Protein AF-0000000066066354 (afdb_homodimer)

Foldseek 3Di:
DPPDPVPDDDFFAADDDDPVPDDFDVLVVVVVVLVVLVVFPPDQSQKKKKWFAALVRDIDIDIFGFDDQDPQFTKTKDFCQAPVNRRCVNPQKIKMWGDRVRNQKIKIFIFGKDFDDPVQFQVVLQVDPPLVLLVQVLDPHPDDDDDVVSSVVSSVVSCVVQVPHDRGHDPRIGMMGGGTQKMKMWGRHGPRQIWIKMWGADPVVRGIDIDTDGD/DPPDPVPDDDFFAADDDDPVPDDFDVLVVVVVVLVVLVVFPPDQSQKKKKWFAALVGDIDIDIFGFDDQDPQFTKTKDFCQAPVNRRCVNPQKIKMWGDRVRNQKIKIFIFGKDFDDPVQFQVVLQVDPPLVLLVQVLDPHPDDDDDVVSSVVSSVVSCVVQVPHDRGHDPRIGMMGGGTQKMKMWGRHGPRQIWIKMWGADPVVRGIDIDTDGD

Organism: Chromohalobacter israelensis (strain ATCC BAA-138 / DSM 3043 / CIP 106854 / NCIMB 13768 / 1H11) (NCBI:txid290398)

pLDDT: mean 92.48, std 9.36, range [28.92, 98.94]

InterPro domains:
  IPR000659 Pyridoxamine 5'-phosphate oxidase [MF_01629] (2-215)
  IPR000659 Pyridoxamine 5'-phosphate oxidase [PIRSF000190] (8-215)
  IPR000659 Pyridoxamine 5'-phosphate oxidase [PTHR10851] (3-215)
  IPR000659 Pyridoxamine 5'-phosphate oxidase [TIGR00558] (26-215)
  IPR011576 Pyridoxamine 5'-phosphate oxidase, N-terminal [PF01243] (42-160)
  IPR012349 FMN-binding split barrel [G3DSA:2.30.110.10] (2-215)
  IPR019576 Pyridoxine 5'-phosphate oxidase, dimerisation, C-terminal [PF10590] (173-215)
  IPR019740 Pyridoxamine 5'-phosphate oxidase, conserved site [PS01064] (183-196)

Structure (mmCIF, N/CA/C/O backbone):
data_AF-0000000066066354-model_v1
#
loop_
_entity.id
_entity.type
_entity.pdbx_description
1 polymer "Pyridoxine/pyridoxamine 5'-phosphate oxidase"
#
loop_
_atom_site.group_PDB
_atom_site.id
_atom_site.type_symbol
_atom_site.label_atom_id
_atom_site.label_alt_id
_atom_site.label_comp_id
_atom_site.label_asym_id
_atom_site.label_entity_id
_atom_site.label_seq_id
_atom_site.pdbx_PDB_ins_code
_atom_site.Cartn_x
_atom_site.Cartn_y
_atom_site.Cartn_z
_atom_site.occupancy
_atom_site.B_iso_or_equiv
_atom_site.auth_seq_id
_atom_site.auth_comp_id
_atom_site.auth_asym_id
_atom_site.auth_atom_id
_atom_site.pdbx_PDB_model_num
ATOM 1 N N . MET A 1 1 ? 22.484 17.594 -10.234 1 29.48 1 MET A N 1
ATOM 2 C CA . MET A 1 1 ? 21.766 18.359 -9.227 1 29.48 1 MET A CA 1
ATOM 3 C C . MET A 1 1 ? 21.109 17.438 -8.203 1 29.48 1 MET A C 1
ATOM 5 O O . MET A 1 1 ? 20.344 16.547 -8.562 1 29.48 1 MET A O 1
ATOM 9 N N . ASN A 1 2 ? 21.719 17.156 -7.156 1 36.91 2 ASN A N 1
ATOM 10 C CA . ASN A 1 2 ? 21.328 16.281 -6.055 1 36.91 2 ASN A CA 1
ATOM 11 C C . ASN A 1 2 ? 19.906 16.609 -5.574 1 36.91 2 ASN A C 1
ATOM 13 O O . ASN A 1 2 ? 19.688 17.609 -4.895 1 36.91 2 ASN A O 1
ATOM 17 N N . TYR A 1 3 ? 18.969 16.391 -6.449 1 50.03 3 TYR A N 1
ATOM 18 C CA . TYR A 1 3 ? 17.594 16.75 -6.098 1 50.03 3 TYR A CA 1
ATOM 19 C C . TYR A 1 3 ? 17.203 16.125 -4.762 1 50.03 3 TYR A C 1
ATOM 21 O O . TYR A 1 3 ? 17.391 14.93 -4.543 1 50.03 3 TYR A O 1
ATOM 29 N N . ASP A 1 4 ? 17.156 17.062 -3.721 1 72.56 4 ASP A N 1
ATOM 30 C CA . ASP A 1 4 ? 16.766 16.703 -2.361 1 72.56 4 ASP A CA 1
ATOM 31 C C . ASP A 1 4 ? 15.336 16.156 -2.332 1 72.56 4 ASP A C 1
ATOM 33 O O . ASP A 1 4 ? 14.406 16.797 -2.828 1 72.56 4 ASP A O 1
ATOM 37 N N . ILE A 1 5 ? 15.195 14.938 -2.178 1 76.19 5 ILE A N 1
ATOM 38 C CA . ILE A 1 5 ? 13.906 14.266 -2.057 1 76.19 5 ILE A CA 1
ATOM 39 C C . ILE A 1 5 ? 12.922 15.172 -1.317 1 76.19 5 ILE A C 1
ATOM 41 O O . ILE A 1 5 ? 11.727 15.172 -1.616 1 76.19 5 ILE A O 1
ATOM 45 N N . ALA A 1 6 ? 13.43 16.016 -0.391 1 71.88 6 ALA A N 1
ATOM 46 C CA . ALA A 1 6 ? 12.617 16.875 0.467 1 71.88 6 ALA A CA 1
ATOM 47 C C . ALA A 1 6 ? 11.891 17.953 -0.352 1 71.88 6 ALA A C 1
ATOM 49 O O . ALA A 1 6 ? 10.875 18.484 0.084 1 71.88 6 ALA A O 1
ATOM 50 N N . ASP A 1 7 ? 12.375 18.172 -1.519 1 77.56 7 ASP A N 1
ATOM 51 C CA . ASP A 1 7 ? 11.828 19.25 -2.332 1 77.56 7 ASP A CA 1
ATOM 52 C C . ASP A 1 7 ? 10.68 18.75 -3.205 1 77.56 7 ASP A C 1
ATOM 54 O O . ASP A 1 7 ? 9.984 19.562 -3.838 1 77.56 7 ASP A O 1
ATOM 58 N N . LEU A 1 8 ? 10.586 17.516 -3.287 1 69.25 8 LEU A N 1
ATOM 59 C CA . LEU A 1 8 ? 9.477 16.969 -4.07 1 69.25 8 LEU A CA 1
ATOM 60 C C . LEU A 1 8 ? 8.141 17.266 -3.398 1 69.25 8 LEU A C 1
ATOM 62 O O . LEU A 1 8 ? 7.855 16.75 -2.314 1 69.25 8 LEU A O 1
ATOM 66 N N . ARG A 1 9 ? 7.434 18.359 -4.008 1 65.06 9 ARG A N 1
ATOM 67 C CA . ARG A 1 9 ? 6.141 18.781 -3.477 1 65.06 9 ARG A CA 1
ATOM 68 C C . ARG A 1 9 ? 5.137 19.016 -4.602 1 65.06 9 ARG A C 1
ATOM 70 O O . ARG A 1 9 ? 5.484 19.578 -5.641 1 65.06 9 ARG A O 1
ATOM 77 N N . ARG A 1 10 ? 3.912 18.5 -4.426 1 67.94 10 ARG A N 1
ATOM 78 C CA . ARG A 1 10 ? 2.834 18.734 -5.379 1 67.94 10 ARG A CA 1
ATOM 79 C C . ARG A 1 10 ? 1.731 19.578 -4.762 1 67.94 10 ARG A C 1
ATOM 81 O O . ARG A 1 10 ? 1.366 19.391 -3.6 1 67.94 10 ARG A O 1
ATOM 88 N N . ASP A 1 11 ? 1.32 20.656 -5.375 1 63.62 11 ASP A N 1
ATOM 89 C CA . ASP A 1 11 ? 0.119 21.391 -4.996 1 63.62 11 ASP A CA 1
ATOM 90 C C . ASP A 1 11 ? -1.142 20.656 -5.457 1 63.62 11 ASP A C 1
ATOM 92 O O . ASP A 1 11 ? -1.364 20.5 -6.66 1 63.62 11 ASP A O 1
ATOM 96 N N . TYR A 1 12 ? -1.989 20.172 -4.578 1 76.12 12 TYR A N 1
ATOM 97 C CA . TYR A 1 12 ? -3.203 19.438 -4.902 1 76.12 12 TYR A CA 1
ATOM 98 C C . TYR A 1 12 ? -4.352 20.391 -5.219 1 76.12 12 TYR A C 1
ATOM 100 O O . TYR A 1 12 ? -4.449 21.469 -4.637 1 76.12 12 TYR A O 1
ATOM 108 N N . ALA A 1 13 ? -5.207 20.094 -6.219 1 70.44 13 ALA A N 1
ATOM 109 C CA . ALA A 1 13 ? -6.355 20.891 -6.637 1 70.44 13 ALA A CA 1
ATOM 110 C C . ALA A 1 13 ? -7.52 20 -7.059 1 70.44 13 ALA A C 1
ATOM 112 O O . ALA A 1 13 ? -8.094 20.172 -8.133 1 70.44 13 ALA A O 1
ATOM 113 N N . GLY A 1 14 ? -7.895 19.062 -6.133 1 74.31 14 GLY A N 1
ATOM 114 C CA . GLY A 1 14 ? -8.93 18.109 -6.5 1 74.31 14 GLY A CA 1
ATOM 115 C C . GLY A 1 14 ? -10.336 18.625 -6.258 1 74.31 14 GLY A C 1
ATOM 116 O O . GLY A 1 14 ? -10.508 19.719 -5.691 1 74.31 14 GLY A O 1
ATOM 117 N N . GLU A 1 15 ? -11.32 17.891 -6.727 1 79.06 15 GLU A N 1
ATOM 118 C CA . GLU A 1 15 ? -12.727 18.203 -6.457 1 79.06 15 GLU A CA 1
ATOM 119 C C . GLU A 1 15 ? -13.031 18.109 -4.969 1 79.06 15 GLU A C 1
ATOM 121 O O . GLU A 1 15 ? -12.383 17.359 -4.238 1 79.06 15 GLU A O 1
ATOM 126 N N . THR A 1 16 ? -13.922 18.891 -4.531 1 82.25 16 THR A N 1
ATOM 127 C CA . THR A 1 16 ? -14.266 18.891 -3.113 1 82.25 16 THR A CA 1
ATOM 128 C C . THR A 1 16 ? -15.039 17.625 -2.756 1 82.25 16 THR A C 1
ATOM 130 O O . THR A 1 16 ? -15.867 17.141 -3.541 1 82.25 16 THR A O 1
ATOM 133 N N . LEU A 1 17 ? -14.75 17.031 -1.699 1 87.25 17 LEU A N 1
ATOM 134 C CA . LEU A 1 17 ? -15.445 15.906 -1.099 1 87.25 17 LEU A CA 1
ATOM 135 C C . LEU A 1 17 ? -16.156 16.328 0.186 1 87.25 17 LEU A C 1
ATOM 137 O O . LEU A 1 17 ? -15.531 16.891 1.089 1 87.25 17 LEU A O 1
ATOM 141 N N . SER A 1 18 ? -17.484 16.156 0.238 1 88.62 18 SER A N 1
ATOM 142 C CA . SER A 1 18 ? -18.25 16.516 1.425 1 88.62 18 SER A CA 1
ATOM 143 C C . SER A 1 18 ? -19.109 15.352 1.9 1 88.62 18 SER A C 1
ATOM 145 O O . SER A 1 18 ? -19.484 14.484 1.108 1 88.62 18 SER A O 1
ATOM 147 N N . VAL A 1 19 ? -19.406 15.367 3.156 1 90.12 19 VAL A N 1
ATOM 148 C CA . VAL A 1 19 ? -20.25 14.336 3.773 1 90.12 19 VAL A CA 1
ATOM 149 C C . VAL A 1 19 ? -21.641 14.375 3.164 1 90.12 19 VAL A C 1
ATOM 151 O O . VAL A 1 19 ? -22.25 13.32 2.918 1 90.12 19 VAL A O 1
ATOM 154 N N . GLU A 1 20 ? -22.062 15.539 2.861 1 88.31 20 GLU A N 1
ATOM 155 C CA . GLU A 1 20 ? -23.422 15.734 2.352 1 88.31 20 GLU A CA 1
ATOM 156 C C . GLU A 1 20 ? -23.578 15.133 0.958 1 88.31 20 GLU A C 1
ATOM 158 O O . GLU A 1 20 ? -24.609 14.547 0.644 1 88.31 20 GLU A O 1
ATOM 163 N N . SER A 1 21 ? -22.594 15.242 0.197 1 89.38 21 SER A N 1
ATOM 164 C CA . SER A 1 21 ? -22.688 14.797 -1.191 1 89.38 21 SER A CA 1
ATOM 165 C C . SER A 1 21 ? -22.266 13.344 -1.338 1 89.38 21 SER A C 1
ATOM 167 O O . SER A 1 21 ? -22.531 12.711 -2.365 1 89.38 21 SER A O 1
ATOM 169 N N . ALA A 1 22 ? -21.594 12.82 -0.343 1 93.94 22 ALA A N 1
ATOM 170 C CA . ALA A 1 22 ? -21.141 11.43 -0.408 1 93.94 22 ALA A CA 1
ATOM 171 C C . ALA A 1 22 ? -22.328 10.469 -0.268 1 93.94 22 ALA A C 1
ATOM 173 O O . ALA A 1 22 ? -23.172 10.641 0.601 1 93.94 22 ALA A O 1
ATOM 174 N N . PRO A 1 23 ? -22.406 9.477 -1.104 1 95.69 23 PRO A N 1
ATOM 175 C CA . PRO A 1 23 ? -23.516 8.523 -1.032 1 95.69 23 PRO A CA 1
ATOM 176 C C . PRO A 1 23 ? -23.562 7.77 0.292 1 95.69 23 PRO A C 1
ATOM 178 O O . PRO A 1 23 ? -22.578 7.785 1.049 1 95.69 23 PRO A O 1
ATOM 181 N N . ALA A 1 24 ? -24.703 7.078 0.579 1 94.06 24 ALA A N 1
ATOM 182 C CA . ALA A 1 24 ? -24.891 6.32 1.813 1 94.06 24 ALA A CA 1
ATOM 183 C C . ALA A 1 24 ? -23.953 5.117 1.872 1 94.06 24 ALA A C 1
ATOM 185 O O . ALA A 1 24 ? -23.391 4.812 2.926 1 94.06 24 ALA A O 1
ATOM 186 N N . SER A 1 25 ? -23.797 4.504 0.724 1 94.25 25 SER A N 1
ATOM 187 C CA . SER A 1 25 ? -22.922 3.34 0.667 1 94.25 25 SER A CA 1
ATOM 188 C C . SER A 1 25 ? -21.516 3.727 0.206 1 94.25 25 SER A C 1
ATOM 190 O O . SER A 1 25 ? -21.344 4.312 -0.865 1 94.25 25 SER A O 1
ATOM 192 N N . PRO A 1 26 ? -20.516 3.357 1.013 1 97.06 26 PRO A N 1
ATOM 193 C CA . PRO A 1 26 ? -19.156 3.656 0.568 1 97.06 26 PRO A CA 1
ATOM 194 C C . PRO A 1 26 ? -18.766 2.908 -0.705 1 97.06 26 PRO A C 1
ATOM 196 O O . PRO A 1 26 ? -17.906 3.359 -1.452 1 97.06 26 PRO A O 1
ATOM 199 N N . LEU A 1 27 ? -19.375 1.797 -0.951 1 95.5 27 LEU A N 1
ATOM 200 C CA . LEU A 1 27 ? -19.047 1.031 -2.148 1 95.5 27 LEU A CA 1
ATOM 201 C C . LEU A 1 27 ? -19.531 1.749 -3.402 1 95.5 27 LEU A C 1
ATOM 203 O O . LEU A 1 27 ? -18.922 1.645 -4.465 1 95.5 27 LEU A O 1
ATOM 207 N N . ASP A 1 28 ? -20.609 2.5 -3.268 1 94.81 28 ASP A N 1
ATOM 208 C CA . ASP A 1 28 ? -21.062 3.34 -4.375 1 94.81 28 ASP A CA 1
ATOM 209 C C . ASP A 1 28 ? -20.031 4.418 -4.695 1 94.81 28 ASP A C 1
ATOM 211 O O . ASP A 1 28 ? -19.734 4.676 -5.863 1 94.81 28 ASP A O 1
ATOM 215 N N . LEU A 1 29 ? -19.562 5.043 -3.67 1 96.69 29 LEU A N 1
ATOM 216 C CA . LEU A 1 29 ? -18.547 6.062 -3.875 1 96.69 29 LEU A CA 1
ATOM 217 C C . LEU A 1 29 ? -17.281 5.449 -4.457 1 96.69 29 LEU A C 1
ATOM 219 O O . LEU A 1 29 ? -16.656 6.027 -5.344 1 96.69 29 LEU A O 1
ATOM 223 N N . PHE A 1 30 ? -16.938 4.254 -3.982 1 97.56 30 PHE A N 1
ATOM 224 C CA . PHE A 1 30 ? -15.789 3.543 -4.523 1 97.56 30 PHE A CA 1
ATOM 225 C C . PHE A 1 30 ? -15.938 3.344 -6.027 1 97.56 30 PHE A C 1
ATOM 227 O O . PHE A 1 30 ? -15.016 3.643 -6.793 1 97.56 30 PHE A O 1
ATOM 234 N N . GLN A 1 31 ? -17.016 2.871 -6.383 1 94.81 31 GLN A N 1
ATOM 235 C CA . GLN A 1 31 ? -17.25 2.574 -7.793 1 94.81 31 GLN A CA 1
ATOM 236 C C . GLN A 1 31 ? -17.141 3.834 -8.648 1 94.81 31 GLN A C 1
ATOM 238 O O . GLN A 1 31 ? -16.578 3.797 -9.742 1 94.81 31 GLN A O 1
ATOM 243 N N . THR A 1 32 ? -17.656 4.891 -8.156 1 94.81 32 THR A N 1
ATOM 244 C CA . THR A 1 32 ? -17.562 6.164 -8.859 1 94.81 32 THR A CA 1
ATOM 245 C C . THR A 1 32 ? -16.109 6.605 -9.008 1 94.81 32 THR A C 1
ATOM 247 O O . THR A 1 32 ? -15.68 6.98 -10.102 1 94.81 32 THR A O 1
ATOM 250 N N . TRP A 1 33 ? -15.375 6.555 -7.922 1 96.56 33 TRP A N 1
ATOM 251 C CA . TRP A 1 33 ? -13.969 6.949 -7.957 1 96.56 33 TRP A CA 1
ATOM 252 C C . TRP A 1 33 ? -13.164 6.008 -8.844 1 96.56 33 TRP A C 1
ATOM 254 O O . TRP A 1 33 ? -12.258 6.445 -9.562 1 96.56 33 TRP A O 1
ATOM 264 N N . PHE A 1 34 ? -13.484 4.762 -8.781 1 95.12 34 PHE A N 1
ATOM 265 C CA . PHE A 1 34 ? -12.773 3.766 -9.57 1 95.12 34 PHE A CA 1
ATOM 266 C C . PHE A 1 34 ? -13.016 3.973 -11.062 1 95.12 34 PHE A C 1
ATOM 268 O O . PHE A 1 34 ? -12.094 3.836 -11.867 1 95.12 34 PHE A O 1
ATOM 275 N N . ALA A 1 35 ? -14.227 4.262 -11.398 1 93.06 35 ALA A N 1
ATOM 276 C CA . ALA A 1 35 ? -14.539 4.566 -12.789 1 93.06 35 ALA A CA 1
ATOM 277 C C . ALA A 1 35 ? -13.711 5.742 -13.297 1 93.06 35 ALA A C 1
ATOM 279 O O . ALA A 1 35 ? -13.172 5.703 -14.406 1 93.06 35 ALA A O 1
ATOM 280 N N . ALA A 1 36 ? -13.602 6.754 -12.469 1 94.44 36 ALA A N 1
ATOM 281 C CA . ALA A 1 36 ? -12.781 7.902 -12.828 1 94.44 36 ALA A CA 1
ATOM 282 C C . ALA A 1 36 ? -11.312 7.504 -12.969 1 94.44 36 ALA A C 1
ATOM 284 O O . ALA A 1 36 ? -10.625 7.961 -13.891 1 94.44 36 ALA A O 1
ATOM 285 N N . ALA A 1 37 ? -10.852 6.617 -12.031 1 94.56 37 ALA A N 1
ATOM 286 C CA . ALA A 1 37 ? -9.469 6.16 -12.07 1 94.56 37 ALA A CA 1
ATOM 287 C C . ALA A 1 37 ? -9.18 5.383 -13.352 1 94.56 37 ALA A C 1
ATOM 289 O O . ALA A 1 37 ? -8.125 5.543 -13.961 1 94.56 37 ALA A O 1
ATOM 290 N N . ARG A 1 38 ? -10.047 4.547 -13.766 1 91.56 38 ARG A N 1
ATOM 291 C CA . ARG A 1 38 ? -9.883 3.76 -14.984 1 91.56 38 ARG A CA 1
ATOM 292 C C . ARG A 1 38 ? -9.727 4.66 -16.203 1 91.56 38 ARG A C 1
ATOM 294 O O . ARG A 1 38 ? -9.016 4.316 -17.156 1 91.56 38 ARG A O 1
ATOM 301 N N . GLU A 1 39 ? -10.352 5.785 -16.125 1 90.81 39 GLU A N 1
ATOM 302 C CA . GLU A 1 39 ? -10.336 6.727 -17.234 1 90.81 39 GLU A CA 1
ATOM 303 C C . GLU A 1 39 ? -9.062 7.57 -17.234 1 90.81 39 GLU A C 1
ATOM 305 O O . GLU A 1 39 ? -8.531 7.902 -18.297 1 90.81 39 GLU A O 1
ATOM 310 N N . HIS A 1 40 ? -8.516 7.855 -16.078 1 89.19 40 HIS A N 1
ATOM 311 C CA . HIS A 1 40 ? -7.516 8.914 -16 1 89.19 40 HIS A CA 1
ATOM 312 C C . HI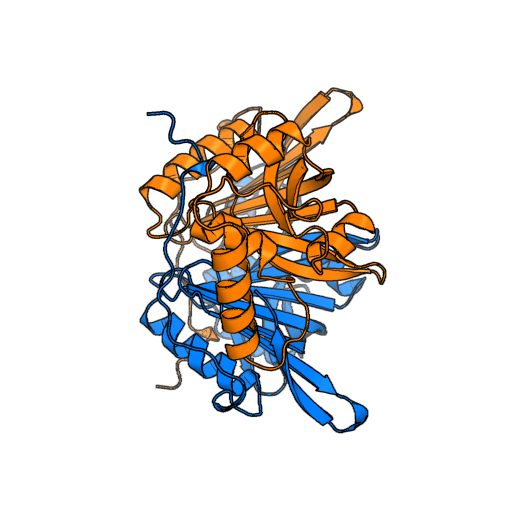S A 1 40 ? -6.141 8.359 -15.656 1 89.19 40 HIS A C 1
ATOM 314 O O . HIS A 1 40 ? -5.121 8.977 -15.961 1 89.19 40 HIS A O 1
ATOM 320 N N . GLU A 1 41 ? -6.145 7.266 -14.984 1 86.81 41 GLU A N 1
ATOM 321 C CA . GLU A 1 41 ? -4.859 6.668 -14.633 1 86.81 41 GLU A CA 1
ATOM 322 C C . GLU A 1 41 ? -4.262 5.902 -15.805 1 86.81 41 GLU A C 1
ATOM 324 O O . GLU A 1 41 ? -4.969 5.164 -16.5 1 86.81 41 GLU A O 1
ATOM 329 N N . THR A 1 42 ? -3.062 6.102 -16.062 1 77.31 42 THR A N 1
ATOM 330 C CA . THR A 1 42 ? -2.404 5.539 -17.234 1 77.31 42 THR A CA 1
ATOM 331 C C . THR A 1 42 ? -2.279 4.023 -17.109 1 77.31 42 THR A C 1
ATOM 333 O O . THR A 1 42 ? -2.369 3.305 -18.109 1 77.31 42 THR A O 1
ATOM 336 N N . GLN A 1 43 ? -1.92 3.674 -15.906 1 80.56 43 GLN A N 1
ATOM 337 C CA . GLN A 1 43 ? -1.689 2.242 -15.75 1 80.56 43 GLN A CA 1
ATOM 338 C C . GLN A 1 43 ? -2.238 1.737 -14.414 1 80.56 43 GLN A C 1
ATOM 340 O O . GLN A 1 43 ? -2.178 2.443 -13.406 1 80.56 43 GLN A O 1
ATOM 345 N N . ASP A 1 44 ? -2.922 0.551 -14.406 1 82.56 44 ASP A N 1
ATOM 346 C CA . ASP A 1 44 ? -3.203 -0.317 -13.266 1 82.56 44 ASP A CA 1
ATOM 347 C C . ASP A 1 44 ? -4.113 0.379 -12.258 1 82.56 44 ASP A C 1
ATOM 349 O O . ASP A 1 44 ? -3.803 0.43 -11.062 1 82.56 44 ASP A O 1
ATOM 353 N N . ALA A 1 45 ? -5.238 0.968 -12.672 1 92.44 45 ALA A N 1
ATOM 354 C CA . ALA A 1 45 ? -6.195 1.597 -11.766 1 92.44 45 ALA A CA 1
ATOM 355 C C . ALA A 1 45 ? -6.66 0.616 -10.695 1 92.44 45 ALA A C 1
ATOM 357 O O . ALA A 1 45 ? -7.109 1.026 -9.617 1 92.44 45 ALA A O 1
ATOM 358 N N . ASN A 1 46 ? -6.508 -0.714 -10.961 1 96.19 46 ASN A N 1
ATOM 359 C CA . ASN A 1 46 ? -7 -1.731 -10.031 1 96.19 46 ASN A CA 1
ATOM 360 C C . ASN A 1 46 ? -5.891 -2.236 -9.117 1 96.19 46 ASN A C 1
ATOM 362 O O . ASN A 1 46 ? -6.094 -3.188 -8.359 1 96.19 46 ASN A O 1
ATOM 366 N N . ALA A 1 47 ? -4.688 -1.634 -9.219 1 97.12 47 ALA A N 1
ATOM 367 C CA . ALA A 1 47 ? -3.621 -1.975 -8.281 1 97.12 47 ALA A CA 1
ATOM 368 C C . ALA A 1 47 ? -3.893 -1.381 -6.898 1 97.12 47 ALA A C 1
ATOM 370 O O . ALA A 1 47 ? -4.332 -0.234 -6.785 1 97.12 47 ALA A O 1
ATOM 371 N N . MET A 1 48 ? -3.689 -2.211 -5.938 1 98.44 48 MET A N 1
ATOM 372 C CA . MET A 1 48 ? -3.832 -1.758 -4.555 1 98.44 48 MET A CA 1
ATOM 373 C C . MET A 1 48 ? -2.746 -2.359 -3.67 1 98.44 48 MET A C 1
ATOM 375 O O . MET A 1 48 ? -2.234 -3.443 -3.957 1 98.44 48 MET A O 1
ATOM 379 N N . THR A 1 49 ? -2.402 -1.59 -2.66 1 98.88 49 THR A N 1
ATOM 380 C CA . THR A 1 49 ? -1.53 -2.158 -1.636 1 98.88 49 THR A CA 1
ATOM 381 C C . THR A 1 49 ? -2.338 -2.971 -0.628 1 98.88 49 THR A C 1
ATOM 383 O O . THR A 1 49 ? -3.375 -2.512 -0.142 1 98.88 49 THR A O 1
ATOM 386 N N . LEU A 1 50 ? -1.887 -4.168 -0.387 1 98.94 50 LEU A N 1
ATOM 387 C CA . LEU A 1 50 ? -2.418 -5.047 0.65 1 98.94 50 LEU A CA 1
ATOM 388 C C . LEU A 1 50 ? -1.504 -5.062 1.87 1 98.94 50 LEU A C 1
ATOM 390 O O . LEU A 1 50 ? -0.348 -5.48 1.78 1 98.94 50 LEU A O 1
ATOM 394 N N . ALA A 1 51 ? -2.01 -4.598 2.975 1 98.94 51 ALA A N 1
ATOM 395 C CA . ALA A 1 51 ? -1.285 -4.668 4.242 1 98.94 51 ALA A CA 1
ATOM 396 C C . ALA A 1 51 ? -1.83 -5.789 5.121 1 98.94 51 ALA A C 1
ATOM 398 O O . ALA A 1 51 ? -3.045 -5.926 5.285 1 98.94 51 ALA A O 1
ATOM 399 N N . THR A 1 52 ? -0.982 -6.637 5.641 1 98.94 52 THR A N 1
ATOM 400 C CA . THR A 1 52 ? -1.306 -7.766 6.508 1 98.94 52 THR A CA 1
ATOM 401 C C . THR A 1 52 ? -0.421 -7.762 7.754 1 98.94 52 THR A C 1
ATOM 403 O O . THR A 1 52 ? 0.49 -6.941 7.871 1 98.94 52 THR A O 1
ATOM 406 N N . VAL A 1 53 ? -0.756 -8.57 8.734 1 98.81 53 VAL A N 1
ATOM 407 C CA . VAL A 1 53 ? 0.007 -8.742 9.969 1 98.81 53 VAL A CA 1
ATOM 408 C C . VAL A 1 53 ? 0.392 -10.211 10.141 1 98.81 53 VAL A C 1
ATOM 410 O O . VAL A 1 53 ? -0.416 -11.102 9.875 1 98.81 53 VAL A O 1
ATOM 413 N N . ASP A 1 54 ? 1.611 -10.43 10.492 1 98.06 54 ASP A N 1
ATOM 414 C CA . ASP A 1 54 ? 2.006 -11.82 10.695 1 98.06 54 ASP A CA 1
ATOM 415 C C . ASP A 1 54 ? 1.712 -12.266 12.125 1 98.06 54 ASP A C 1
ATOM 417 O O . ASP A 1 54 ? 1.144 -11.508 12.914 1 98.06 54 ASP A O 1
ATOM 421 N N . SER A 1 55 ? 2.068 -13.523 12.414 1 96.69 55 SER A N 1
ATOM 422 C CA . SER A 1 55 ? 1.735 -14.125 13.695 1 96.69 55 SER A CA 1
ATOM 423 C C . SER A 1 55 ? 2.506 -13.469 14.836 1 96.69 55 SER A C 1
ATOM 425 O O . SER A 1 55 ? 2.172 -13.648 16.016 1 96.69 55 SER A O 1
ATOM 427 N N . GLN A 1 56 ? 3.506 -12.711 14.547 1 96.81 56 GLN A N 1
ATOM 428 C CA . GLN A 1 56 ? 4.305 -12.016 15.547 1 96.81 56 GLN A CA 1
ATOM 429 C C . GLN A 1 56 ? 3.805 -10.594 15.766 1 96.81 56 GLN A C 1
ATOM 431 O O . GLN A 1 56 ? 4.371 -9.844 16.562 1 96.81 56 GLN A O 1
ATOM 436 N N . GLY A 1 57 ? 2.785 -10.188 15 1 97.69 57 GLY A N 1
ATOM 437 C CA . GLY A 1 57 ? 2.207 -8.859 15.156 1 97.69 57 GLY A CA 1
ATOM 438 C C . GLY A 1 57 ? 2.926 -7.801 14.344 1 97.69 57 GLY A C 1
ATOM 439 O O . GLY A 1 57 ? 2.801 -6.605 14.625 1 97.69 57 GLY A O 1
ATOM 440 N N . LEU A 1 58 ? 3.719 -8.227 13.312 1 98.31 58 LEU A N 1
ATOM 441 C CA . LEU A 1 58 ? 4.473 -7.281 12.5 1 98.31 58 LEU A CA 1
ATOM 442 C C . LEU A 1 58 ? 3.752 -6.992 11.188 1 98.31 58 LEU A C 1
ATOM 444 O O . LEU A 1 58 ? 3.139 -7.887 10.609 1 98.31 58 LEU A O 1
ATOM 448 N N . PRO A 1 59 ? 3.867 -5.781 10.711 1 98.81 59 PRO A N 1
ATOM 449 C CA . PRO A 1 59 ? 3.18 -5.395 9.477 1 98.81 59 PRO A CA 1
ATOM 450 C C . PRO A 1 59 ? 3.92 -5.848 8.219 1 98.81 59 PRO A C 1
ATOM 452 O O . PRO A 1 59 ? 5.152 -5.848 8.188 1 98.81 59 PRO A O 1
ATOM 455 N N . HIS A 1 60 ? 3.227 -6.215 7.211 1 98.88 60 HIS A N 1
ATOM 456 C CA . HIS A 1 60 ? 3.686 -6.504 5.855 1 98.88 60 HIS A CA 1
ATOM 457 C C . HIS A 1 60 ? 2.803 -5.824 4.816 1 98.88 60 HIS A C 1
ATOM 459 O O . HIS A 1 60 ? 1.653 -5.48 5.102 1 98.88 60 HIS A O 1
ATOM 465 N N . ALA A 1 61 ? 3.326 -5.613 3.639 1 98.88 61 ALA A N 1
ATOM 466 C CA . ALA A 1 61 ? 2.514 -4.977 2.605 1 98.88 61 ALA A CA 1
ATOM 467 C C . ALA A 1 61 ? 3.082 -5.246 1.216 1 98.88 61 ALA A C 1
ATOM 469 O O . ALA A 1 61 ? 4.297 -5.391 1.053 1 98.88 61 ALA A O 1
ATOM 470 N N . ARG A 1 62 ? 2.242 -5.332 0.241 1 98.81 62 ARG A N 1
ATOM 471 C CA . ARG A 1 62 ? 2.605 -5.496 -1.162 1 98.81 62 ARG A CA 1
ATOM 472 C C . ARG A 1 62 ? 1.447 -5.117 -2.078 1 98.81 62 ARG A C 1
ATOM 474 O O . ARG A 1 62 ? 0.296 -5.059 -1.639 1 98.81 62 ARG A O 1
ATOM 481 N N . VAL A 1 63 ? 1.78 -4.922 -3.309 1 98.38 63 VAL A N 1
ATOM 482 C CA . VAL A 1 63 ? 0.76 -4.617 -4.305 1 98.38 63 VAL A CA 1
ATOM 483 C C . VAL A 1 63 ? 0.086 -5.91 -4.766 1 98.38 63 VAL A C 1
ATOM 485 O O . VAL A 1 63 ? 0.754 -6.922 -4.98 1 98.38 63 VAL A O 1
ATOM 488 N N . VAL A 1 64 ? -1.193 -5.879 -4.816 1 97.94 64 VAL A N 1
ATOM 489 C CA . VAL A 1 64 ? -2.02 -6.887 -5.473 1 97.94 64 VAL A CA 1
ATOM 490 C C . VAL A 1 64 ? -3.035 -6.211 -6.387 1 97.94 64 VAL A C 1
ATOM 492 O O . VAL A 1 64 ? -3.158 -4.984 -6.387 1 97.94 64 VAL A O 1
ATOM 495 N N . LEU A 1 65 ? -3.707 -7.004 -7.211 1 96.12 65 LEU A N 1
ATOM 496 C CA . LEU A 1 65 ? -4.672 -6.449 -8.156 1 96.12 65 LEU A CA 1
ATOM 497 C C . LEU A 1 65 ? -6.098 -6.793 -7.738 1 96.12 65 LEU A C 1
ATOM 499 O O . LEU A 1 65 ? -6.414 -7.961 -7.496 1 96.12 65 LEU A O 1
ATOM 503 N N . LEU A 1 66 ? -6.895 -5.75 -7.633 1 97.69 66 LEU A N 1
ATOM 504 C CA . LEU A 1 66 ? -8.328 -5.984 -7.457 1 97.69 66 LEU A CA 1
ATOM 505 C C . LEU A 1 66 ? -8.922 -6.641 -8.695 1 97.69 66 LEU A C 1
ATOM 507 O O . LEU A 1 66 ? -8.727 -6.16 -9.812 1 97.69 66 LEU A O 1
ATOM 511 N N . LYS A 1 67 ? -9.688 -7.723 -8.469 1 96.69 67 LYS A N 1
ATOM 512 C CA . LYS A 1 67 ? -10.227 -8.43 -9.625 1 96.69 67 LYS A CA 1
ATOM 513 C C . LYS A 1 67 ? -11.75 -8.453 -9.602 1 96.69 67 LYS A C 1
ATOM 515 O O . LYS A 1 67 ? -12.391 -8.555 -10.648 1 96.69 67 LYS A O 1
ATOM 520 N N . GLN A 1 68 ? -12.297 -8.367 -8.422 1 94.56 68 GLN A N 1
ATOM 521 C CA . GLN A 1 68 ? -13.75 -8.32 -8.297 1 94.56 68 GLN A CA 1
ATOM 522 C C . GLN A 1 68 ? -14.172 -7.375 -7.184 1 94.56 68 GLN A C 1
ATOM 524 O O . GLN A 1 68 ? -13.484 -7.246 -6.172 1 94.56 68 GLN A O 1
ATOM 529 N N . LEU A 1 69 ? -15.258 -6.742 -7.441 1 94.56 69 LEU A N 1
ATOM 530 C CA . LEU A 1 69 ? -15.93 -5.883 -6.473 1 94.56 69 LEU A CA 1
ATOM 531 C C . LEU A 1 69 ? -17.438 -6.07 -6.531 1 94.56 69 LEU A C 1
ATOM 533 O O . LEU A 1 69 ? -18.031 -6.008 -7.609 1 94.56 69 LEU A O 1
ATOM 537 N N . ASP A 1 70 ? -18.016 -6.375 -5.445 1 89.94 70 ASP A N 1
ATOM 538 C CA . ASP A 1 70 ? -19.469 -6.434 -5.355 1 89.94 70 ASP A CA 1
ATOM 539 C C . ASP A 1 70 ? -19.953 -5.984 -3.977 1 89.94 70 ASP A C 1
ATOM 541 O O . ASP A 1 70 ? -19.203 -5.359 -3.223 1 89.94 70 ASP A O 1
ATOM 545 N N . ASP A 1 71 ? -21.172 -6.211 -3.645 1 88.31 71 ASP A N 1
ATOM 546 C CA . ASP A 1 71 ? -21.781 -5.699 -2.416 1 88.31 71 ASP A CA 1
ATOM 547 C C . ASP A 1 71 ? -21.156 -6.367 -1.187 1 88.31 71 ASP A C 1
ATOM 549 O O . ASP A 1 71 ? -21.312 -5.867 -0.067 1 88.31 71 ASP A O 1
ATOM 553 N N . LYS A 1 72 ? -20.531 -7.488 -1.439 1 89.69 72 LYS A N 1
ATOM 554 C CA . LYS A 1 72 ? -19.953 -8.227 -0.312 1 89.69 72 LYS A CA 1
ATOM 555 C C . LYS A 1 72 ? -18.531 -7.762 -0.015 1 89.69 72 LYS A C 1
ATOM 557 O O . LYS A 1 72 ? -18.016 -8 1.077 1 89.69 72 LYS A O 1
ATOM 562 N N . GLY A 1 73 ? -17.906 -7.203 -1.052 1 95.5 73 GLY A N 1
ATOM 563 C CA . GLY A 1 73 ? -16.562 -6.703 -0.801 1 95.5 73 GLY A CA 1
ATOM 564 C C . GLY A 1 73 ? -15.641 -6.832 -2.002 1 95.5 73 GLY A C 1
ATOM 565 O O . GLY A 1 73 ? -16.078 -6.691 -3.145 1 95.5 73 GLY A O 1
ATOM 566 N N . LEU A 1 74 ? -14.367 -6.867 -1.731 1 97.81 74 LEU A N 1
ATOM 567 C CA . LEU A 1 74 ? -13.32 -6.84 -2.75 1 97.81 74 LEU A CA 1
ATOM 568 C C . LEU A 1 74 ? -12.609 -8.188 -2.836 1 97.81 74 LEU A C 1
ATOM 570 O O . LEU A 1 74 ? -12.32 -8.805 -1.811 1 97.81 74 LEU A O 1
ATOM 574 N N . VAL A 1 75 ? -12.273 -8.672 -4.082 1 98.12 75 VAL A N 1
ATOM 575 C CA . VAL A 1 75 ? -11.625 -9.969 -4.238 1 98.12 75 VAL A CA 1
ATOM 576 C C . VAL A 1 75 ? -10.328 -9.812 -5.023 1 98.12 75 VAL A C 1
ATOM 578 O O . VAL A 1 75 ? -10.281 -9.094 -6.027 1 98.12 75 VAL A O 1
ATOM 581 N N . PHE A 1 76 ? -9.328 -10.391 -4.535 1 98.31 76 PHE A N 1
ATOM 582 C CA . PHE A 1 76 ? -8.078 -10.586 -5.258 1 98.31 76 PHE A CA 1
ATOM 583 C C . PHE A 1 76 ? -7.656 -12.055 -5.234 1 98.31 76 PHE A C 1
ATOM 585 O O . PHE A 1 76 ? -8.102 -12.82 -4.379 1 98.31 76 PHE A O 1
ATOM 592 N N . PHE A 1 77 ? -6.848 -12.453 -6.156 1 97.44 77 PHE A N 1
ATOM 593 C CA . PHE A 1 77 ? -6.422 -13.844 -6.273 1 97.44 77 PHE A CA 1
ATOM 594 C C . PHE A 1 77 ? -4.918 -13.969 -6.059 1 97.44 77 PHE A C 1
ATOM 596 O O . PHE A 1 77 ? -4.156 -13.078 -6.441 1 97.44 77 PHE A O 1
ATOM 603 N N . THR A 1 78 ? -4.543 -15.039 -5.426 1 97.19 78 THR A N 1
ATOM 604 C CA . THR A 1 78 ? -3.139 -15.227 -5.078 1 97.19 78 THR A CA 1
ATOM 605 C C . THR A 1 78 ? -2.859 -16.672 -4.707 1 97.19 78 THR A C 1
ATOM 607 O O . THR A 1 78 ? -3.738 -17.531 -4.824 1 97.19 78 THR A O 1
ATOM 610 N N . ASN A 1 79 ? -1.602 -16.922 -4.426 1 96.88 79 ASN A N 1
ATOM 611 C CA . ASN A 1 79 ? -1.166 -18.219 -3.898 1 96.88 79 ASN A CA 1
ATOM 612 C C . ASN A 1 79 ? -1.396 -18.312 -2.393 1 96.88 79 ASN A C 1
ATOM 614 O O . ASN A 1 79 ? -0.846 -17.516 -1.624 1 96.88 79 ASN A O 1
ATOM 618 N N . TYR A 1 80 ? -2.111 -19.328 -1.935 1 97.69 80 TYR A N 1
ATOM 619 C CA . TYR A 1 80 ? -2.471 -19.484 -0.529 1 97.69 80 TYR A CA 1
ATOM 620 C C . TYR A 1 80 ? -1.247 -19.828 0.313 1 97.69 80 TYR A C 1
ATOM 622 O O . TYR A 1 80 ? -1.266 -19.672 1.537 1 97.69 80 TYR A O 1
ATOM 630 N N . GLN A 1 81 ? -0.216 -20.281 -0.317 1 95.94 81 GLN A N 1
ATOM 631 C CA . GLN A 1 81 ? 0.98 -20.719 0.393 1 95.94 81 GLN A CA 1
ATOM 632 C C . GLN A 1 81 ? 2.039 -19.625 0.422 1 95.94 81 GLN A C 1
ATOM 634 O O . GLN A 1 81 ? 3.133 -19.812 0.952 1 95.94 81 GLN A O 1
ATOM 639 N N . SER A 1 82 ? 1.716 -18.5 -0.176 1 96.56 82 SER A N 1
ATOM 640 C CA . SER A 1 82 ? 2.617 -17.344 -0.141 1 96.56 82 SER A CA 1
ATOM 641 C C . SER A 1 82 ? 2.725 -16.766 1.268 1 96.56 82 SER A C 1
ATOM 643 O O . SER A 1 82 ? 1.999 -17.188 2.172 1 96.56 82 SER A O 1
ATOM 645 N N . HIS A 1 83 ? 3.604 -15.836 1.485 1 96.44 83 HIS A N 1
ATOM 646 C CA . HIS A 1 83 ? 3.711 -15.133 2.76 1 96.44 83 HIS A CA 1
ATOM 647 C C . HIS A 1 83 ? 2.395 -14.453 3.127 1 96.44 83 HIS A C 1
ATOM 649 O O . HIS A 1 83 ? 1.944 -14.547 4.273 1 96.44 83 HIS A O 1
ATOM 655 N N . LYS A 1 84 ? 1.798 -13.781 2.09 1 98 84 LYS A N 1
ATOM 656 C CA . LYS A 1 84 ? 0.54 -13.109 2.406 1 98 84 LYS A CA 1
ATOM 657 C C . LYS A 1 84 ? -0.546 -14.117 2.768 1 98 84 LYS A C 1
ATOM 659 O O . LYS A 1 84 ? -1.378 -13.859 3.639 1 98 84 LYS A O 1
ATOM 664 N N . GLY A 1 85 ? -0.562 -15.258 2.104 1 97.88 85 GLY A N 1
ATOM 665 C CA . GLY A 1 85 ? -1.512 -16.297 2.475 1 97.88 85 GLY A CA 1
ATOM 666 C C . GLY A 1 85 ? -1.361 -16.75 3.91 1 97.88 85 GLY A C 1
ATOM 667 O O . GLY A 1 85 ? -2.352 -16.891 4.633 1 97.88 85 GLY A O 1
ATOM 668 N N . SER A 1 86 ? -0.169 -17.047 4.289 1 97.25 86 SER A N 1
ATOM 669 C CA . SER A 1 86 ? 0.116 -17.453 5.66 1 97.25 86 SER A CA 1
ATOM 670 C C . SER A 1 86 ? -0.311 -16.391 6.66 1 97.25 86 SER A C 1
ATOM 672 O O . SER A 1 86 ? -0.918 -16.688 7.688 1 97.25 86 SER A O 1
ATOM 674 N N . GLU A 1 87 ? 0.018 -15.18 6.367 1 98.5 87 GLU A N 1
ATOM 675 C CA . GLU A 1 87 ? -0.338 -14.062 7.234 1 98.5 87 GLU A CA 1
ATOM 676 C C . GLU A 1 87 ? -1.852 -13.953 7.402 1 98.5 87 GLU A C 1
ATOM 678 O O . GLU A 1 87 ? -2.35 -13.812 8.523 1 98.5 87 GLU A O 1
ATOM 683 N N . LEU A 1 88 ? -2.584 -14.07 6.301 1 98.56 88 LEU A N 1
ATOM 684 C CA . LEU A 1 88 ? -4.035 -13.922 6.312 1 98.56 88 LEU A CA 1
ATOM 685 C C . LEU A 1 88 ? -4.699 -15.102 7.023 1 98.56 88 LEU A C 1
ATOM 687 O O . LEU A 1 88 ? -5.797 -14.969 7.562 1 98.56 88 LEU A O 1
ATOM 691 N N . THR A 1 89 ? -4.02 -16.234 7.012 1 97.25 89 THR A N 1
ATOM 692 C CA . THR A 1 89 ? -4.508 -17.391 7.75 1 97.25 89 THR A CA 1
ATOM 693 C C . THR A 1 89 ? -4.43 -17.156 9.25 1 97.25 89 THR A C 1
ATOM 695 O O . THR A 1 89 ? -5.336 -17.531 10 1 97.25 89 THR A O 1
ATOM 698 N N . ASN A 1 90 ? -3.422 -16.516 9.672 1 97.06 90 ASN A N 1
ATOM 699 C CA . ASN A 1 90 ? -3.18 -16.297 11.094 1 97.06 90 ASN A CA 1
ATOM 700 C C . ASN A 1 90 ? -3.949 -15.086 11.617 1 97.06 90 ASN A C 1
ATOM 702 O O . ASN A 1 90 ? -4.484 -15.117 12.727 1 97.06 90 ASN A O 1
ATOM 706 N N . VAL A 1 91 ? -3.918 -14 10.883 1 98 91 VAL A N 1
ATOM 707 C CA . VAL A 1 91 ? -4.652 -12.773 11.172 1 98 91 VAL A CA 1
ATOM 708 C C . VAL A 1 91 ? -5.543 -12.414 9.984 1 98 91 VAL A C 1
ATOM 710 O O . VAL A 1 91 ? -5.117 -11.711 9.062 1 98 91 VAL A O 1
ATOM 713 N N . PRO A 1 92 ? -6.801 -12.789 10.078 1 98.62 92 PRO A N 1
ATOM 714 C CA . PRO A 1 92 ? -7.664 -12.672 8.898 1 98.62 92 PRO A CA 1
ATOM 715 C C . PRO A 1 92 ? -8.273 -11.273 8.742 1 98.62 92 PRO A C 1
ATOM 717 O O . PRO A 1 92 ? -9.484 -11.141 8.555 1 98.62 92 PRO A O 1
ATOM 720 N N . TYR A 1 93 ? -7.465 -10.242 8.836 1 98.81 93 TYR A N 1
ATOM 721 C CA . TYR A 1 93 ? -7.777 -8.836 8.602 1 98.81 93 TYR A CA 1
ATOM 722 C C . TYR A 1 93 ? -6.766 -8.203 7.648 1 98.81 93 TYR A C 1
ATOM 724 O O . TYR A 1 93 ? -5.598 -8.594 7.625 1 98.81 93 TYR A O 1
ATOM 732 N N . ALA A 1 94 ? -7.211 -7.277 6.875 1 98.88 94 ALA A N 1
ATOM 733 C CA . ALA A 1 94 ? -6.324 -6.59 5.941 1 98.88 94 ALA A CA 1
ATOM 734 C C . ALA A 1 94 ? -6.68 -5.109 5.836 1 98.88 94 ALA A C 1
ATOM 736 O O . ALA A 1 94 ? -7.797 -4.707 6.168 1 98.88 94 ALA A O 1
ATOM 737 N N . ALA A 1 95 ? -5.766 -4.352 5.508 1 98.94 95 ALA A N 1
ATOM 738 C CA . ALA A 1 95 ? -5.957 -2.979 5.039 1 98.94 95 ALA A CA 1
ATOM 739 C C . ALA A 1 95 ? -5.559 -2.838 3.572 1 98.94 95 ALA A C 1
ATOM 741 O O . ALA A 1 95 ? -4.543 -3.391 3.145 1 98.94 95 ALA A O 1
ATOM 742 N N . LEU A 1 96 ? -6.336 -2.172 2.811 1 98.94 96 LEU A N 1
ATOM 743 C CA . LEU A 1 96 ? -6.078 -1.913 1.399 1 98.94 96 LEU A CA 1
ATOM 744 C C . LEU A 1 96 ? -5.91 -0.419 1.143 1 98.94 96 LEU A C 1
ATOM 746 O O . LEU A 1 96 ? -6.578 0.403 1.774 1 98.94 96 LEU A O 1
ATOM 750 N N . VAL A 1 97 ? -5.047 -0.121 0.221 1 98.94 97 VAL A N 1
ATOM 751 C CA . VAL A 1 97 ? -4.879 1.274 -0.172 1 98.94 97 VAL A CA 1
ATOM 752 C C . VAL A 1 97 ? -4.863 1.384 -1.694 1 98.94 97 VAL A C 1
ATOM 754 O O . VAL A 1 97 ? -4.039 0.753 -2.359 1 98.94 97 VAL A O 1
ATOM 757 N N . PHE A 1 98 ? -5.797 2.146 -2.225 1 98.5 98 PHE A N 1
ATOM 758 C CA . PHE A 1 98 ? -5.715 2.631 -3.598 1 98.5 98 PHE A CA 1
ATOM 759 C C . PHE A 1 98 ? -5.125 4.035 -3.643 1 98.5 98 PHE A C 1
ATOM 761 O O . PHE A 1 98 ? -5.535 4.91 -2.879 1 98.5 98 PHE A O 1
ATOM 768 N N . TRP A 1 99 ? -4.176 4.207 -4.477 1 97.12 99 TRP A N 1
ATOM 769 C CA . TRP A 1 99 ? -3.574 5.523 -4.68 1 97.12 99 TRP A CA 1
ATOM 770 C C . TRP A 1 99 ? -3.574 5.898 -6.156 1 97.12 99 TRP A C 1
ATOM 772 O O . TRP A 1 99 ? -2.947 5.223 -6.977 1 97.12 99 TRP A O 1
ATOM 782 N N . TRP A 1 100 ? -4.312 6.957 -6.453 1 95.38 100 TRP A N 1
ATOM 783 C CA . TRP A 1 100 ? -4.426 7.469 -7.816 1 95.38 100 TRP A CA 1
ATOM 784 C C . TRP A 1 100 ? -3.883 8.891 -7.91 1 95.38 100 TRP A C 1
ATOM 786 O O . TRP A 1 100 ? -4.637 9.859 -7.793 1 95.38 100 TRP A O 1
ATOM 796 N N . PRO A 1 101 ? -2.6 9 -8.242 1 92.38 101 PRO A N 1
ATOM 797 C CA . PRO A 1 101 ? -1.925 10.297 -8.156 1 92.38 1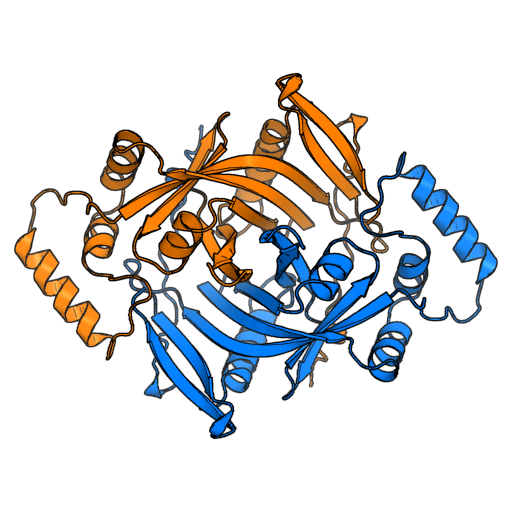01 PRO A CA 1
ATOM 798 C C . PRO A 1 101 ? -2.484 11.312 -9.148 1 92.38 101 PRO A C 1
ATOM 800 O O . PRO A 1 101 ? -2.543 12.508 -8.836 1 92.38 101 PRO A O 1
ATOM 803 N N . THR A 1 102 ? -2.893 10.953 -10.336 1 90.5 102 THR A N 1
ATOM 804 C CA . THR A 1 102 ? -3.414 11.891 -11.32 1 90.5 102 THR A CA 1
ATOM 805 C C . THR A 1 102 ? -4.691 12.555 -10.812 1 90.5 102 THR A C 1
ATOM 807 O O . THR A 1 102 ? -4.957 13.719 -11.117 1 90.5 102 THR A O 1
ATOM 810 N N . LEU A 1 103 ? -5.41 11.828 -10.047 1 93 103 LEU A N 1
ATOM 811 C CA . LEU A 1 103 ? -6.672 12.32 -9.516 1 93 103 LEU A CA 1
ATOM 812 C C . LEU A 1 103 ? -6.484 12.891 -8.109 1 93 103 LEU A C 1
ATOM 814 O O . LEU A 1 103 ? -7.41 13.477 -7.547 1 93 103 LEU A O 1
ATOM 818 N N . GLN A 1 104 ? -5.289 12.641 -7.539 1 93.88 104 GLN A N 1
ATOM 819 C CA . GLN A 1 104 ? -5.012 13.016 -6.156 1 93.88 104 GLN A CA 1
ATOM 820 C C . GLN A 1 104 ? -6.035 12.406 -5.203 1 93.88 104 GLN A C 1
ATOM 822 O O . GLN A 1 104 ? -6.625 13.109 -4.383 1 93.88 104 GLN A O 1
ATOM 827 N N . ARG A 1 105 ? -6.223 11.094 -5.395 1 96.69 105 ARG A N 1
ATOM 828 C CA . ARG A 1 105 ? -7.207 10.383 -4.59 1 96.69 105 ARG A CA 1
ATOM 829 C C . ARG A 1 105 ? -6.59 9.148 -3.938 1 96.69 105 ARG A C 1
ATOM 831 O O . ARG A 1 105 ? -5.809 8.43 -4.566 1 96.69 105 ARG A O 1
ATOM 838 N N . GLN A 1 106 ? -6.969 8.992 -2.73 1 98.12 106 GLN A N 1
ATOM 839 C CA . GLN A 1 106 ? -6.66 7.773 -1.993 1 98.12 106 GLN A CA 1
ATOM 840 C C . GLN A 1 106 ? -7.926 7.145 -1.418 1 98.12 106 GLN A C 1
ATOM 842 O O . GLN A 1 106 ? -8.805 7.848 -0.917 1 98.12 106 GLN A O 1
ATOM 847 N N . ILE A 1 107 ? -8.016 5.828 -1.468 1 98.75 107 ILE A N 1
ATOM 848 C CA . ILE A 1 107 ? -9.016 5.078 -0.719 1 98.75 107 ILE A CA 1
ATOM 849 C C . ILE A 1 107 ? -8.328 4.086 0.214 1 98.75 107 ILE A C 1
ATOM 851 O O . ILE A 1 107 ? -7.465 3.32 -0.214 1 98.75 107 ILE A O 1
ATOM 855 N N . ARG A 1 108 ? -8.695 4.141 1.446 1 98.88 108 ARG A N 1
ATOM 856 C CA . ARG A 1 108 ? -8.281 3.141 2.426 1 98.88 108 ARG A CA 1
ATOM 857 C C . ARG A 1 108 ? -9.453 2.234 2.805 1 98.88 108 ARG A C 1
ATOM 859 O O . ARG A 1 108 ? -10.57 2.707 2.998 1 98.88 108 ARG A O 1
ATOM 866 N N . ILE A 1 109 ? -9.172 0.99 2.877 1 98.88 109 ILE A N 1
ATOM 867 C CA . ILE A 1 109 ? -10.188 0.005 3.236 1 98.88 109 ILE A CA 1
ATOM 868 C C . ILE A 1 109 ? -9.641 -0.924 4.32 1 98.88 109 ILE A C 1
ATOM 870 O O . ILE A 1 109 ? -8.5 -1.375 4.242 1 98.88 109 ILE A O 1
ATOM 874 N N . GLU A 1 110 ? -10.367 -1.123 5.309 1 98.81 110 GLU A N 1
ATOM 875 C CA . GLU A 1 110 ? -10.07 -2.127 6.324 1 98.81 110 GLU A CA 1
ATOM 876 C C . GLU A 1 110 ? -11.211 -3.129 6.461 1 98.81 110 GLU A C 1
ATOM 878 O O . GLU A 1 110 ? -12.383 -2.754 6.395 1 98.81 110 GLU A O 1
ATOM 883 N N . GLY A 1 111 ? -10.82 -4.391 6.582 1 98.69 111 GLY A N 1
ATOM 884 C CA . GLY A 1 111 ? -11.875 -5.391 6.637 1 98.69 111 GLY A CA 1
ATOM 885 C C . GLY A 1 111 ? -11.375 -6.766 7.035 1 98.69 111 GLY A C 1
ATOM 886 O O . GLY A 1 111 ? -10.172 -6.988 7.133 1 98.69 111 GLY A O 1
ATOM 887 N N . ARG A 1 112 ? -12.328 -7.641 7.305 1 98.5 112 ARG A N 1
ATOM 888 C CA . ARG A 1 112 ? -12.047 -9.055 7.523 1 98.5 112 ARG A CA 1
ATOM 889 C C . ARG A 1 112 ? -11.781 -9.773 6.203 1 98.5 112 ARG A C 1
ATOM 891 O O . ARG A 1 112 ? -12.352 -9.406 5.172 1 98.5 112 ARG A O 1
ATOM 898 N N . VAL A 1 113 ? -10.984 -10.812 6.27 1 98.81 113 VAL A N 1
ATOM 899 C CA . VAL A 1 113 ? -10.617 -11.531 5.055 1 98.81 113 VAL A CA 1
ATOM 900 C C . VAL A 1 113 ? -11.078 -12.984 5.156 1 98.81 113 VAL A C 1
ATOM 902 O O . VAL A 1 113 ? -10.93 -13.617 6.199 1 98.81 113 VAL A O 1
ATOM 905 N N . GLU A 1 114 ? -11.625 -13.5 4.125 1 98.44 114 GLU A N 1
ATOM 906 C CA . GLU A 1 114 ? -11.961 -14.914 3.99 1 98.44 114 GLU A CA 1
ATOM 907 C C . GLU A 1 114 ? -11.609 -15.43 2.6 1 98.44 114 GLU A C 1
ATOM 909 O O . GLU A 1 114 ? -11.5 -14.656 1.649 1 98.44 114 GLU A O 1
ATOM 914 N N . LYS A 1 115 ? -11.406 -16.688 2.482 1 98.19 115 LYS A N 1
ATOM 915 C CA . LYS A 1 115 ? -11.227 -17.266 1.154 1 98.19 115 LYS A CA 1
ATOM 916 C C . LYS A 1 115 ? -12.516 -17.172 0.338 1 98.19 115 LYS A C 1
ATOM 918 O O . LYS A 1 115 ? -13.609 -17.406 0.863 1 98.19 115 LYS A O 1
ATOM 923 N N . ALA A 1 116 ? -12.375 -16.781 -0.882 1 97.44 116 ALA A N 1
ATOM 924 C CA . ALA A 1 116 ? -13.516 -16.875 -1.794 1 97.44 116 ALA A CA 1
ATOM 925 C C . ALA A 1 116 ? -13.922 -18.328 -2.014 1 97.44 116 ALA A C 1
ATOM 927 O O . ALA A 1 116 ? -13.141 -19.25 -1.742 1 97.44 116 ALA A O 1
ATOM 928 N N . SER A 1 117 ? -15.109 -18.547 -2.482 1 96.56 117 SER A N 1
ATOM 929 C CA . SER A 1 117 ? -15.562 -19.906 -2.74 1 96.56 117 SER A CA 1
ATOM 930 C C . SER A 1 117 ? -14.75 -20.562 -3.855 1 96.56 117 SER A C 1
ATOM 932 O O . SER A 1 117 ? -14.164 -19.859 -4.688 1 96.56 117 SER A O 1
ATOM 934 N N . ALA A 1 118 ? -14.734 -21.844 -3.834 1 96.94 118 ALA A N 1
ATOM 935 C CA . ALA A 1 118 ? -14.039 -22.594 -4.887 1 96.94 118 ALA A CA 1
ATOM 936 C C . ALA A 1 118 ? -14.594 -22.234 -6.262 1 96.94 118 ALA A C 1
ATOM 938 O O . ALA A 1 118 ? -13.852 -22.141 -7.238 1 96.94 118 ALA A O 1
ATOM 939 N N . GLU A 1 119 ? -15.828 -22.047 -6.316 1 96.94 119 GLU A N 1
ATOM 940 C CA . GLU A 1 119 ? -16.484 -21.719 -7.578 1 96.94 119 GLU A CA 1
ATOM 941 C C . GLU A 1 119 ? -16 -20.375 -8.133 1 96.94 119 GLU A C 1
ATOM 943 O O . GLU A 1 119 ? -15.742 -20.25 -9.328 1 96.94 119 GLU A O 1
ATOM 948 N N . VAL A 1 120 ? -15.906 -19.453 -7.25 1 96.06 120 VAL A N 1
ATOM 949 C CA . VAL A 1 120 ? -15.422 -18.141 -7.641 1 96.06 120 VAL A CA 1
ATOM 950 C C . VAL A 1 120 ? -13.984 -18.234 -8.148 1 96.06 120 VAL A C 1
ATOM 952 O O . VAL A 1 120 ? -13.648 -17.688 -9.188 1 96.06 120 VAL A O 1
ATOM 955 N N . SER A 1 121 ? -13.172 -18.953 -7.461 1 97.75 121 SER A N 1
ATOM 956 C CA . SER A 1 121 ? -11.766 -19.125 -7.828 1 97.75 121 SER A CA 1
ATOM 957 C C . SER A 1 121 ? -11.633 -19.891 -9.141 1 97.75 121 SER A C 1
ATOM 959 O O . SER A 1 121 ? -10.812 -19.531 -9.984 1 97.75 121 SER A O 1
ATOM 961 N N . ASP A 1 122 ? -12.43 -20.922 -9.328 1 97.75 122 ASP A N 1
ATOM 962 C CA . ASP A 1 122 ? -12.398 -21.703 -10.555 1 97.75 122 ASP A CA 1
ATOM 963 C C . ASP A 1 122 ? -12.789 -20.859 -11.766 1 97.75 122 ASP A C 1
ATOM 965 O O . ASP A 1 122 ? -12.148 -20.922 -12.812 1 97.75 122 ASP A O 1
ATOM 969 N N . ALA A 1 123 ? -13.812 -20.094 -11.594 1 96.19 123 ALA A N 1
ATOM 970 C CA . ALA A 1 123 ? -14.312 -19.266 -12.688 1 96.19 123 ALA A CA 1
ATOM 971 C C . ALA A 1 123 ? -13.266 -18.25 -13.125 1 96.19 123 ALA A C 1
ATOM 973 O O . ALA A 1 123 ? -13.047 -18.047 -14.32 1 96.19 123 ALA A O 1
ATOM 974 N N . TYR A 1 124 ? -12.688 -17.625 -12.203 1 95.56 124 TYR A N 1
ATOM 975 C CA . TYR A 1 124 ? -11.664 -16.641 -12.547 1 95.56 124 TYR A CA 1
ATOM 976 C C . TYR A 1 124 ? -10.453 -17.312 -13.172 1 95.56 124 TYR A C 1
ATOM 978 O O . TYR A 1 124 ? -9.906 -16.812 -14.164 1 95.56 124 TYR A O 1
ATOM 986 N N . PHE A 1 125 ? -10.016 -18.453 -12.57 1 97 125 PHE A N 1
ATOM 987 C CA . PHE A 1 125 ? -8.852 -19.172 -13.062 1 97 125 PHE A CA 1
ATOM 988 C C . PHE A 1 125 ? -9.039 -19.562 -14.523 1 97 125 PHE A C 1
ATOM 990 O O . PHE A 1 125 ? -8.109 -19.438 -15.336 1 97 125 PHE A O 1
ATOM 997 N N . ALA A 1 126 ? -10.156 -20.016 -14.852 1 94.62 126 ALA A N 1
ATOM 998 C CA . ALA A 1 126 ? -10.469 -20.5 -16.203 1 94.62 126 ALA A CA 1
ATOM 999 C C . ALA A 1 126 ? -10.375 -19.359 -17.219 1 94.62 126 ALA A C 1
ATOM 1001 O O . ALA A 1 126 ? -10.07 -19.594 -18.391 1 94.62 126 ALA A O 1
ATOM 1002 N N . ASN A 1 127 ? -10.578 -18.156 -16.781 1 92.06 127 ASN A N 1
ATOM 1003 C CA . ASN A 1 127 ? -10.594 -17 -17.672 1 92.06 127 ASN A CA 1
ATOM 1004 C C . ASN A 1 127 ? -9.195 -16.406 -17.828 1 92.06 127 ASN A C 1
ATOM 1006 O O . ASN A 1 127 ? -8.992 -15.508 -18.641 1 92.06 127 ASN A O 1
ATOM 1010 N N . ARG A 1 128 ? -8.242 -16.922 -17.094 1 92 128 ARG A N 1
ATOM 1011 C CA . ARG A 1 128 ? -6.879 -16.422 -17.188 1 92 128 ARG A CA 1
ATOM 1012 C C . ARG A 1 128 ? -6.188 -16.922 -18.453 1 92 128 ARG A C 1
ATOM 1014 O O . ARG A 1 128 ? -6.48 -18.016 -18.938 1 92 128 ARG A O 1
ATOM 1021 N N . PRO A 1 129 ? -5.316 -16.062 -19.016 1 90.25 129 PRO A N 1
ATOM 1022 C CA . PRO A 1 129 ? -4.496 -16.594 -20.109 1 90.25 129 PRO A CA 1
ATOM 1023 C C . PRO A 1 129 ? -3.748 -17.859 -19.734 1 90.25 129 PRO A C 1
ATOM 1025 O O . PRO A 1 129 ? -3.338 -18.031 -18.594 1 90.25 129 PRO A O 1
ATOM 1028 N N . ARG A 1 130 ? -3.572 -18.672 -20.703 1 91.06 130 ARG A N 1
ATOM 1029 C CA . ARG A 1 130 ? -2.969 -19.984 -20.469 1 91.06 130 ARG A CA 1
ATOM 1030 C C . ARG A 1 130 ? -1.63 -19.859 -19.75 1 91.06 130 ARG A C 1
ATOM 1032 O O . ARG A 1 130 ? -1.338 -20.609 -18.828 1 91.06 130 ARG A O 1
ATOM 1039 N N . ASP A 1 131 ? -0.805 -18.922 -20.156 1 88.44 131 ASP A N 1
ATOM 1040 C CA . ASP A 1 131 ? 0.5 -18.719 -19.531 1 88.44 131 ASP A CA 1
ATOM 1041 C C . ASP A 1 131 ? 0.356 -18.391 -18.047 1 88.44 131 ASP A C 1
ATOM 1043 O O . ASP A 1 131 ? 1.18 -18.797 -17.234 1 88.44 131 ASP A O 1
ATOM 1047 N N . SER A 1 132 ? -0.63 -17.656 -17.734 1 89.31 132 SER A N 1
ATOM 1048 C CA . SER A 1 132 ? -0.891 -17.297 -16.344 1 89.31 132 SER A CA 1
ATOM 1049 C C . SER A 1 132 ? -1.388 -18.516 -15.555 1 89.31 132 SER A C 1
ATOM 1051 O O . SER A 1 132 ? -1.056 -18.672 -14.383 1 89.31 132 SER A O 1
ATOM 1053 N N . GLN A 1 133 ? -2.238 -19.312 -16.203 1 93.56 133 GLN A N 1
ATOM 1054 C CA . GLN A 1 133 ? -2.668 -20.547 -15.57 1 93.56 133 GLN A CA 1
ATOM 1055 C C . GLN A 1 133 ? -1.472 -21.422 -15.211 1 93.56 133 GLN A C 1
ATOM 1057 O O . GLN A 1 133 ? -1.347 -21.875 -14.07 1 93.56 133 GLN A O 1
ATOM 1062 N N . LEU A 1 134 ? -0.642 -21.609 -16.141 1 92.81 134 LEU A N 1
ATOM 1063 C CA . LEU A 1 134 ? 0.552 -22.422 -15.93 1 92.81 134 LEU A CA 1
ATOM 1064 C C . LEU A 1 134 ? 1.45 -21.797 -14.867 1 92.81 134 LEU A C 1
ATOM 1066 O O . LEU A 1 134 ? 2.064 -22.5 -14.07 1 92.81 134 LEU A O 1
ATOM 1070 N N . GLY A 1 135 ? 1.512 -20.453 -14.891 1 91.56 135 GLY A N 1
ATOM 1071 C CA . GLY A 1 135 ? 2.311 -19.75 -13.906 1 91.56 135 GLY A CA 1
ATOM 1072 C C . GLY A 1 135 ? 1.931 -20.094 -12.477 1 91.56 135 GLY A C 1
ATOM 1073 O O . GLY A 1 135 ? 2.791 -20.125 -11.594 1 91.56 135 GLY A O 1
ATOM 1074 N N . ALA A 1 136 ? 0.662 -20.312 -12.227 1 92.5 136 ALA A N 1
ATOM 1075 C CA . ALA A 1 136 ? 0.171 -20.656 -10.898 1 92.5 136 ALA A CA 1
ATOM 1076 C C . ALA A 1 136 ? 0.732 -21.984 -10.422 1 92.5 136 ALA A C 1
ATOM 1078 O O . ALA A 1 136 ? 0.858 -22.234 -9.219 1 92.5 136 ALA A O 1
ATOM 1079 N N . TRP A 1 137 ? 1.033 -22.844 -11.32 1 92.5 137 TRP A N 1
ATOM 1080 C CA . TRP A 1 137 ? 1.641 -24.141 -11.008 1 92.5 137 TRP A CA 1
ATOM 1081 C C . TRP A 1 137 ? 3.156 -24.016 -10.898 1 92.5 137 TRP A C 1
ATOM 1083 O O . TRP A 1 137 ? 3.781 -24.672 -10.07 1 92.5 137 TRP A O 1
ATOM 1093 N N . ILE A 1 138 ? 3.74 -23.203 -11.711 1 90.88 138 ILE A N 1
ATOM 1094 C CA . ILE A 1 138 ? 5.188 -23.094 -11.867 1 90.88 138 ILE A CA 1
ATOM 1095 C C . ILE A 1 138 ? 5.781 -22.391 -10.641 1 90.88 138 ILE A C 1
ATOM 1097 O O . ILE A 1 138 ? 6.828 -22.812 -10.133 1 90.88 138 ILE A O 1
ATOM 1101 N N . SER A 1 139 ? 5.09 -21.375 -10.227 1 88.38 139 SER A N 1
ATOM 1102 C CA . SER A 1 139 ? 5.668 -20.5 -9.211 1 88.38 139 SER A CA 1
ATOM 1103 C C . SER A 1 139 ? 5.262 -20.922 -7.805 1 88.38 139 SER A C 1
ATOM 1105 O O . SER A 1 139 ? 4.074 -21.016 -7.496 1 88.38 139 SER A O 1
ATOM 1107 N N . GLN A 1 140 ? 6.215 -21.266 -6.984 1 89.06 140 GLN A N 1
ATOM 1108 C CA . GLN A 1 140 ? 6.016 -21.375 -5.543 1 89.06 140 GLN A CA 1
ATOM 1109 C C . GLN A 1 140 ? 6.258 -20.031 -4.852 1 89.06 140 GLN A C 1
ATOM 1111 O O . GLN A 1 140 ? 7.324 -19.812 -4.27 1 89.06 140 GLN A O 1
ATOM 1116 N N . GLN A 1 141 ? 5.25 -19.266 -4.871 1 89.38 141 GLN A N 1
ATOM 1117 C CA . GLN A 1 141 ? 5.367 -17.844 -4.555 1 89.38 141 GLN A CA 1
ATOM 1118 C C . GLN A 1 141 ? 6.023 -17.641 -3.191 1 89.38 141 GLN A C 1
ATOM 1120 O O . GLN A 1 141 ? 5.652 -18.281 -2.211 1 89.38 141 GLN A O 1
ATOM 1125 N N . SER A 1 142 ? 7.066 -16.844 -3.098 1 90.25 142 SER A N 1
ATOM 1126 C CA . SER A 1 142 ? 7.77 -16.328 -1.927 1 90.25 142 SER A CA 1
ATOM 1127 C C . SER A 1 142 ? 8.859 -17.297 -1.473 1 90.25 142 SER A C 1
ATOM 1129 O O . SER A 1 142 ? 9.617 -16.984 -0.544 1 90.25 142 SER A O 1
ATOM 1131 N N . VAL A 1 143 ? 8.969 -18.438 -2.15 1 91.06 143 VAL A N 1
ATOM 1132 C CA . VAL A 1 143 ? 10.031 -19.375 -1.824 1 91.06 143 VAL A CA 1
ATOM 1133 C C . VAL A 1 143 ? 11.352 -18.891 -2.432 1 91.06 143 VAL A C 1
ATOM 1135 O O . VAL A 1 143 ? 11.367 -18.359 -3.545 1 91.06 143 VAL A O 1
ATOM 1138 N N . GLU A 1 144 ? 12.391 -19.141 -1.656 1 94.94 144 GLU A N 1
ATOM 1139 C CA . GLU A 1 144 ? 13.711 -18.828 -2.197 1 94.94 144 GLU A CA 1
ATOM 1140 C C . GLU A 1 144 ? 14.109 -19.812 -3.293 1 94.94 144 GLU A C 1
ATOM 1142 O O . GLU A 1 144 ? 13.945 -21.016 -3.133 1 94.94 144 GLU A O 1
ATOM 1147 N N . ILE A 1 145 ? 14.539 -19.297 -4.41 1 94.19 145 ILE A N 1
ATOM 1148 C CA . ILE A 1 145 ? 14.938 -20.141 -5.531 1 94.19 145 ILE A CA 1
ATOM 1149 C C . ILE A 1 145 ? 16.375 -19.812 -5.945 1 94.19 145 ILE A C 1
ATOM 1151 O O . ILE A 1 145 ? 16.844 -18.688 -5.723 1 94.19 145 ILE A O 1
ATOM 1155 N N . PRO A 1 146 ? 17 -20.734 -6.559 1 90.88 146 PRO A N 1
ATOM 1156 C CA . PRO A 1 146 ? 18.422 -20.516 -6.863 1 90.88 146 PRO A CA 1
ATOM 1157 C C . PRO A 1 146 ? 18.641 -19.469 -7.957 1 90.88 146 PRO A C 1
ATOM 1159 O O . PRO A 1 146 ? 19.547 -18.656 -7.867 1 90.88 146 PRO A O 1
ATOM 1162 N N . ASP A 1 147 ? 17.891 -19.562 -8.992 1 89.31 147 ASP A N 1
ATOM 1163 C CA . ASP A 1 147 ? 18.031 -18.656 -10.117 1 89.31 147 ASP A CA 1
ATOM 1164 C C . ASP A 1 147 ? 16.828 -18.734 -11.047 1 89.31 147 ASP A C 1
ATOM 1166 O O . ASP A 1 147 ? 15.859 -19.438 -10.758 1 89.31 147 ASP A O 1
ATOM 1170 N N . ARG A 1 148 ? 16.891 -17.938 -12.055 1 88.31 148 ARG A N 1
ATOM 1171 C CA . ARG A 1 148 ? 15.781 -17.859 -13 1 88.31 148 ARG A CA 1
ATOM 1172 C C . ARG A 1 148 ? 15.648 -19.172 -13.789 1 88.31 148 ARG A C 1
ATOM 1174 O O . ARG A 1 148 ? 14.547 -19.531 -14.211 1 88.31 148 ARG A O 1
ATOM 1181 N N . ASP A 1 149 ? 16.734 -19.844 -14 1 89.75 149 ASP A N 1
ATOM 1182 C CA . ASP A 1 149 ? 16.703 -21.094 -14.75 1 89.75 149 ASP A CA 1
ATOM 1183 C C . ASP A 1 149 ? 15.805 -22.125 -14.07 1 89.75 149 ASP A C 1
ATOM 1185 O O . ASP A 1 149 ? 15.172 -22.938 -14.742 1 89.75 149 ASP A O 1
ATOM 1189 N N . TRP A 1 150 ? 15.82 -22.047 -12.812 1 91.38 150 TRP A N 1
ATOM 1190 C CA . TRP A 1 150 ? 14.953 -22.922 -12.039 1 91.38 150 TRP A CA 1
ATOM 1191 C C . TRP A 1 150 ? 13.492 -22.75 -12.461 1 91.38 150 TRP A C 1
ATOM 1193 O O . TRP A 1 150 ? 12.781 -23.734 -12.648 1 91.38 150 TRP A O 1
ATOM 1203 N N . LEU A 1 151 ? 13.055 -21.578 -12.672 1 90.06 151 LEU A N 1
ATOM 1204 C CA . LEU A 1 151 ? 11.695 -21.266 -13.102 1 90.06 151 LEU A CA 1
ATOM 1205 C C . LEU A 1 151 ? 11.461 -21.734 -14.539 1 90.06 151 LEU A C 1
ATOM 1207 O O . LEU A 1 151 ? 10.391 -22.266 -14.859 1 90.06 151 LEU A O 1
ATOM 1211 N N . GLU A 1 152 ? 12.445 -21.516 -15.336 1 89.25 152 GLU A N 1
ATOM 1212 C CA . GLU A 1 152 ? 12.328 -21.875 -16.75 1 89.25 152 GLU A CA 1
ATOM 1213 C C . GLU A 1 152 ? 12.195 -23.391 -16.906 1 89.25 152 GLU A C 1
ATOM 1215 O O . GLU A 1 152 ? 11.445 -23.859 -17.766 1 89.25 152 GLU A O 1
ATOM 1220 N N . GLU A 1 153 ? 12.977 -24.062 -16.156 1 92.75 153 GLU A N 1
ATOM 1221 C CA . GLU A 1 153 ? 12.898 -25.516 -16.203 1 92.75 153 GLU A CA 1
ATOM 1222 C C . GLU A 1 153 ? 11.523 -26.016 -15.773 1 92.75 153 GLU A C 1
ATOM 1224 O O . GLU A 1 153 ? 10.969 -26.922 -16.391 1 92.75 153 GLU A O 1
ATOM 1229 N N . ARG A 1 154 ? 11.07 -25.469 -14.758 1 91.81 154 ARG A N 1
ATOM 1230 C CA . ARG A 1 154 ? 9.734 -25.828 -14.289 1 91.81 154 ARG A CA 1
ATOM 1231 C C . ARG A 1 154 ? 8.68 -25.453 -15.328 1 91.81 154 ARG A C 1
ATOM 1233 O O . ARG A 1 154 ? 7.75 -26.234 -15.57 1 91.81 154 ARG A O 1
ATOM 1240 N N . LYS A 1 155 ? 8.789 -24.344 -15.867 1 91 155 LYS A N 1
ATOM 1241 C CA . LYS A 1 155 ? 7.875 -23.906 -16.922 1 91 155 LYS A CA 1
ATOM 1242 C C . LYS A 1 155 ? 7.82 -24.938 -18.047 1 91 155 LYS A C 1
ATOM 1244 O O . LYS A 1 155 ? 6.738 -25.328 -18.484 1 91 155 LYS A O 1
ATOM 1249 N N . GLN A 1 156 ? 8.977 -25.328 -18.531 1 92.38 156 GLN A N 1
ATOM 1250 C CA . GLN A 1 156 ? 9.055 -26.312 -19.609 1 92.38 156 GLN A CA 1
ATOM 1251 C C . GLN A 1 156 ? 8.383 -27.609 -19.203 1 92.38 156 GLN A C 1
ATOM 1253 O O . GLN A 1 156 ? 7.676 -28.219 -20.016 1 92.38 156 GLN A O 1
ATOM 1258 N N . ARG A 1 157 ? 8.633 -28 -18.016 1 93.5 157 ARG A N 1
ATOM 1259 C CA . ARG A 1 157 ? 8.047 -29.25 -17.516 1 93.5 157 ARG A CA 1
ATOM 1260 C C . ARG A 1 157 ? 6.523 -29.172 -17.531 1 93.5 157 ARG A C 1
ATOM 1262 O O . ARG A 1 157 ? 5.855 -30.094 -18.016 1 93.5 157 ARG A O 1
ATOM 1269 N N . PHE A 1 158 ? 5.996 -28.094 -17.016 1 92.06 158 PHE A N 1
ATOM 1270 C CA . PHE A 1 158 ? 4.547 -27.969 -16.922 1 92.06 158 PHE A CA 1
ATOM 1271 C C . PHE A 1 158 ? 3.932 -27.781 -18.297 1 92.06 158 PHE A C 1
ATOM 1273 O O . PHE A 1 158 ? 2.824 -28.25 -18.562 1 92.06 158 PHE A O 1
ATOM 1280 N N . GLU A 1 159 ? 4.586 -27.109 -19.125 1 91.25 159 GLU A N 1
ATOM 1281 C CA . GLU A 1 159 ? 4.109 -26.969 -20.5 1 91.25 159 GLU A CA 1
ATOM 1282 C C . GLU A 1 159 ? 4.023 -28.328 -21.203 1 91.25 159 GLU A C 1
ATOM 1284 O O . GLU A 1 159 ? 3.092 -28.594 -21.969 1 91.25 159 GLU A O 1
ATOM 1289 N N . GLN A 1 160 ? 5.008 -29.094 -20.922 1 92.62 160 GLN A N 1
ATOM 1290 C CA . GLN A 1 160 ? 5.031 -30.438 -21.516 1 92.62 160 GLN A CA 1
ATOM 1291 C C . GLN A 1 160 ? 3.932 -31.312 -20.922 1 92.62 160 GLN A C 1
ATOM 1293 O O . GLN A 1 160 ? 3.262 -32.031 -21.656 1 92.62 160 GLN A O 1
ATOM 1298 N N . VAL A 1 161 ? 3.805 -31.297 -19.641 1 92.19 161 VAL A N 1
ATOM 1299 C CA . VAL A 1 161 ? 2.834 -32.125 -18.938 1 92.19 161 VAL A CA 1
ATOM 1300 C C . VAL A 1 161 ? 1.423 -31.797 -19.406 1 92.19 161 VAL A C 1
ATOM 1302 O O . VAL A 1 161 ? 0.614 -32.688 -19.672 1 92.19 161 VAL A O 1
ATOM 1305 N N . TYR A 1 162 ? 1.077 -30.531 -19.531 1 92.69 162 TYR A N 1
ATOM 1306 C CA . TYR A 1 162 ? -0.278 -30.125 -19.875 1 92.69 162 TYR A CA 1
ATOM 1307 C C . TYR A 1 162 ? -0.465 -30.094 -21.391 1 92.69 162 TYR A C 1
ATOM 1309 O O . TYR A 1 162 ? -1.558 -30.359 -21.891 1 92.69 162 TYR A O 1
ATOM 1317 N N . GLY A 1 163 ? 0.633 -29.781 -22.062 1 90.44 163 GLY A N 1
ATOM 1318 C CA . GLY A 1 163 ? 0.479 -29.672 -23.516 1 90.44 163 GLY A CA 1
ATOM 1319 C C . GLY A 1 163 ? -0.686 -28.797 -23.922 1 90.44 163 GLY A C 1
ATOM 1320 O O . GLY A 1 163 ? -0.749 -27.625 -23.531 1 90.44 163 GLY A O 1
ATOM 1321 N N . GLU A 1 164 ? -1.711 -29.438 -24.562 1 90.19 164 GLU A N 1
ATOM 1322 C CA . GLU A 1 164 ? -2.879 -28.688 -25.016 1 90.19 164 GLU A CA 1
ATOM 1323 C C . GLU A 1 164 ? -4.078 -28.922 -24.109 1 90.19 164 GLU A C 1
ATOM 1325 O O . GLU A 1 164 ? -5.176 -28.422 -24.375 1 90.19 164 GLU A O 1
ATOM 1330 N N . GLN A 1 165 ? -3.82 -29.578 -23.109 1 93.12 165 GLN A N 1
ATOM 1331 C CA . GLN A 1 165 ? -4.895 -29.922 -22.172 1 93.12 165 GLN A CA 1
ATOM 1332 C C . GLN A 1 165 ? -5.273 -28.703 -21.328 1 93.12 165 GLN A C 1
ATOM 1334 O O . GLN A 1 165 ? -4.484 -27.781 -21.172 1 93.12 165 GLN A O 1
ATOM 1339 N N . THR A 1 166 ? -6.484 -28.828 -20.891 1 94.75 166 THR A N 1
ATOM 1340 C CA . THR A 1 166 ? -6.953 -27.797 -19.969 1 94.75 166 THR A CA 1
ATOM 1341 C C . THR A 1 166 ? -6.133 -27.797 -18.688 1 94.75 166 THR A C 1
ATOM 1343 O O . THR A 1 166 ? -5.848 -28.859 -18.125 1 94.75 166 THR A O 1
ATOM 1346 N N . VAL A 1 167 ? -5.691 -26.688 -18.25 1 95.25 167 VAL A N 1
ATOM 1347 C CA . VAL A 1 167 ? -4.938 -26.531 -17 1 95.25 167 VAL A CA 1
ATOM 1348 C C . VAL A 1 167 ? -5.902 -26.391 -15.828 1 95.25 167 VAL A C 1
ATOM 1350 O O . VAL A 1 167 ? -6.699 -25.453 -15.789 1 95.25 167 VAL A O 1
ATOM 1353 N N . GLU A 1 168 ? -5.832 -27.234 -14.867 1 94.94 168 GLU A N 1
ATOM 1354 C CA . GLU A 1 168 ? -6.676 -27.172 -13.68 1 94.94 168 GLU A CA 1
ATOM 1355 C C . GLU A 1 168 ? -6.113 -26.188 -12.664 1 94.94 168 GLU A C 1
ATOM 1357 O O . GLU A 1 168 ? -4.898 -26.031 -12.539 1 94.94 168 GLU A O 1
ATOM 1362 N N . ARG A 1 169 ? -7.004 -25.578 -11.922 1 97.19 169 ARG A N 1
ATOM 1363 C CA . ARG A 1 169 ? -6.578 -24.672 -10.867 1 97.19 169 ARG A CA 1
ATOM 1364 C C . ARG A 1 169 ? -5.852 -25.422 -9.758 1 97.19 169 ARG A C 1
ATOM 1366 O O . ARG A 1 169 ? -6.387 -26.391 -9.195 1 97.19 169 ARG A O 1
ATOM 1373 N N . PRO A 1 170 ? -4.664 -25.016 -9.422 1 96.81 170 PRO A N 1
ATOM 1374 C CA . PRO A 1 170 ? -4.016 -25.641 -8.273 1 96.81 170 PRO A CA 1
ATOM 1375 C C . PRO A 1 170 ? -4.77 -25.406 -6.965 1 96.81 170 PRO A C 1
ATOM 1377 O O . PRO A 1 170 ? -5.32 -24.312 -6.758 1 96.81 170 PRO A O 1
ATOM 1380 N N . PRO A 1 171 ? -4.777 -26.359 -6.047 1 96.19 171 PRO A N 1
ATOM 1381 C CA . PRO A 1 171 ? -5.477 -26.188 -4.77 1 96.19 171 PRO A CA 1
ATOM 1382 C C . PRO A 1 171 ? -4.898 -25.047 -3.934 1 96.19 171 PRO A C 1
ATOM 1384 O O . PRO A 1 171 ? -5.586 -24.5 -3.066 1 96.19 171 PRO A O 1
ATOM 1387 N N . HIS A 1 172 ? -3.678 -24.672 -4.18 1 96.81 172 HIS A N 1
ATOM 1388 C CA . HIS A 1 172 ? -3.008 -23.656 -3.377 1 96.81 172 HIS A CA 1
ATOM 1389 C C . HIS A 1 172 ? -3.195 -22.266 -3.977 1 96.81 172 HIS A C 1
ATOM 1391 O O . HIS A 1 172 ? -2.564 -21.312 -3.535 1 96.81 172 HIS A O 1
ATOM 1397 N N . TRP A 1 173 ? -3.973 -22.172 -4.957 1 97.56 173 TRP A N 1
ATOM 1398 C CA . TRP A 1 173 ? -4.242 -20.906 -5.613 1 97.56 173 TRP A CA 1
ATOM 1399 C C . TRP A 1 173 ? -5.727 -20.562 -5.566 1 97.56 173 TRP A C 1
ATOM 1401 O O . TRP A 1 173 ? -6.574 -21.438 -5.766 1 97.56 173 TRP A O 1
ATOM 1411 N N . GLY A 1 174 ? -6.086 -19.297 -5.312 1 98.06 174 GLY A N 1
ATOM 1412 C CA . GLY A 1 174 ? -7.48 -18.875 -5.285 1 98.06 174 GLY A CA 1
ATOM 1413 C C . GLY A 1 174 ? -7.672 -17.453 -4.789 1 98.06 174 GLY A C 1
ATOM 1414 O O . GLY A 1 174 ? -6.711 -16.688 -4.711 1 98.06 174 GLY A O 1
ATOM 1415 N N . GLY A 1 175 ? -8.945 -17.156 -4.523 1 98.19 175 GLY A N 1
ATOM 1416 C CA . GLY A 1 175 ? -9.297 -15.781 -4.176 1 98.19 175 GLY A CA 1
ATOM 1417 C C . GLY A 1 175 ? -9.438 -15.562 -2.682 1 98.19 175 GLY A C 1
ATOM 1418 O O . GLY A 1 175 ? -9.789 -16.484 -1.944 1 98.19 175 GLY A O 1
ATOM 1419 N N . TYR A 1 176 ? -9.125 -14.398 -2.273 1 98.81 176 T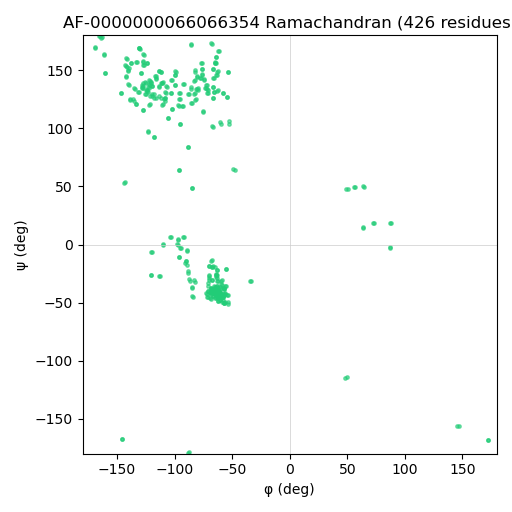YR A N 1
ATOM 1420 C CA . TYR A 1 176 ? -9.5 -13.844 -0.979 1 98.81 176 TYR A CA 1
ATOM 1421 C C . TYR A 1 176 ? -10.508 -12.711 -1.146 1 98.81 176 TYR A C 1
ATOM 1423 O O . TYR A 1 176 ? -10.391 -11.898 -2.068 1 98.81 176 TYR A O 1
ATOM 1431 N N . ARG A 1 177 ? -11.445 -12.703 -0.286 1 98.62 177 ARG A N 1
ATOM 1432 C CA . ARG A 1 177 ? -12.398 -11.602 -0.209 1 98.62 177 ARG A CA 1
ATOM 1433 C C . ARG A 1 177 ? -12.148 -10.75 1.032 1 98.62 177 ARG A C 1
ATOM 1435 O O . ARG A 1 177 ? -11.992 -11.281 2.133 1 98.62 177 ARG A O 1
ATOM 1442 N N . VAL A 1 178 ? -12.086 -9.484 0.873 1 98.75 178 VAL A N 1
ATOM 1443 C CA . VAL A 1 178 ? -12.062 -8.539 1.983 1 98.75 178 VAL A CA 1
ATOM 1444 C C . VAL A 1 178 ? -13.469 -8 2.229 1 98.75 178 VAL A C 1
ATOM 1446 O O . VAL A 1 178 ? -14.102 -7.465 1.317 1 98.75 178 VAL A O 1
ATOM 1449 N N . LEU A 1 179 ? -13.961 -8.219 3.375 1 98.19 179 LEU A N 1
ATOM 1450 C CA . LEU A 1 179 ? -15.242 -7.684 3.834 1 98.19 179 LEU A CA 1
ATOM 1451 C C . LEU A 1 179 ? -15.039 -6.395 4.629 1 98.19 179 LEU A C 1
ATOM 1453 O O . LEU A 1 179 ? -14.695 -6.441 5.809 1 98.19 179 LEU A O 1
ATOM 1457 N N . PRO A 1 180 ? -15.32 -5.254 4.016 1 98.31 180 PRO A N 1
ATOM 1458 C CA . PRO A 1 180 ? -14.914 -3.988 4.633 1 98.31 180 PRO A CA 1
ATOM 1459 C C . PRO A 1 180 ? -15.789 -3.609 5.828 1 98.31 180 PRO A C 1
ATOM 1461 O O . PRO A 1 180 ? -17 -3.836 5.809 1 98.31 180 PRO A O 1
ATOM 1464 N N . PHE A 1 181 ? -15.203 -3.062 6.832 1 98.12 181 PHE A N 1
ATOM 1465 C CA . PHE A 1 181 ? -15.953 -2.414 7.902 1 98.12 181 PHE A CA 1
ATOM 1466 C C . PHE A 1 181 ? -15.562 -0.946 8.023 1 98.12 181 PHE A C 1
ATOM 1468 O O . PHE A 1 181 ? -16.188 -0.189 8.766 1 98.12 181 PHE A O 1
ATOM 1475 N N . LEU A 1 182 ? -14.602 -0.539 7.305 1 98.38 182 LEU A N 1
ATOM 1476 C CA . LEU A 1 182 ? -14.172 0.854 7.266 1 98.38 182 LEU A CA 1
ATOM 1477 C C . LEU A 1 182 ? -13.656 1.225 5.875 1 98.38 182 LEU A C 1
ATOM 1479 O O . LEU A 1 182 ? -12.906 0.467 5.266 1 98.38 182 LEU A O 1
ATOM 1483 N N . LEU A 1 183 ? -14.109 2.307 5.305 1 98.62 183 LEU A N 1
ATOM 1484 C CA . LEU A 1 183 ? -13.562 2.939 4.109 1 98.62 183 LEU A CA 1
ATOM 1485 C C . LEU A 1 183 ? -13.297 4.422 4.355 1 98.62 183 LEU A C 1
ATOM 1487 O O . LEU A 1 183 ? -14.117 5.113 4.957 1 98.62 183 LEU A O 1
ATOM 1491 N N . GLU A 1 184 ? -12.188 4.84 3.949 1 98.75 184 GLU A N 1
ATOM 1492 C CA . GLU A 1 184 ? -11.844 6.254 4.035 1 98.75 184 GLU A CA 1
ATOM 1493 C C . GLU A 1 184 ? -11.438 6.809 2.672 1 98.75 184 GLU A C 1
ATOM 1495 O O . GLU A 1 184 ? -10.602 6.227 1.979 1 98.75 184 GLU A O 1
ATOM 1500 N N . PHE A 1 185 ? -12.062 7.914 2.322 1 98.44 185 PHE A N 1
ATOM 1501 C CA . PHE A 1 185 ? -11.812 8.594 1.055 1 98.44 185 PHE A CA 1
ATOM 1502 C C . PHE A 1 185 ? -11.055 9.898 1.276 1 98.44 185 PHE A C 1
ATOM 1504 O O . PHE A 1 185 ? -11.484 10.742 2.064 1 98.44 185 PHE A O 1
ATOM 1511 N N . TRP A 1 186 ? -9.938 10.008 0.629 1 97.56 186 TRP A N 1
ATOM 1512 C CA . TRP A 1 186 ? -9.062 11.172 0.715 1 97.56 186 TRP A CA 1
ATOM 1513 C C . TRP A 1 186 ? -8.953 11.875 -0.637 1 97.56 186 TRP A C 1
ATOM 1515 O O . TRP A 1 186 ? -8.648 11.234 -1.647 1 97.56 186 TRP A O 1
ATOM 1525 N N . GLN A 1 187 ? -9.227 13.156 -0.705 1 96.31 187 GLN A N 1
ATOM 1526 C CA . GLN A 1 187 ? -9.117 13.992 -1.897 1 96.31 187 GLN A CA 1
ATOM 1527 C C . GLN A 1 187 ? -8.164 15.164 -1.668 1 96.31 187 GLN A C 1
ATOM 1529 O O . GLN A 1 187 ? -8.398 16 -0.794 1 96.31 187 GLN A O 1
ATOM 1534 N N . GLY A 1 188 ? -7.145 15.211 -2.469 1 93.56 188 GLY A N 1
ATOM 1535 C CA . GLY A 1 188 ? -6.188 16.297 -2.371 1 93.56 188 GLY A CA 1
ATOM 1536 C C . GLY A 1 188 ? -6.82 17.672 -2.551 1 93.56 188 GLY A C 1
ATOM 1537 O O . GLY A 1 188 ? -7.664 17.859 -3.428 1 93.56 188 GLY A O 1
ATOM 1538 N N . GLN A 1 189 ? -6.504 18.547 -1.641 1 87.88 189 GLN A N 1
ATOM 1539 C CA . GLN A 1 189 ? -6.91 19.953 -1.687 1 87.88 189 GLN A CA 1
ATOM 1540 C C . GLN A 1 189 ? -5.707 20.875 -1.523 1 87.88 189 GLN A C 1
ATOM 1542 O O . GLN A 1 189 ? -4.648 20.453 -1.05 1 87.88 189 GLN A O 1
ATOM 1547 N N . PRO A 1 190 ? -5.859 22.094 -1.861 1 80.5 190 PRO A N 1
ATOM 1548 C CA . PRO A 1 190 ? -4.75 23.047 -1.678 1 80.5 190 PRO A CA 1
ATOM 1549 C C . PRO A 1 190 ? -4.387 23.25 -0.209 1 80.5 190 PRO A C 1
ATOM 1551 O O . PRO A 1 190 ? -5.191 22.953 0.677 1 80.5 190 PRO A O 1
ATOM 1554 N N . ASN A 1 191 ? -3.129 23.688 0.086 1 76.75 191 ASN A N 1
ATOM 1555 C CA . ASN A 1 191 ? -2.623 24.062 1.399 1 76.75 191 ASN A CA 1
ATOM 1556 C C . ASN A 1 191 ? -2.619 22.875 2.365 1 76.75 191 ASN A C 1
ATOM 1558 O O . ASN A 1 191 ? -2.676 23.062 3.582 1 76.75 191 ASN A O 1
ATOM 1562 N N . ARG A 1 192 ? -2.77 21.688 1.905 1 80.44 192 ARG A N 1
ATOM 1563 C CA . ARG A 1 192 ? -2.715 20.438 2.643 1 80.44 192 ARG A CA 1
ATOM 1564 C C . ARG A 1 192 ? -3.959 20.25 3.506 1 80.44 192 ARG A C 1
ATOM 1566 O O . ARG A 1 192 ? -3.936 19.5 4.484 1 80.44 192 ARG A O 1
ATOM 1573 N N . LEU A 1 193 ? -4.961 21 3.145 1 86.25 193 LEU A N 1
ATOM 1574 C CA . LEU A 1 193 ? -6.23 20.828 3.84 1 86.25 193 LEU A CA 1
ATOM 1575 C C . LEU A 1 193 ? -7.152 19.891 3.068 1 86.25 193 LEU A C 1
ATOM 1577 O O . LEU A 1 193 ? -8.242 20.281 2.646 1 86.25 193 LEU A O 1
ATOM 1581 N N . HIS A 1 194 ? -6.68 18.688 2.988 1 91.25 194 HIS A N 1
ATOM 1582 C CA . HIS A 1 194 ? -7.305 17.641 2.184 1 91.25 194 HIS A CA 1
ATOM 1583 C C . HIS A 1 194 ? -8.664 17.25 2.748 1 91.25 194 HIS A C 1
ATOM 1585 O O . HIS A 1 194 ? -8.914 17.406 3.945 1 91.25 194 HIS A O 1
ATOM 1591 N N . ASP A 1 195 ? -9.477 16.844 1.906 1 93.88 195 ASP A N 1
ATOM 1592 C CA . ASP A 1 195 ? -10.766 16.312 2.348 1 93.88 195 ASP A CA 1
ATOM 1593 C C . ASP A 1 195 ? -10.648 14.828 2.695 1 93.88 195 ASP A C 1
ATOM 1595 O O . ASP A 1 195 ? -10.031 14.055 1.955 1 93.88 195 ASP A O 1
ATOM 1599 N N . ARG A 1 196 ? -11.242 14.477 3.816 1 96.56 196 ARG A N 1
ATOM 1600 C CA . ARG A 1 196 ? -11.273 13.086 4.266 1 96.56 196 ARG A CA 1
ATOM 1601 C C . ARG A 1 196 ? -12.656 12.711 4.773 1 96.56 196 ARG A C 1
ATOM 1603 O O . ARG A 1 196 ? -13.203 13.367 5.664 1 96.56 196 ARG A O 1
ATOM 1610 N N . ILE A 1 197 ? -13.18 11.703 4.227 1 97.38 197 ILE A N 1
ATOM 1611 C CA . ILE A 1 197 ? -14.453 11.156 4.691 1 97.38 197 ILE A CA 1
ATOM 1612 C C . ILE A 1 197 ? -14.281 9.68 5.039 1 97.38 197 ILE A C 1
ATOM 1614 O O . ILE A 1 197 ? -13.766 8.906 4.23 1 97.38 197 ILE A O 1
ATOM 1618 N N . ARG A 1 198 ? -14.789 9.312 6.172 1 98.12 198 ARG A N 1
ATOM 1619 C CA . ARG A 1 198 ? -14.68 7.934 6.633 1 98.12 198 ARG A CA 1
ATOM 1620 C C . ARG A 1 198 ? -16.047 7.301 6.824 1 98.12 198 ARG A C 1
ATOM 1622 O O . ARG A 1 198 ? -16.938 7.906 7.426 1 98.12 198 ARG A O 1
ATOM 1629 N N . TYR A 1 199 ? -16.203 6.18 6.266 1 98.31 199 TYR A N 1
ATOM 1630 C CA . TYR A 1 199 ? -17.359 5.328 6.488 1 98.31 199 TYR A CA 1
ATOM 1631 C C . TYR A 1 199 ? -17.047 4.227 7.492 1 98.31 199 TYR A C 1
ATOM 1633 O O . TYR A 1 199 ? -15.984 3.604 7.426 1 98.31 199 TYR A O 1
ATOM 1641 N N . ARG A 1 200 ? -17.984 3.977 8.414 1 97.88 200 ARG A N 1
ATOM 1642 C CA . ARG A 1 200 ? -17.875 2.857 9.344 1 97.88 200 ARG A CA 1
ATOM 1643 C C . ARG A 1 200 ? -19.141 2.002 9.312 1 97.88 200 ARG A C 1
ATOM 1645 O O . ARG A 1 200 ? -20.25 2.527 9.32 1 97.88 200 ARG A O 1
ATOM 1652 N N . TYR A 1 201 ? -18.875 0.745 9.297 1 97.5 201 TYR A N 1
ATOM 1653 C CA . TYR A 1 201 ? -19.984 -0.196 9.289 1 97.5 201 TYR A CA 1
ATOM 1654 C C . TYR A 1 201 ? -20.422 -0.534 10.711 1 97.5 201 TYR A C 1
ATOM 1656 O O . TYR A 1 201 ? -19.594 -0.879 11.555 1 97.5 201 TYR A O 1
ATOM 1664 N N . HIS A 1 202 ? -21.656 -0.408 10.898 1 96.12 202 HIS A N 1
ATOM 1665 C CA . HIS A 1 202 ? -22.25 -0.798 12.172 1 96.12 202 HIS A CA 1
ATOM 1666 C C . HIS A 1 202 ? -23.031 -2.098 12.047 1 96.12 202 HIS A C 1
ATOM 1668 O O . HIS A 1 202 ? -24.141 -2.105 11.492 1 96.12 202 HIS A O 1
ATOM 1674 N N . GLU A 1 203 ? -22.516 -3.086 12.594 1 92.19 203 GLU A N 1
ATOM 1675 C CA . GLU A 1 203 ? -23.109 -4.414 12.469 1 92.19 203 GLU A CA 1
ATOM 1676 C C . GLU A 1 203 ? -24.516 -4.445 13.07 1 92.19 203 GLU A C 1
ATOM 1678 O O . GLU A 1 203 ? -25.406 -5.094 12.523 1 92.19 203 GLU A O 1
ATOM 1683 N N . GLN A 1 204 ? -24.672 -3.814 14.156 1 92.56 204 GLN A N 1
ATOM 1684 C CA . GLN A 1 204 ? -25.922 -3.848 14.891 1 92.56 204 GLN A CA 1
ATOM 1685 C C . GLN A 1 204 ? -27.094 -3.363 14.023 1 92.56 204 GLN A C 1
ATOM 1687 O O . GLN A 1 204 ? -28.172 -3.949 14.047 1 92.56 204 GLN A O 1
ATOM 1692 N N . ASP A 1 205 ? -26.906 -2.361 13.195 1 91.81 205 ASP A N 1
ATOM 1693 C CA . ASP A 1 205 ? -27.969 -1.77 12.383 1 91.81 205 ASP A CA 1
ATOM 1694 C C . ASP A 1 205 ? -27.781 -2.098 10.906 1 91.81 205 ASP A C 1
ATOM 1696 O O . ASP A 1 205 ? -28.578 -1.665 10.062 1 91.81 205 ASP A O 1
ATOM 1700 N N . ALA A 1 206 ? -26.688 -2.863 10.648 1 91.19 206 ALA A N 1
ATOM 1701 C CA . ALA A 1 206 ? -26.344 -3.186 9.266 1 91.19 206 ALA A CA 1
ATOM 1702 C C . ALA A 1 206 ? -26.344 -1.931 8.398 1 91.19 206 ALA A C 1
ATOM 1704 O O . ALA A 1 206 ? -26.984 -1.893 7.344 1 91.19 206 ALA A O 1
ATOM 1705 N N . ALA A 1 207 ? -25.688 -0.902 8.906 1 94.62 207 ALA A N 1
ATOM 1706 C CA . ALA A 1 207 ? -25.672 0.393 8.234 1 94.62 207 ALA A CA 1
ATOM 1707 C C . ALA A 1 207 ? -24.312 1.059 8.336 1 94.62 207 ALA A C 1
ATOM 1709 O O . ALA A 1 207 ? -23.5 0.694 9.188 1 94.62 207 ALA A O 1
ATOM 1710 N N . TRP A 1 208 ? -24.094 2 7.422 1 96.88 208 TRP A N 1
ATOM 1711 C CA . TRP A 1 208 ? -22.859 2.775 7.402 1 96.88 208 TRP A CA 1
ATOM 1712 C C . TRP A 1 208 ? -23.078 4.164 7.988 1 96.88 208 TRP A C 1
ATOM 1714 O O . TRP A 1 208 ? -24.141 4.77 7.785 1 96.88 208 TRP A O 1
ATOM 1724 N N . SER A 1 209 ? -22.156 4.652 8.711 1 96.69 209 SER A N 1
ATOM 1725 C CA . SER A 1 209 ? -22.109 6.059 9.086 1 96.69 209 SER A CA 1
ATOM 1726 C C . SER A 1 209 ? -20.906 6.754 8.453 1 96.69 209 SER A C 1
ATOM 1728 O O . SER A 1 209 ? -19.922 6.102 8.094 1 96.69 209 SER A O 1
ATOM 1730 N N . LYS A 1 210 ? -21.047 7.977 8.18 1 96.38 210 LYS A N 1
ATOM 1731 C CA . LYS A 1 210 ? -19.969 8.75 7.562 1 96.38 210 LYS A CA 1
ATOM 1732 C C . LYS A 1 210 ? -19.578 9.938 8.43 1 96.38 210 LYS A C 1
ATOM 1734 O O . LYS A 1 210 ? -20.438 10.594 9.023 1 96.38 210 LYS A O 1
ATOM 1739 N N . THR A 1 211 ? -18.297 10.242 8.516 1 96.19 211 THR A N 1
ATOM 1740 C CA . THR A 1 211 ? -17.75 11.383 9.25 1 96.19 211 THR A CA 1
ATOM 1741 C C . THR A 1 211 ? -16.609 12.039 8.477 1 96.19 211 THR A C 1
ATOM 1743 O O . THR A 1 211 ? -15.961 11.391 7.652 1 96.19 211 THR A O 1
ATOM 1746 N N . ARG A 1 212 ? -16.469 13.312 8.734 1 95.88 212 ARG A N 1
ATOM 1747 C CA . ARG A 1 212 ? -15.328 14.031 8.18 1 95.88 212 ARG A CA 1
ATOM 1748 C C . ARG A 1 212 ? -14.156 14.023 9.148 1 95.88 212 ARG A C 1
ATOM 1750 O O . ARG A 1 212 ? -14.336 14.195 10.359 1 95.88 212 ARG A O 1
ATOM 1757 N N . LEU A 1 213 ? -13.008 13.82 8.609 1 95.69 213 LEU A N 1
ATOM 1758 C CA . LEU A 1 213 ? -11.789 13.828 9.414 1 95.69 213 LEU A CA 1
ATOM 1759 C C . LEU A 1 213 ? -10.914 15.023 9.062 1 95.69 213 LEU A C 1
ATOM 1761 O O . LEU A 1 213 ? -10.883 15.461 7.91 1 95.69 213 LEU A O 1
ATOM 1765 N N . ALA A 1 214 ? -10.227 15.484 10.031 1 93.94 214 ALA A N 1
ATOM 1766 C CA . ALA A 1 214 ? -9.188 16.484 9.781 1 93.94 214 ALA A CA 1
ATOM 1767 C C . ALA A 1 214 ? -8.047 15.898 8.961 1 93.94 214 ALA A C 1
ATOM 1769 O O . ALA A 1 214 ? -7.645 14.75 9.172 1 93.94 214 ALA A O 1
ATOM 1770 N N . PRO A 1 215 ? -7.527 16.688 8.125 1 91.81 215 PRO A N 1
ATOM 1771 C CA . PRO A 1 215 ? -6.469 16.188 7.238 1 91.81 215 PRO A CA 1
ATOM 1772 C C . PRO A 1 215 ? -5.156 15.945 7.977 1 91.81 215 PRO A C 1
ATOM 1774 O O . PRO A 1 215 ? -4.918 16.516 9.039 1 91.81 215 PRO A O 1
ATOM 1777 N N . MET B 1 1 ? -20.484 -0.483 -21.266 1 28.92 1 MET B N 1
ATOM 1778 C CA . MET B 1 1 ? -19.797 -1.776 -21.25 1 28.92 1 MET B CA 1
ATOM 1779 C C . MET B 1 1 ? -19.266 -2.1 -19.859 1 28.92 1 MET B C 1
ATOM 1781 O O . MET B 1 1 ? -18.531 -1.302 -19.266 1 28.92 1 MET B O 1
ATOM 1785 N N . ASN B 1 2 ? -19.984 -2.77 -19.094 1 36.59 2 ASN B N 1
ATOM 1786 C CA . ASN B 1 2 ? -19.688 -3.191 -17.734 1 36.59 2 ASN B CA 1
ATOM 1787 C C . ASN B 1 2 ? -18.297 -3.791 -17.609 1 36.59 2 ASN B C 1
ATOM 1789 O O . ASN B 1 2 ? -18.062 -4.926 -18.031 1 36.59 2 ASN B O 1
ATOM 1793 N N . TYR B 1 3 ? -17.297 -2.951 -17.859 1 49.69 3 TYR B N 1
ATOM 1794 C CA . TYR B 1 3 ? -15.93 -3.453 -17.859 1 49.69 3 TYR B CA 1
ATOM 17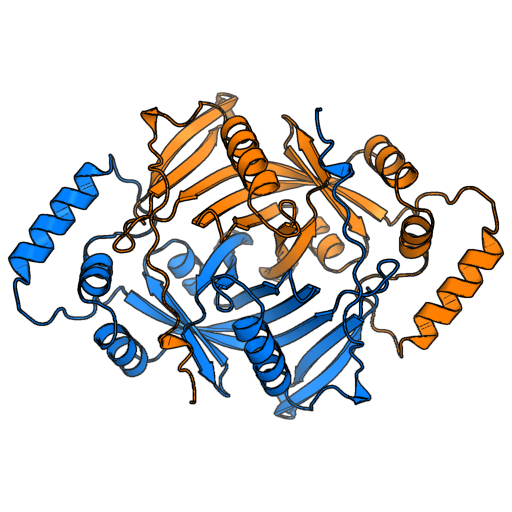95 C C . TYR B 1 3 ? -15.625 -4.203 -16.562 1 49.69 3 TYR B C 1
ATOM 1797 O O . TYR B 1 3 ? -15.898 -3.705 -15.469 1 49.69 3 TYR B O 1
ATOM 1805 N N . ASP B 1 4 ? -15.625 -5.598 -16.75 1 72.19 4 ASP B N 1
ATOM 1806 C CA . ASP B 1 4 ? -15.32 -6.516 -15.656 1 72.19 4 ASP B CA 1
ATOM 1807 C C . ASP B 1 4 ? -13.922 -6.266 -15.102 1 72.19 4 ASP B C 1
ATOM 1809 O O . ASP B 1 4 ? -12.938 -6.27 -15.852 1 72.19 4 ASP B O 1
ATOM 1813 N N . ILE B 1 5 ? -13.82 -5.672 -14.031 1 75.75 5 ILE B N 1
ATOM 1814 C CA . ILE B 1 5 ? -12.562 -5.426 -13.336 1 75.75 5 ILE B CA 1
ATOM 1815 C C . ILE B 1 5 ? -11.602 -6.582 -13.578 1 75.75 5 ILE B C 1
ATOM 1817 O O . ILE B 1 5 ? -10.391 -6.379 -13.68 1 75.75 5 ILE B O 1
ATOM 1821 N N . ALA B 1 6 ? -12.148 -7.805 -13.75 1 71.31 6 ALA B N 1
ATOM 1822 C CA . ALA B 1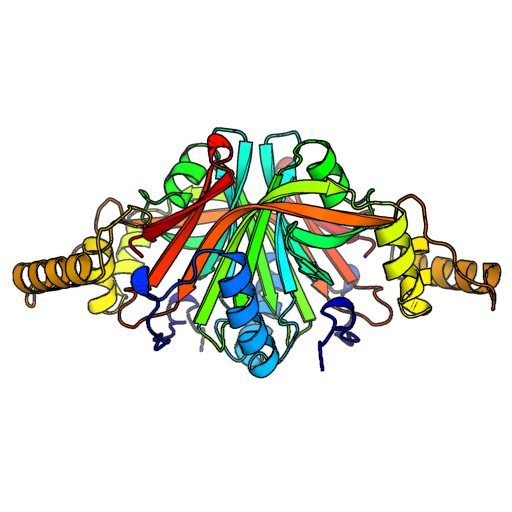 6 ? -11.367 -9.023 -13.906 1 71.31 6 ALA B CA 1
ATOM 1823 C C . ALA B 1 6 ? -10.555 -9 -15.195 1 71.31 6 ALA B C 1
ATOM 1825 O O . ALA B 1 6 ? -9.555 -9.703 -15.328 1 71.31 6 ALA B O 1
ATOM 1826 N N . ASP B 1 7 ? -10.945 -8.172 -16.094 1 77.06 7 ASP B N 1
ATOM 1827 C CA . ASP B 1 7 ? -10.312 -8.148 -17.406 1 77.06 7 ASP B CA 1
ATOM 1828 C C . ASP B 1 7 ? -9.125 -7.188 -17.438 1 77.06 7 ASP B C 1
ATOM 1830 O O . ASP B 1 7 ? -8.367 -7.156 -18.406 1 77.06 7 ASP B O 1
ATOM 1834 N N . LEU B 1 8 ? -9.078 -6.391 -16.453 1 68.81 8 LEU B N 1
ATOM 1835 C CA . LEU B 1 8 ? -7.938 -5.48 -16.391 1 68.81 8 LEU B CA 1
ATOM 1836 C C . LEU B 1 8 ? -6.641 -6.25 -16.156 1 68.81 8 LEU B C 1
ATOM 1838 O O . LEU B 1 8 ? -6.445 -6.84 -15.094 1 68.81 8 LEU B O 1
ATOM 1842 N N . ARG B 1 9 ? -5.848 -6.441 -17.375 1 64.88 9 ARG B N 1
ATOM 1843 C CA . ARG B 1 9 ? -4.578 -7.16 -17.312 1 64.88 9 ARG B CA 1
ATOM 1844 C C . ARG B 1 9 ? -3.496 -6.414 -18.094 1 64.88 9 ARG B C 1
ATOM 1846 O O . ARG B 1 9 ? -3.75 -5.883 -19.172 1 64.88 9 ARG B O 1
ATOM 1853 N N . ARG B 1 10 ? -2.316 -6.293 -17.469 1 67.81 10 ARG B N 1
ATOM 1854 C CA . ARG B 1 10 ? -1.169 -5.684 -18.141 1 67.81 10 ARG B CA 1
ATOM 1855 C C . ARG B 1 10 ? -0.081 -6.719 -18.406 1 67.81 10 ARG B C 1
ATOM 1857 O O . ARG B 1 10 ? 0.202 -7.562 -17.547 1 67.81 10 ARG B O 1
ATOM 1864 N N . ASP B 1 11 ? 0.393 -6.883 -19.609 1 63.34 11 ASP B N 1
ATOM 1865 C CA . ASP B 1 11 ? 1.591 -7.66 -19.906 1 63.34 11 ASP B CA 1
ATOM 1866 C C . ASP B 1 11 ? 2.854 -6.895 -19.516 1 63.34 11 ASP B C 1
ATOM 1868 O O . ASP B 1 11 ? 3.158 -5.852 -20.109 1 63.34 11 ASP B O 1
ATOM 1872 N N . TYR B 1 12 ? 3.629 -7.32 -18.547 1 75.56 12 TYR B N 1
ATOM 1873 C CA . TYR B 1 12 ? 4.832 -6.652 -18.062 1 75.56 12 TYR B CA 1
ATOM 1874 C C . TYR B 1 12 ? 6.027 -6.977 -18.953 1 75.56 12 TYR B C 1
ATOM 1876 O O . TYR B 1 12 ? 6.121 -8.078 -19.5 1 75.56 12 TYR B O 1
ATOM 1884 N N . ALA B 1 13 ? 6.938 -6.031 -19.234 1 70.38 13 ALA B N 1
ATOM 1885 C CA . ALA B 1 13 ? 8.141 -6.188 -20.062 1 70.38 13 ALA B CA 1
ATOM 1886 C C . ALA B 1 13 ? 9.297 -5.367 -19.5 1 70.38 13 ALA B C 1
ATOM 1888 O O . ALA B 1 13 ? 9.93 -4.598 -20.219 1 70.38 13 ALA B O 1
ATOM 1889 N N . GLY B 1 14 ? 9.578 -5.602 -18.172 1 73.75 14 GLY B N 1
ATOM 1890 C CA . GLY B 1 14 ? 10.602 -4.785 -17.547 1 73.75 14 GLY B CA 1
ATOM 1891 C C . GLY B 1 14 ? 12.008 -5.324 -17.734 1 73.75 14 GLY B C 1
ATOM 1892 O O . GLY B 1 14 ? 12.188 -6.41 -18.297 1 73.75 14 GLY B O 1
ATOM 1893 N N . GLU B 1 15 ? 12.992 -4.547 -17.328 1 78.94 15 GLU B N 1
ATOM 1894 C CA . GLU B 1 15 ? 14.383 -4.996 -17.328 1 78.94 15 GLU B CA 1
ATOM 1895 C C . GLU B 1 15 ? 14.586 -6.176 -16.391 1 78.94 15 GLU B C 1
ATOM 1897 O O . GLU B 1 15 ? 13.836 -6.332 -15.414 1 78.94 15 GLU B O 1
ATOM 1902 N N . THR B 1 16 ? 15.477 -7.004 -16.703 1 82.56 16 THR B N 1
ATOM 1903 C CA . THR B 1 16 ? 15.727 -8.164 -15.852 1 82.56 16 THR B CA 1
ATOM 1904 C C . THR B 1 16 ? 16.438 -7.75 -14.562 1 82.56 16 THR B C 1
ATOM 1906 O O . THR B 1 16 ? 17.297 -6.867 -14.578 1 82.56 16 THR B O 1
ATOM 1909 N N . LEU B 1 17 ? 16.047 -8.273 -13.5 1 87.62 17 LEU B N 1
ATOM 1910 C CA . LEU B 1 17 ? 16.672 -8.133 -12.18 1 87.62 17 LEU B CA 1
ATOM 1911 C C . LEU B 1 17 ? 17.297 -9.445 -11.734 1 87.62 17 LEU B C 1
ATOM 1913 O O . LEU B 1 17 ? 16.641 -10.484 -11.719 1 87.62 17 LEU B O 1
ATOM 1917 N N . SER B 1 18 ? 18.625 -9.422 -11.492 1 89 18 SER B N 1
ATOM 1918 C CA . SER B 1 18 ? 19.328 -10.633 -11.055 1 89 18 SER B CA 1
ATOM 1919 C C . SER B 1 18 ? 20.125 -10.375 -9.781 1 89 18 SER B C 1
ATOM 1921 O O . SER B 1 18 ? 20.516 -9.242 -9.5 1 89 18 SER B O 1
ATOM 1923 N N . VAL B 1 19 ? 20.344 -11.438 -9.047 1 90.44 19 VAL B N 1
ATOM 1924 C CA . VAL B 1 19 ? 21.109 -11.375 -7.805 1 90.44 19 VAL B CA 1
ATOM 1925 C C . VAL B 1 19 ? 22.531 -10.938 -8.094 1 90.44 19 VAL B C 1
ATOM 1927 O O . VAL B 1 19 ? 23.125 -10.156 -7.348 1 90.44 19 VAL B O 1
ATOM 1930 N N . GLU B 1 20 ? 23.016 -11.375 -9.188 1 88.44 20 GLU B N 1
ATOM 1931 C CA . GLU B 1 20 ? 24.406 -11.117 -9.562 1 88.44 20 GLU B CA 1
ATOM 1932 C C . GLU B 1 20 ? 24.625 -9.641 -9.867 1 88.44 20 GLU B C 1
ATOM 1934 O O . GLU B 1 20 ? 25.656 -9.07 -9.5 1 88.44 20 GLU B O 1
ATOM 1939 N N . SER B 1 21 ? 23.703 -9.047 -10.469 1 89.5 21 SER B N 1
ATOM 1940 C CA . SER B 1 21 ? 23.859 -7.66 -10.906 1 89.5 21 SER B CA 1
ATOM 1941 C C . SER B 1 21 ? 23.406 -6.684 -9.828 1 89.5 21 SER B C 1
ATOM 1943 O O . SER B 1 21 ? 23.719 -5.492 -9.891 1 89.5 21 SER B O 1
ATOM 1945 N N . ALA B 1 22 ? 22.641 -7.176 -8.867 1 94.06 22 ALA B N 1
ATOM 1946 C CA . ALA B 1 22 ? 22.156 -6.301 -7.801 1 94.06 22 ALA B CA 1
ATOM 1947 C C . ALA B 1 22 ? 23.297 -5.902 -6.863 1 94.06 22 ALA B C 1
ATOM 1949 O O . ALA B 1 22 ? 24.094 -6.746 -6.449 1 94.06 22 ALA B O 1
ATOM 1950 N N . PRO B 1 23 ? 23.406 -4.625 -6.531 1 95.81 23 PRO B N 1
ATOM 1951 C CA . PRO B 1 23 ? 24.484 -4.176 -5.648 1 95.81 23 PRO B CA 1
ATOM 1952 C C . PRO B 1 23 ? 24.406 -4.812 -4.262 1 95.81 23 PRO B C 1
ATOM 1954 O O . PRO B 1 23 ? 23.391 -5.398 -3.898 1 95.81 23 PRO B O 1
ATOM 1957 N N . ALA B 1 24 ? 25.5 -4.699 -3.461 1 94.06 24 ALA B N 1
ATOM 1958 C CA . ALA B 1 24 ? 25.578 -5.27 -2.121 1 94.06 24 ALA B CA 1
ATOM 1959 C C . ALA B 1 24 ? 24.609 -4.59 -1.168 1 94.06 24 ALA B C 1
ATOM 1961 O O . ALA B 1 24 ? 23.969 -5.25 -0.349 1 94.06 24 ALA B O 1
ATOM 1962 N N . SER B 1 25 ? 24.5 -3.295 -1.337 1 94.31 25 SER B N 1
ATOM 1963 C CA . SER B 1 25 ? 23.594 -2.543 -0.478 1 94.31 25 SER B CA 1
ATOM 1964 C C . SER B 1 25 ? 22.234 -2.344 -1.147 1 94.31 25 SER B C 1
ATOM 1966 O O . SER B 1 25 ? 22.156 -1.805 -2.254 1 94.31 25 SER B O 1
ATOM 1968 N N . PRO B 1 26 ? 21.188 -2.752 -0.447 1 97.06 26 PRO B N 1
ATOM 1969 C CA . PRO B 1 26 ? 19.859 -2.514 -1.033 1 97.06 26 PRO B CA 1
ATOM 1970 C C . PRO B 1 26 ? 19.547 -1.029 -1.181 1 97.06 26 PRO B C 1
ATOM 1972 O O . PRO B 1 26 ? 18.734 -0.65 -2.035 1 97.06 26 PRO B O 1
ATOM 1975 N N . LEU B 1 27 ? 20.125 -0.195 -0.374 1 95.5 27 LEU B N 1
ATOM 1976 C CA . LEU B 1 27 ? 19.844 1.236 -0.462 1 95.5 27 LEU B CA 1
ATOM 1977 C C . LEU B 1 27 ? 20.438 1.823 -1.74 1 95.5 27 LEU B C 1
ATOM 1979 O O . LEU B 1 27 ? 19.891 2.77 -2.307 1 95.5 27 LEU B O 1
ATOM 1983 N N . ASP B 1 28 ? 21.531 1.219 -2.217 1 94.81 28 ASP B N 1
ATOM 1984 C CA . ASP B 1 28 ? 22.078 1.618 -3.512 1 94.81 28 ASP B CA 1
ATOM 1985 C C . ASP B 1 28 ? 21.109 1.29 -4.641 1 94.81 28 ASP B C 1
ATOM 1987 O O . ASP B 1 28 ? 20.891 2.105 -5.543 1 94.81 28 ASP B O 1
ATOM 1991 N N . LEU B 1 29 ? 20.594 0.115 -4.582 1 96.75 29 LEU B N 1
ATOM 1992 C CA . LEU B 1 29 ? 19.625 -0.273 -5.594 1 96.75 29 LEU B CA 1
ATOM 1993 C C . LEU B 1 29 ? 18.375 0.599 -5.508 1 96.75 29 LEU B C 1
ATOM 1995 O O . LEU B 1 29 ? 17.828 1.007 -6.535 1 96.75 29 LEU B O 1
ATOM 1999 N N . PHE B 1 30 ? 17.969 0.923 -4.289 1 97.56 30 PHE B N 1
ATOM 2000 C CA . PHE B 1 30 ? 16.828 1.818 -4.094 1 97.56 30 PHE B CA 1
ATOM 2001 C C . PHE B 1 30 ? 17.062 3.152 -4.793 1 97.56 30 PHE B C 1
ATOM 2003 O O . PHE B 1 30 ? 16.203 3.635 -5.531 1 97.56 30 PHE B O 1
ATOM 2010 N N . GLN B 1 31 ? 18.172 3.676 -4.531 1 94.75 31 GLN B N 1
ATOM 2011 C CA . GLN B 1 31 ? 18.484 4.984 -5.09 1 94.75 31 GLN B CA 1
ATOM 2012 C C . GLN B 1 31 ? 18.469 4.957 -6.613 1 94.75 31 GLN B C 1
ATOM 2014 O O . GLN B 1 31 ? 17.969 5.891 -7.25 1 94.75 31 GLN B O 1
ATOM 2019 N N . THR B 1 32 ? 18.984 3.924 -7.164 1 94.81 32 THR B N 1
ATOM 2020 C CA . THR B 1 32 ? 18.984 3.762 -8.617 1 94.81 32 THR B CA 1
ATOM 2021 C C . THR B 1 32 ? 17.547 3.682 -9.148 1 94.81 32 THR B C 1
ATOM 2023 O O . THR B 1 32 ? 17.203 4.371 -10.109 1 94.81 32 THR B O 1
ATOM 2026 N N . TRP B 1 33 ? 16.734 2.85 -8.531 1 96.62 33 TRP B N 1
ATOM 2027 C CA . TRP B 1 33 ? 15.352 2.695 -8.961 1 96.62 33 TRP B CA 1
ATOM 2028 C C . TRP B 1 33 ? 14.57 3.99 -8.758 1 96.62 33 TRP B C 1
ATOM 2030 O O . TRP B 1 33 ? 13.727 4.352 -9.586 1 96.62 33 TRP B O 1
ATOM 2040 N N . PHE B 1 34 ? 14.852 4.656 -7.68 1 95.19 34 PHE B N 1
ATOM 2041 C CA . PHE B 1 34 ? 14.156 5.898 -7.363 1 95.19 34 PHE B CA 1
ATOM 2042 C C . PHE B 1 34 ? 14.508 6.984 -8.375 1 95.19 34 PHE B C 1
ATOM 2044 O O . PHE B 1 34 ? 13.641 7.754 -8.789 1 95.19 34 PHE B O 1
ATOM 2051 N N . ALA B 1 35 ? 15.75 7.051 -8.734 1 93.06 35 ALA B N 1
ATOM 2052 C CA . ALA B 1 35 ? 16.156 8 -9.766 1 93.06 35 ALA B CA 1
ATOM 2053 C C . ALA B 1 35 ? 15.406 7.754 -11.07 1 93.06 35 ALA B C 1
ATOM 2055 O O . ALA B 1 35 ? 14.945 8.703 -11.711 1 93.06 35 ALA B O 1
ATOM 2056 N N . ALA B 1 36 ? 15.281 6.5 -11.414 1 94.38 36 ALA B N 1
ATOM 2057 C CA . ALA B 1 36 ? 14.516 6.152 -12.609 1 94.38 36 ALA B CA 1
ATOM 2058 C C . ALA B 1 36 ? 13.055 6.555 -12.461 1 94.38 36 ALA B C 1
ATOM 2060 O O . ALA B 1 36 ? 12.445 7.062 -13.406 1 94.38 36 ALA B O 1
ATOM 2061 N N . ALA B 1 37 ? 12.492 6.324 -11.25 1 94.56 37 ALA B N 1
ATOM 2062 C CA . ALA B 1 37 ? 11.102 6.672 -10.984 1 94.56 37 ALA B CA 1
ATOM 2063 C C . ALA B 1 37 ? 10.875 8.172 -11.117 1 94.56 37 ALA B C 1
ATOM 2065 O O . ALA B 1 37 ? 9.859 8.617 -11.656 1 94.56 37 ALA B O 1
ATOM 2066 N N . ARG B 1 38 ? 11.75 8.961 -10.594 1 91.56 38 ARG B N 1
ATOM 2067 C CA . ARG B 1 38 ? 11.641 10.414 -10.664 1 91.56 38 ARG B CA 1
ATOM 2068 C C . ARG B 1 38 ? 11.594 10.891 -12.109 1 91.56 38 ARG B C 1
ATOM 2070 O O . ARG B 1 38 ? 10.93 11.883 -12.422 1 91.56 38 ARG B O 1
ATOM 2077 N N . GLU B 1 39 ? 12.242 10.141 -12.945 1 90.88 39 GLU B N 1
ATOM 2078 C CA . GLU B 1 39 ? 12.328 10.516 -14.359 1 90.88 39 GLU B CA 1
ATOM 2079 C C . GLU B 1 39 ? 11.094 10.062 -15.125 1 90.88 39 GLU B C 1
ATOM 2081 O O . GLU B 1 39 ? 10.641 10.75 -16.047 1 90.88 39 GLU B O 1
ATOM 2086 N N . HIS B 1 40 ? 10.484 8.969 -14.719 1 89.5 40 HIS B N 1
ATOM 2087 C CA . HIS B 1 40 ? 9.523 8.328 -15.609 1 89.5 40 HIS B CA 1
ATOM 2088 C C . HIS B 1 40 ? 8.109 8.414 -15.047 1 89.5 40 HIS B C 1
ATOM 2090 O O . HIS B 1 40 ? 7.129 8.32 -15.797 1 89.5 40 HIS B O 1
ATOM 2096 N N . GLU B 1 41 ? 8.008 8.5 -13.789 1 87.06 41 GLU B N 1
ATOM 2097 C CA . GLU B 1 41 ? 6.688 8.594 -13.188 1 87.06 41 GLU B CA 1
ATOM 2098 C C . GLU B 1 41 ? 6.137 10.016 -13.281 1 87.06 41 GLU B C 1
ATOM 2100 O O . GLU B 1 41 ? 6.863 10.984 -13.039 1 87.06 41 GLU B O 1
ATOM 2105 N N . THR B 1 42 ? 4.965 10.141 -13.641 1 77.5 42 THR B N 1
ATOM 2106 C CA . THR B 1 42 ? 4.359 11.445 -13.906 1 77.5 42 THR B CA 1
ATOM 2107 C C . THR B 1 42 ? 4.18 12.227 -12.609 1 77.5 42 THR B C 1
ATOM 2109 O O . THR B 1 42 ? 4.305 13.453 -12.594 1 77.5 42 THR B O 1
ATOM 2112 N N . GLN B 1 43 ? 3.746 11.469 -11.641 1 80.94 43 GLN B N 1
ATOM 2113 C CA . GLN B 1 43 ? 3.465 12.18 -10.398 1 80.94 43 GLN B CA 1
ATOM 2114 C C . GLN B 1 43 ? 3.916 11.367 -9.188 1 80.94 43 GLN B C 1
ATOM 2116 O O . GLN B 1 43 ? 3.826 10.141 -9.188 1 80.94 43 GLN B O 1
ATOM 2121 N N . ASP B 1 44 ? 4.543 12.031 -8.164 1 82.62 44 ASP B N 1
ATOM 2122 C CA . ASP B 1 44 ? 4.719 11.594 -6.785 1 82.62 44 ASP B CA 1
ATOM 2123 C C . ASP B 1 44 ? 5.582 10.336 -6.715 1 82.62 44 ASP B C 1
ATOM 2125 O O . ASP B 1 44 ? 5.195 9.344 -6.09 1 82.62 44 ASP B O 1
ATOM 2129 N N . ALA B 1 45 ? 6.758 10.305 -7.359 1 92.5 45 ALA B N 1
ATOM 2130 C CA . ALA B 1 45 ? 7.676 9.172 -7.285 1 92.5 45 ALA B CA 1
ATOM 2131 C C . ALA B 1 45 ? 8.031 8.844 -5.84 1 92.5 45 ALA B C 1
ATOM 2133 O O . ALA B 1 45 ? 8.422 7.719 -5.527 1 92.5 45 ALA B O 1
ATOM 2134 N N . ASN B 1 46 ? 7.852 9.836 -4.93 1 96.19 46 ASN B N 1
ATOM 2135 C CA . ASN B 1 46 ? 8.25 9.648 -3.537 1 96.19 46 ASN B CA 1
ATOM 2136 C C . ASN B 1 46 ? 7.066 9.227 -2.668 1 96.19 46 ASN B C 1
ATOM 2138 O O . ASN B 1 46 ? 7.188 9.156 -1.444 1 96.19 46 ASN B O 1
ATOM 2142 N N . ALA B 1 47 ? 5.902 9.008 -3.285 1 97.12 47 ALA B N 1
ATOM 2143 C CA . ALA B 1 47 ? 4.766 8.477 -2.533 1 97.12 47 ALA B CA 1
ATOM 2144 C C . ALA B 1 47 ? 4.965 7.004 -2.205 1 97.12 47 ALA B C 1
ATOM 2146 O O . ALA B 1 47 ? 5.434 6.23 -3.047 1 97.12 47 ALA B O 1
ATOM 2147 N N . MET B 1 48 ? 4.676 6.707 -0.999 1 98.44 48 MET B N 1
ATOM 2148 C CA . MET B 1 48 ? 4.742 5.316 -0.563 1 98.44 48 MET B CA 1
ATOM 2149 C C . MET B 1 48 ? 3.58 4.98 0.367 1 98.44 48 MET B C 1
ATOM 2151 O O . MET B 1 48 ? 3.053 5.859 1.051 1 98.44 48 MET B O 1
ATOM 2155 N N . THR B 1 49 ? 3.201 3.713 0.312 1 98.88 49 THR B N 1
ATOM 2156 C CA . THR B 1 49 ? 2.242 3.236 1.304 1 98.88 49 THR B CA 1
ATOM 2157 C C . THR B 1 49 ? 2.949 2.854 2.602 1 98.88 49 THR B C 1
ATOM 2159 O O . THR B 1 49 ? 3.963 2.152 2.578 1 98.88 49 THR B O 1
ATOM 2162 N N . LEU B 1 50 ? 2.439 3.379 3.689 1 98.94 50 LEU B N 1
ATOM 2163 C CA . LEU B 1 50 ? 2.873 3.023 5.035 1 98.94 50 LEU B CA 1
ATOM 2164 C C . LEU B 1 50 ? 1.881 2.066 5.691 1 98.94 50 LEU B C 1
ATOM 2166 O O . LEU B 1 50 ? 0.72 2.422 5.906 1 98.94 50 LEU B O 1
ATOM 2170 N N . ALA B 1 51 ? 2.326 0.881 5.984 1 98.94 51 ALA B N 1
ATOM 2171 C CA . ALA B 1 51 ? 1.517 -0.081 6.727 1 98.94 51 ALA B CA 1
ATOM 2172 C C . ALA B 1 51 ? 1.964 -0.167 8.18 1 98.94 51 ALA B C 1
ATOM 2174 O O . ALA B 1 51 ? 3.16 -0.266 8.469 1 98.94 51 ALA B O 1
ATOM 2175 N N . THR B 1 52 ? 1.055 -0.075 9.109 1 98.94 52 THR B N 1
ATOM 2176 C CA . THR B 1 52 ? 1.284 -0.139 10.547 1 98.94 52 THR B CA 1
ATOM 2177 C C . THR B 1 52 ? 0.323 -1.126 11.203 1 98.94 52 THR B C 1
ATOM 2179 O O . THR B 1 52 ? -0.565 -1.668 10.547 1 98.94 52 THR B O 1
ATOM 2182 N N . VAL B 1 53 ? 0.557 -1.464 12.461 1 98.81 53 VAL B N 1
ATOM 2183 C CA . VAL B 1 53 ? -0.291 -2.34 13.266 1 98.81 53 VAL B CA 1
ATOM 2184 C C . VAL B 1 53 ? -0.73 -1.615 14.531 1 98.81 53 VAL B C 1
ATOM 2186 O O . VAL B 1 53 ? 0.065 -0.915 15.164 1 98.81 53 VAL B O 1
ATOM 2189 N N . ASP B 1 54 ? -1.976 -1.746 14.844 1 98.06 54 ASP B N 1
ATOM 2190 C CA . ASP B 1 54 ? -2.426 -1.098 16.062 1 98.06 54 ASP B CA 1
ATOM 2191 C C . ASP B 1 54 ? -2.24 -2.016 17.281 1 98.06 54 ASP B C 1
ATOM 2193 O O . ASP B 1 54 ? -1.702 -3.117 17.141 1 98.06 54 ASP B O 1
ATOM 2197 N N . SER B 1 55 ? -2.641 -1.506 18.438 1 96.69 55 SER B N 1
ATOM 2198 C CA . SER B 1 55 ? -2.412 -2.217 19.688 1 96.69 55 SER B CA 1
ATOM 2199 C C . SER B 1 55 ? -3.234 -3.498 19.766 1 96.69 55 SER B C 1
ATOM 2201 O O . SER B 1 55 ? -2.984 -4.359 20.609 1 96.69 55 SER B O 1
ATOM 2203 N N . GLN B 1 56 ? -4.188 -3.656 18.906 1 96.81 56 GLN B N 1
ATOM 2204 C CA . GLN B 1 56 ? -5.031 -4.848 18.875 1 96.81 56 GLN B CA 1
ATOM 2205 C C . GLN B 1 56 ? -4.5 -5.867 17.875 1 96.81 56 GLN B C 1
ATOM 2207 O O . GLN B 1 56 ? -5.094 -6.93 17.688 1 96.81 56 GLN B O 1
ATOM 2212 N N . GLY B 1 57 ? -3.432 -5.504 17.156 1 97.69 57 GLY B N 1
ATOM 2213 C CA . GLY B 1 57 ? -2.822 -6.422 16.219 1 97.69 57 GLY B CA 1
ATOM 2214 C C . GLY B 1 57 ? -3.451 -6.352 14.836 1 97.69 57 GLY B C 1
ATOM 2215 O O . GLY B 1 57 ? -3.309 -7.281 14.031 1 97.69 57 GLY B O 1
ATOM 2216 N N . LEU B 1 58 ? -4.18 -5.25 14.539 1 98.38 58 LEU B N 1
ATOM 2217 C CA . LEU B 1 58 ? -4.848 -5.113 13.242 1 98.38 58 LEU B CA 1
ATOM 2218 C C . LEU B 1 58 ? -4.035 -4.234 12.297 1 98.38 58 LEU B C 1
ATOM 2220 O O . LEU B 1 58 ? -3.408 -3.266 12.734 1 98.38 58 LEU B O 1
ATOM 2224 N N . PRO B 1 59 ? -4.078 -4.535 11.031 1 98.81 59 PRO B N 1
ATOM 2225 C CA . PRO B 1 59 ? -3.299 -3.775 10.047 1 98.81 59 PRO B CA 1
ATOM 2226 C C . PRO B 1 59 ? -3.973 -2.465 9.641 1 98.81 59 PRO B C 1
ATOM 2228 O O . PRO B 1 59 ? -5.199 -2.4 9.555 1 98.81 59 PRO B O 1
ATOM 2231 N N . HIS B 1 60 ? -3.223 -1.452 9.391 1 98.88 60 HIS B N 1
ATOM 2232 C CA . HIS B 1 60 ? -3.602 -0.166 8.82 1 98.88 60 HIS B CA 1
ATOM 2233 C C . HIS B 1 60 ? -2.629 0.258 7.727 1 98.88 60 HIS B C 1
ATOM 2235 O O . HIS B 1 60 ? -1.491 -0.214 7.684 1 98.88 60 HIS B O 1
ATOM 2241 N N . ALA B 1 61 ? -3.072 1.112 6.848 1 98.88 61 ALA B N 1
ATOM 2242 C CA . ALA B 1 61 ? -2.172 1.555 5.785 1 98.88 61 ALA B CA 1
ATOM 2243 C C . ALA B 1 61 ? -2.656 2.861 5.164 1 98.88 61 ALA B C 1
ATOM 2245 O O . ALA B 1 61 ? -3.861 3.119 5.105 1 98.88 61 ALA B O 1
ATOM 2246 N N . ARG B 1 62 ? -1.758 3.68 4.73 1 98.81 62 ARG B N 1
ATOM 2247 C CA . ARG B 1 62 ? -2.033 4.934 4.035 1 98.81 62 ARG B CA 1
ATOM 2248 C C . ARG B 1 62 ? -0.803 5.418 3.273 1 98.81 62 ARG B C 1
ATOM 2250 O O . ARG B 1 62 ? 0.317 4.984 3.555 1 98.81 62 ARG B O 1
ATOM 2257 N N . VAL B 1 63 ? -1.053 6.316 2.375 1 98.31 63 VAL B N 1
ATOM 2258 C CA . VAL B 1 63 ? 0.041 6.914 1.619 1 98.31 63 VAL B CA 1
ATOM 2259 C C . VAL B 1 63 ? 0.704 8.008 2.451 1 98.31 63 VAL B C 1
ATOM 2261 O O . VAL B 1 63 ? 0.021 8.797 3.111 1 98.31 63 VAL B O 1
ATOM 2264 N N . VAL B 1 64 ? 1.996 8 2.488 1 97.94 64 VAL B N 1
ATOM 2265 C CA . VAL B 1 64 ? 2.826 9.094 2.986 1 97.94 64 VAL B CA 1
ATOM 2266 C C . VAL B 1 64 ? 3.92 9.414 1.972 1 97.94 64 VAL B C 1
ATOM 2268 O O . VAL B 1 64 ? 4.086 8.695 0.981 1 97.94 64 VAL B O 1
ATOM 2271 N N . LEU B 1 65 ? 4.609 10.516 2.18 1 96.12 65 LEU B N 1
ATOM 2272 C CA . LEU B 1 65 ? 5.648 10.93 1.244 1 96.12 65 LEU B CA 1
ATOM 2273 C C . LEU B 1 65 ? 7.035 10.742 1.854 1 96.12 65 LEU B C 1
ATOM 2275 O O . LEU B 1 65 ? 7.297 11.211 2.963 1 96.12 65 LEU B O 1
ATOM 2279 N N . LEU B 1 66 ? 7.859 10.031 1.118 1 97.69 66 LEU B N 1
ATOM 2280 C CA . LEU B 1 66 ? 9.266 9.977 1.504 1 97.69 66 LEU B CA 1
ATOM 2281 C C . LEU B 1 66 ? 9.922 11.344 1.366 1 97.69 66 LEU B C 1
ATOM 2283 O O . LEU B 1 66 ? 9.82 11.984 0.315 1 97.69 66 LEU B O 1
ATOM 2287 N N . LYS B 1 67 ? 10.633 11.742 2.424 1 96.62 67 LYS B N 1
ATOM 2288 C CA . LYS B 1 67 ? 11.219 13.078 2.369 1 96.62 67 LYS B CA 1
ATOM 2289 C C . LYS B 1 67 ? 12.734 13.023 2.506 1 96.62 67 LYS B C 1
ATOM 2291 O O . LYS B 1 67 ? 13.445 13.906 2.023 1 96.62 67 LYS B O 1
ATOM 2296 N N . GLN B 1 68 ? 13.203 12 3.154 1 94.5 68 GLN B N 1
ATOM 2297 C CA . GLN B 1 68 ? 14.641 11.82 3.279 1 94.5 68 GLN B CA 1
ATOM 2298 C C . GLN B 1 68 ? 15.023 10.352 3.18 1 94.5 68 GLN B C 1
ATOM 2300 O O . GLN B 1 68 ? 14.273 9.477 3.617 1 94.5 68 GLN B O 1
ATOM 2305 N N . LEU B 1 69 ? 16.141 10.141 2.58 1 94.5 69 LEU B N 1
ATOM 2306 C CA . LEU B 1 69 ? 16.766 8.828 2.484 1 94.5 69 LEU B CA 1
ATOM 2307 C C . LEU B 1 69 ? 18.281 8.93 2.695 1 94.5 69 LEU B C 1
ATOM 2309 O O . LEU B 1 69 ? 18.938 9.75 2.053 1 94.5 69 LEU B O 1
ATOM 2313 N N . ASP B 1 70 ? 18.781 8.219 3.609 1 89.81 70 ASP B N 1
ATOM 2314 C CA . ASP B 1 70 ? 20.219 8.125 3.803 1 89.81 70 ASP B CA 1
ATOM 2315 C C . ASP B 1 70 ? 20.625 6.73 4.273 1 89.81 70 ASP B C 1
ATOM 2317 O O . ASP B 1 70 ? 19.859 5.781 4.152 1 89.81 70 ASP B O 1
ATOM 2321 N N . ASP B 1 71 ? 21.797 6.531 4.727 1 88.25 71 ASP B N 1
ATOM 2322 C CA . ASP B 1 71 ? 22.344 5.219 5.066 1 88.25 71 ASP B CA 1
ATOM 2323 C C . ASP B 1 71 ? 21.625 4.629 6.277 1 88.25 71 ASP B C 1
ATOM 2325 O O . ASP B 1 71 ? 21.703 3.428 6.535 1 88.25 71 ASP B O 1
ATOM 2329 N N . LYS B 1 72 ? 20.969 5.535 7.008 1 89.81 72 LYS B N 1
ATOM 2330 C CA . LYS B 1 72 ? 20.297 5.07 8.227 1 89.81 72 LYS B CA 1
ATOM 2331 C C . LYS B 1 72 ? 18.875 4.613 7.93 1 89.81 72 LYS B C 1
ATOM 2333 O O . LYS B 1 72 ? 18.266 3.904 8.734 1 89.81 72 LYS B O 1
ATOM 2338 N N . GLY B 1 73 ? 18.344 5.133 6.82 1 95.5 73 GLY B N 1
ATOM 2339 C CA . GLY B 1 73 ? 17 4.684 6.473 1 95.5 73 GLY B CA 1
ATOM 2340 C C . GLY B 1 73 ? 16.156 5.766 5.82 1 95.5 73 GLY B C 1
ATOM 2341 O O . GLY B 1 73 ? 16.688 6.598 5.07 1 95.5 73 GLY B O 1
ATOM 2342 N N . LEU B 1 74 ? 14.867 5.613 5.93 1 97.75 74 LEU B N 1
ATOM 2343 C CA . LEU B 1 74 ? 13.891 6.461 5.254 1 97.75 74 LEU B CA 1
ATOM 2344 C C . LEU B 1 74 ? 13.148 7.336 6.254 1 97.75 74 LEU B C 1
ATOM 2346 O O . LEU B 1 74 ? 12.766 6.867 7.328 1 97.75 74 LEU B O 1
ATOM 2350 N N . VAL B 1 75 ? 12.891 8.648 5.906 1 98.12 75 VAL B N 1
ATOM 2351 C CA . VAL B 1 75 ? 12.211 9.547 6.828 1 98.12 75 VAL B CA 1
ATOM 2352 C C . VAL B 1 75 ? 10.969 10.133 6.16 1 98.12 75 VAL B C 1
ATOM 2354 O O . VAL B 1 75 ? 11.016 10.539 4.996 1 98.12 75 VAL B O 1
ATOM 2357 N N . PHE B 1 76 ? 9.914 10.094 6.859 1 98.31 76 PHE B N 1
ATOM 2358 C CA . PHE B 1 76 ? 8.703 10.836 6.52 1 98.31 76 PHE B CA 1
ATOM 2359 C C . PHE B 1 76 ? 8.234 11.68 7.699 1 98.31 76 PHE B C 1
ATOM 2361 O O . PHE B 1 76 ? 8.594 11.406 8.844 1 98.31 76 PHE B O 1
ATOM 2368 N N . PHE B 1 77 ? 7.48 12.711 7.426 1 97.44 77 PHE B N 1
ATOM 2369 C CA . PHE B 1 77 ? 7.02 13.625 8.461 1 97.44 77 PHE B CA 1
ATOM 2370 C C . PHE B 1 77 ? 5.5 13.578 8.586 1 97.44 77 PHE B C 1
ATOM 2372 O O . PHE B 1 77 ? 4.793 13.398 7.594 1 97.44 77 PHE B O 1
ATOM 2379 N N . THR B 1 78 ? 5.051 13.672 9.797 1 97.12 78 THR B N 1
ATOM 2380 C CA . THR B 1 78 ? 3.621 13.547 10.055 1 97.12 78 THR B CA 1
ATOM 2381 C C . THR B 1 78 ? 3.271 14.102 11.438 1 97.12 78 THR B C 1
ATOM 2383 O O . THR B 1 78 ? 4.125 14.664 12.117 1 97.12 78 THR B O 1
ATOM 2386 N N . ASN B 1 79 ? 1.985 14.047 11.727 1 96.81 79 ASN B N 1
ATOM 2387 C CA . ASN B 1 79 ? 1.473 14.383 13.055 1 96.81 79 ASN B CA 1
ATOM 2388 C C . ASN B 1 79 ? 1.6 13.211 14.016 1 96.81 79 ASN B C 1
ATOM 2390 O O . ASN B 1 79 ? 1.028 12.141 13.781 1 96.81 79 ASN B O 1
ATOM 2394 N N . TYR B 1 80 ? 2.254 13.398 15.148 1 97.62 80 TYR B N 1
ATOM 2395 C CA . TYR B 1 80 ? 2.514 12.328 16.109 1 97.62 80 TYR B CA 1
ATOM 2396 C C . TYR B 1 80 ? 1.226 11.883 16.797 1 97.62 80 TYR B C 1
ATOM 2398 O O . TYR B 1 80 ? 1.167 10.797 17.375 1 97.62 80 TYR B O 1
ATOM 2406 N N . GLN B 1 81 ? 0.219 12.703 16.734 1 95.75 81 GLN B N 1
ATOM 2407 C CA . GLN B 1 81 ? -1.034 12.422 17.422 1 95.75 81 GLN B CA 1
ATOM 2408 C C . GLN B 1 81 ? -2.055 11.789 16.484 1 95.75 81 GLN B C 1
ATOM 2410 O O . GLN B 1 81 ? -3.184 11.5 16.891 1 95.75 81 GLN B O 1
ATOM 2415 N N . SER B 1 82 ? -1.657 11.609 15.25 1 96.44 82 SER B N 1
ATOM 2416 C CA . SER B 1 82 ? -2.52 10.945 14.281 1 96.44 82 SER B CA 1
ATOM 2417 C C . SER B 1 82 ? -2.699 9.469 14.617 1 96.44 82 SER B C 1
ATOM 2419 O O . SER B 1 82 ? -2.045 8.945 15.523 1 96.44 82 SER B O 1
ATOM 2421 N N . HIS B 1 83 ? -3.555 8.781 13.914 1 96.31 83 HIS B N 1
ATOM 2422 C CA . HIS B 1 83 ? -3.723 7.344 14.07 1 96.31 83 HIS B CA 1
ATOM 2423 C C . HIS B 1 83 ? -2.41 6.605 13.812 1 96.31 83 HIS B C 1
ATOM 2425 O O . HIS B 1 83 ? -2.039 5.711 14.578 1 96.31 83 HIS B O 1
ATOM 2431 N N . LYS B 1 84 ? -1.734 7.027 12.711 1 97.94 84 LYS B N 1
ATOM 2432 C CA . LYS B 1 84 ? -0.479 6.336 12.43 1 97.94 84 LYS B CA 1
ATOM 2433 C C . LYS B 1 84 ? 0.547 6.59 13.531 1 97.94 84 LYS B C 1
ATOM 2435 O O . LYS B 1 84 ? 1.326 5.695 13.875 1 97.94 84 LYS B O 1
ATOM 2440 N N . GLY B 1 85 ? 0.59 7.809 14.07 1 97.81 85 GLY B N 1
ATOM 2441 C CA . GLY B 1 85 ? 1.48 8.078 15.188 1 97.81 85 GLY B CA 1
ATOM 2442 C C . GLY B 1 85 ? 1.221 7.18 16.391 1 97.81 85 GLY B C 1
ATOM 2443 O O . GLY B 1 85 ? 2.156 6.637 16.969 1 97.81 85 GLY B O 1
ATOM 2444 N N . SER B 1 86 ? -0.014 7.07 16.766 1 97.19 86 SER B N 1
ATOM 2445 C CA . SER B 1 86 ? -0.403 6.203 17.875 1 97.19 86 SER B CA 1
ATOM 2446 C C . SER B 1 86 ? -0.009 4.754 17.609 1 97.19 86 SER B C 1
ATOM 2448 O O . SER B 1 86 ? 0.517 4.074 18.484 1 97.19 86 SER B O 1
ATOM 2450 N N . GLU B 1 87 ? -0.272 4.309 16.438 1 98.5 87 GLU B N 1
ATOM 2451 C CA . GLU B 1 87 ? 0.063 2.941 16.047 1 98.5 87 GLU B CA 1
ATOM 2452 C C . GLU B 1 87 ? 1.564 2.689 16.156 1 98.5 87 GLU B C 1
ATOM 2454 O O . GLU B 1 87 ? 1.991 1.681 16.719 1 98.5 87 GLU B O 1
ATOM 2459 N N . LEU B 1 88 ? 2.359 3.623 15.664 1 98.56 88 LEU B N 1
ATOM 2460 C CA . LEU B 1 88 ? 3.811 3.477 15.641 1 98.56 88 LEU B CA 1
ATOM 2461 C C . LEU B 1 88 ? 4.383 3.559 17.047 1 98.56 88 LEU B C 1
ATOM 2463 O O . LEU B 1 88 ? 5.449 3.004 17.328 1 98.56 88 LEU B O 1
ATOM 2467 N N . THR B 1 89 ? 3.688 4.25 17.922 1 97.19 89 THR B N 1
ATOM 2468 C CA . THR B 1 89 ? 4.09 4.309 19.328 1 97.19 89 THR B CA 1
ATOM 2469 C C . THR B 1 89 ? 3.918 2.947 19.984 1 97.19 89 THR B C 1
ATOM 2471 O O . THR B 1 89 ? 4.762 2.531 20.797 1 97.19 89 THR B O 1
ATOM 2474 N N . ASN B 1 90 ? 2.895 2.254 19.641 1 97.06 90 ASN B N 1
ATOM 2475 C CA . ASN B 1 90 ? 2.568 0.979 20.281 1 97.06 90 ASN B CA 1
ATOM 2476 C C . ASN B 1 90 ? 3.34 -0.173 19.641 1 97.06 90 ASN B C 1
ATOM 2478 O O . ASN B 1 90 ? 3.799 -1.078 20.344 1 97.06 90 ASN B O 1
ATOM 2482 N N . VAL B 1 91 ? 3.395 -0.188 18.328 1 98 91 VAL B N 1
ATOM 2483 C CA . VAL B 1 91 ? 4.148 -1.153 17.531 1 98 91 VAL B CA 1
ATOM 2484 C C . VAL B 1 91 ? 5.133 -0.419 16.625 1 98 91 VAL B C 1
ATOM 2486 O O . VAL B 1 91 ? 4.789 -0.062 15.492 1 98 91 VAL B O 1
ATOM 2489 N N . PRO B 1 92 ? 6.371 -0.325 17.062 1 98.62 92 PRO B N 1
ATOM 2490 C CA . PRO B 1 92 ? 7.316 0.539 16.359 1 98.62 92 PRO B CA 1
ATOM 2491 C C . PRO B 1 92 ? 7.977 -0.161 15.172 1 98.62 92 PRO B C 1
ATOM 2493 O O . PRO B 1 92 ? 9.203 -0.127 15.031 1 98.62 92 PRO B O 1
ATOM 2496 N N . TYR B 1 93 ? 7.199 -0.812 14.32 1 98.81 93 TYR B N 1
ATOM 2497 C CA . TYR B 1 93 ? 7.574 -1.444 13.062 1 98.81 93 TYR B CA 1
ATOM 2498 C C . TYR B 1 93 ? 6.648 -1 11.93 1 98.81 93 TYR B C 1
ATOM 2500 O O . TYR B 1 93 ? 5.473 -0.72 12.164 1 98.81 93 TYR B O 1
ATOM 2508 N N . ALA B 1 94 ? 7.176 -0.927 10.766 1 98.88 94 ALA B N 1
ATOM 2509 C CA . ALA B 1 94 ? 6.375 -0.53 9.602 1 98.88 94 ALA B CA 1
ATOM 2510 C C . ALA B 1 94 ? 6.785 -1.316 8.359 1 98.88 94 ALA B C 1
ATOM 2512 O O . ALA B 1 94 ? 7.891 -1.86 8.297 1 98.88 94 ALA B O 1
ATOM 2513 N N . ALA B 1 95 ? 5.922 -1.446 7.496 1 98.94 95 ALA B N 1
ATOM 2514 C CA . ALA B 1 95 ? 6.188 -1.865 6.121 1 98.94 95 ALA B CA 1
ATOM 2515 C C . ALA B 1 95 ? 5.891 -0.739 5.137 1 98.94 95 ALA B C 1
ATOM 2517 O O . ALA B 1 95 ? 4.887 -0.034 5.273 1 98.94 95 ALA B O 1
ATOM 2518 N N . LEU B 1 96 ? 6.742 -0.535 4.199 1 98.94 96 LEU B N 1
ATOM 2519 C CA . LEU B 1 96 ? 6.586 0.474 3.156 1 98.94 96 LEU B CA 1
ATOM 2520 C C . LEU B 1 96 ? 6.488 -0.177 1.78 1 98.94 96 LEU B C 1
ATOM 2522 O O . LEU B 1 96 ? 7.141 -1.189 1.52 1 98.94 96 LEU B O 1
ATOM 2526 N N . VAL B 1 97 ? 5.695 0.427 0.95 1 98.94 97 VAL B N 1
ATOM 2527 C CA . VAL B 1 97 ? 5.602 -0.056 -0.424 1 98.94 97 VAL B CA 1
ATOM 2528 C C . VAL B 1 97 ? 5.688 1.121 -1.393 1 98.94 97 VAL B C 1
ATOM 2530 O O . VAL B 1 97 ? 4.883 2.053 -1.318 1 98.94 97 VAL B O 1
ATOM 2533 N N . PHE B 1 98 ? 6.688 1.086 -2.266 1 98.5 98 PHE B N 1
ATOM 2534 C CA . PHE B 1 98 ? 6.711 1.925 -3.457 1 98.5 98 PHE B CA 1
ATOM 2535 C C . PHE B 1 98 ? 6.172 1.167 -4.664 1 98.5 98 PHE B C 1
ATOM 2537 O O . PHE B 1 98 ? 6.559 0.024 -4.91 1 98.5 98 PHE B O 1
ATOM 2544 N N . TRP B 1 99 ? 5.285 1.783 -5.332 1 97.12 99 TRP B N 1
ATOM 2545 C CA . TRP B 1 99 ? 4.738 1.208 -6.559 1 97.12 99 TRP B CA 1
ATOM 2546 C C . TRP B 1 99 ? 4.84 2.195 -7.715 1 97.12 99 TRP B C 1
ATOM 2548 O O . TRP B 1 99 ? 4.242 3.273 -7.676 1 97.12 99 TRP B O 1
ATOM 2558 N N . TRP B 1 100 ? 5.633 1.794 -8.711 1 95.38 100 TRP B N 1
ATOM 2559 C CA . TRP B 1 100 ? 5.844 2.604 -9.906 1 95.38 100 TRP B CA 1
ATOM 2560 C C . TRP B 1 100 ? 5.352 1.872 -11.148 1 95.38 100 TRP B C 1
ATOM 2562 O O . TRP B 1 100 ? 6.129 1.187 -11.82 1 95.38 100 TRP B O 1
ATOM 2572 N N . PRO B 1 101 ? 4.102 2.117 -11.508 1 92.31 101 PRO B N 1
ATOM 2573 C CA . PRO B 1 101 ? 3.465 1.32 -12.562 1 92.31 101 PRO B CA 1
ATOM 2574 C C . PRO B 1 101 ? 4.121 1.517 -13.922 1 92.31 101 PRO B C 1
ATOM 2576 O O . PRO B 1 101 ? 4.199 0.574 -14.719 1 92.31 101 PRO B O 1
ATOM 2579 N N . THR B 1 102 ? 4.582 2.693 -14.281 1 90.5 102 THR B N 1
ATOM 2580 C CA . THR B 1 102 ? 5.199 2.938 -15.586 1 90.5 102 THR B CA 1
ATOM 2581 C C . THR B 1 102 ? 6.461 2.098 -15.75 1 90.5 102 THR B C 1
ATOM 2583 O O . THR B 1 102 ? 6.781 1.662 -16.859 1 90.5 102 THR B O 1
ATOM 2586 N N . LEU B 1 103 ? 7.113 1.863 -14.68 1 93 103 LEU B N 1
ATOM 2587 C CA . LEU B 1 103 ? 8.359 1.099 -14.695 1 93 103 LEU B CA 1
ATOM 2588 C C . LEU B 1 103 ? 8.094 -0.368 -14.367 1 93 103 LEU B C 1
ATOM 2590 O O . LEU B 1 103 ? 9 -1.199 -14.461 1 93 103 LEU B O 1
ATOM 2594 N N . GLN B 1 104 ? 6.859 -0.639 -13.906 1 93.88 104 GLN B N 1
ATOM 2595 C CA . GLN B 1 104 ? 6.508 -1.977 -13.438 1 93.88 104 GLN B CA 1
ATOM 2596 C C . GLN B 1 104 ? 7.449 -2.438 -12.328 1 93.88 104 GLN B C 1
ATOM 2598 O O . GLN B 1 104 ? 8.008 -3.533 -12.398 1 93.88 104 GLN B O 1
ATOM 2603 N N . ARG B 1 105 ? 7.609 -1.537 -11.352 1 96.75 105 ARG B N 1
ATOM 2604 C CA . ARG B 1 105 ? 8.516 -1.811 -10.242 1 96.75 105 ARG B CA 1
ATOM 2605 C C . ARG B 1 105 ? 7.82 -1.606 -8.898 1 96.75 105 ARG B C 1
ATOM 2607 O O . ARG B 1 105 ? 7.059 -0.652 -8.734 1 96.75 105 ARG B O 1
ATOM 2614 N N . GLN B 1 106 ? 8.102 -2.523 -8.062 1 98.12 106 GLN B N 1
ATOM 2615 C CA . GLN B 1 106 ? 7.707 -2.404 -6.66 1 98.12 106 GLN B CA 1
ATOM 2616 C C . GLN B 1 106 ? 8.906 -2.553 -5.734 1 98.12 106 GLN B C 1
ATOM 2618 O O . GLN B 1 106 ? 9.773 -3.398 -5.965 1 98.12 106 GLN B O 1
ATOM 2623 N N . ILE B 1 107 ? 8.977 -1.729 -4.684 1 98.75 107 ILE B N 1
ATOM 2624 C CA . ILE B 1 107 ? 9.898 -1.945 -3.576 1 98.75 107 ILE B CA 1
ATOM 2625 C C . ILE B 1 107 ? 9.117 -2.111 -2.275 1 98.75 107 ILE B C 1
ATOM 2627 O O . ILE B 1 107 ? 8.258 -1.291 -1.953 1 98.75 107 ILE B O 1
ATOM 2631 N N . ARG B 1 108 ? 9.391 -3.168 -1.581 1 98.88 108 ARG B N 1
ATOM 2632 C CA . ARG B 1 108 ? 8.891 -3.375 -0.228 1 98.88 108 ARG B CA 1
ATOM 2633 C C . ARG B 1 108 ? 9.992 -3.197 0.804 1 98.88 108 ARG B C 1
ATOM 2635 O O . ARG B 1 108 ? 11.117 -3.662 0.603 1 98.88 108 ARG B O 1
ATOM 2642 N N . ILE B 1 109 ? 9.672 -2.512 1.841 1 98.88 109 ILE B N 1
ATOM 2643 C CA . ILE B 1 109 ? 10.633 -2.27 2.916 1 98.88 109 ILE B CA 1
ATOM 2644 C C . ILE B 1 109 ? 9.984 -2.598 4.262 1 98.88 109 ILE B C 1
ATOM 2646 O O . ILE B 1 109 ? 8.836 -2.24 4.508 1 98.88 109 ILE B O 1
ATOM 2650 N N . GLU B 1 110 ? 10.633 -3.318 5.039 1 98.81 110 GLU B N 1
ATOM 2651 C CA . GLU B 1 110 ? 10.242 -3.555 6.422 1 98.81 110 GLU B CA 1
ATOM 2652 C C .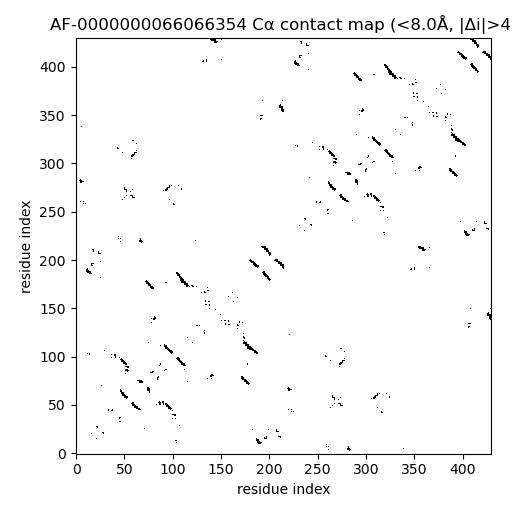 GLU B 1 110 ? 11.336 -3.123 7.391 1 98.81 110 GLU B C 1
ATOM 2654 O O . GLU B 1 110 ? 12.523 -3.326 7.125 1 98.81 110 GLU B O 1
ATOM 2659 N N . GLY B 1 111 ? 10.898 -2.475 8.469 1 98.69 111 GLY B N 1
ATOM 2660 C CA . GLY B 1 111 ? 11.914 -1.977 9.383 1 98.69 111 GLY B CA 1
ATOM 2661 C C . GLY B 1 111 ? 11.344 -1.492 10.703 1 98.69 111 GLY B C 1
ATOM 2662 O O . GLY B 1 111 ? 10.125 -1.409 10.859 1 98.69 111 GLY B O 1
ATOM 2663 N N . ARG B 1 112 ? 12.234 -1.238 11.633 1 98.44 112 ARG B N 1
ATOM 2664 C CA . ARG B 1 112 ? 11.891 -0.589 12.898 1 98.44 112 ARG B CA 1
ATOM 2665 C C . ARG B 1 112 ? 11.688 0.91 12.703 1 98.44 112 ARG B C 1
ATOM 2667 O O . ARG B 1 112 ? 12.328 1.523 11.844 1 98.44 112 ARG B O 1
ATOM 2674 N N . VAL B 1 113 ? 10.852 1.485 13.539 1 98.81 113 VAL B N 1
ATOM 2675 C CA . VAL B 1 113 ? 10.547 2.904 13.406 1 98.81 113 VAL B CA 1
ATOM 2676 C C . VAL B 1 113 ? 10.953 3.648 14.672 1 98.81 113 VAL B C 1
ATOM 2678 O O . VAL B 1 113 ? 10.711 3.172 15.781 1 98.81 113 VAL B O 1
ATOM 2681 N N . GLU B 1 114 ? 11.555 4.777 14.523 1 98.44 114 GLU B N 1
ATOM 2682 C CA . GLU B 1 114 ? 11.852 5.695 15.625 1 98.44 114 GLU B CA 1
ATOM 2683 C C . GLU B 1 114 ? 11.562 7.141 15.219 1 98.44 114 GLU B C 1
ATOM 2685 O O . GLU B 1 114 ? 11.539 7.465 14.031 1 98.44 114 GLU B O 1
ATOM 2690 N N . LYS B 1 115 ? 11.328 7.961 16.156 1 98.19 115 LYS B N 1
ATOM 2691 C CA . LYS B 1 115 ? 11.219 9.383 15.852 1 98.19 115 LYS B CA 1
ATOM 2692 C C . LYS B 1 115 ? 12.555 9.953 15.391 1 98.19 115 LYS B C 1
ATOM 2694 O O . LYS B 1 115 ? 13.602 9.625 15.945 1 98.19 115 LYS B O 1
ATOM 2699 N N . ALA B 1 116 ? 12.5 10.727 14.359 1 97.38 116 ALA B N 1
ATOM 2700 C CA . ALA B 1 116 ? 13.688 11.484 13.984 1 97.38 116 ALA B CA 1
ATOM 2701 C C . ALA B 1 116 ? 14.062 12.492 15.07 1 97.38 116 ALA B C 1
ATOM 2703 O O . ALA B 1 116 ? 13.234 12.828 15.922 1 97.38 116 ALA B O 1
ATOM 2704 N N . SER B 1 117 ? 15.281 12.953 15.047 1 96.56 117 SER B N 1
ATOM 2705 C CA . SER B 1 117 ? 15.703 13.938 16.031 1 96.56 117 SER B CA 1
ATOM 2706 C C . SER B 1 117 ? 14.945 15.25 15.867 1 96.56 117 SER B C 1
ATOM 2708 O O . SER B 1 117 ? 14.438 15.539 14.789 1 96.56 117 SER B O 1
ATOM 2710 N N . ALA B 1 118 ? 14.875 15.984 16.922 1 97 118 ALA B N 1
ATOM 2711 C CA . ALA B 1 118 ? 14.234 17.297 16.875 1 97 118 ALA B CA 1
ATOM 2712 C C . ALA B 1 118 ? 14.891 18.188 15.82 1 97 118 ALA B C 1
ATOM 2714 O O . ALA B 1 118 ? 14.211 18.953 15.133 1 97 118 ALA B O 1
ATOM 2715 N N . GLU B 1 119 ? 16.141 18.078 15.719 1 96.94 119 GLU B N 1
ATOM 2716 C CA . GLU B 1 119 ? 16.891 18.891 14.766 1 96.94 119 GLU B CA 1
ATOM 2717 C C . GLU B 1 119 ? 16.484 18.578 13.336 1 96.94 119 GLU B C 1
ATOM 2719 O O . GLU B 1 119 ? 16.312 19.5 12.523 1 96.94 119 GLU B O 1
ATOM 2724 N N . VAL B 1 120 ? 16.359 17.328 13.086 1 96.06 120 VAL B N 1
ATOM 2725 C CA . VAL B 1 120 ? 15.945 16.891 11.75 1 96.06 120 VAL B CA 1
ATOM 2726 C C . VAL B 1 120 ? 14.539 17.422 11.453 1 96.06 120 VAL B C 1
ATOM 2728 O O . VAL B 1 120 ? 14.289 17.953 10.375 1 96.06 120 VAL B O 1
ATOM 2731 N N . SER B 1 121 ? 13.664 17.312 12.367 1 97.75 121 SER B N 1
ATOM 2732 C CA . SER B 1 121 ? 12.289 17.75 12.203 1 97.75 121 SER B CA 1
ATOM 2733 C C . SER B 1 121 ? 12.211 19.281 12.062 1 97.75 121 SER B C 1
ATOM 2735 O O . SER B 1 121 ? 11.461 19.781 11.227 1 97.75 121 SER B O 1
ATOM 2737 N N . ASP B 1 122 ? 12.969 20 12.852 1 97.75 122 ASP B N 1
ATOM 2738 C CA . ASP B 1 122 ? 13 21.453 12.781 1 97.75 122 ASP B CA 1
ATOM 2739 C C . ASP B 1 122 ? 13.5 21.938 11.422 1 97.75 122 ASP B C 1
ATOM 2741 O O . ASP B 1 122 ? 12.922 22.844 10.828 1 97.75 122 ASP B O 1
ATOM 2745 N N . ALA B 1 123 ? 14.539 21.312 10.961 1 96.19 123 ALA B N 1
ATOM 2746 C CA . ALA B 1 123 ? 15.141 21.703 9.688 1 96.19 123 ALA B CA 1
ATOM 2747 C C . ALA B 1 123 ? 14.156 21.5 8.531 1 96.19 123 ALA B C 1
ATOM 2749 O O . ALA B 1 123 ? 14.016 22.375 7.672 1 96.19 123 ALA B O 1
ATOM 2750 N N . TYR B 1 124 ? 13.523 20.422 8.516 1 95.56 124 TYR B N 1
ATOM 2751 C CA . TYR B 1 124 ? 12.562 20.156 7.449 1 95.56 124 TYR B CA 1
ATOM 2752 C C . TYR B 1 124 ? 11.367 21.109 7.555 1 95.56 124 TYR B C 1
ATOM 2754 O O . TYR B 1 124 ? 10.906 21.641 6.543 1 95.56 124 TYR B O 1
ATOM 2762 N N . PHE B 1 125 ? 10.859 21.281 8.805 1 96.94 125 PHE B N 1
ATOM 2763 C CA . PHE B 1 125 ? 9.703 22.141 9.031 1 96.94 125 PHE B CA 1
ATOM 2764 C C . PHE B 1 125 ? 9.977 23.562 8.523 1 96.94 125 PHE B C 1
ATOM 2766 O O . PHE B 1 125 ? 9.117 24.172 7.883 1 96.94 125 PHE B O 1
ATOM 2773 N N . ALA B 1 126 ? 11.117 24.047 8.781 1 94.69 126 ALA B N 1
ATOM 2774 C CA . ALA B 1 126 ? 11.5 25.406 8.414 1 94.69 126 ALA B CA 1
ATOM 2775 C C . ALA B 1 126 ? 11.508 25.594 6.895 1 94.69 126 ALA B C 1
ATOM 2777 O O . ALA B 1 126 ? 11.273 26.688 6.391 1 94.69 126 ALA B O 1
ATOM 2778 N N . ASN B 1 127 ? 11.719 24.531 6.18 1 92.06 127 ASN B N 1
ATOM 2779 C CA . ASN B 1 127 ? 11.828 24.578 4.727 1 92.06 127 ASN B CA 1
ATOM 2780 C C . ASN B 1 127 ? 10.469 24.422 4.059 1 92.06 127 ASN B C 1
ATOM 2782 O O . ASN B 1 127 ? 10.344 24.578 2.842 1 92.06 127 ASN B O 1
ATOM 2786 N N . ARG B 1 128 ? 9.445 24.156 4.824 1 92.06 128 ARG B N 1
ATOM 2787 C CA . ARG B 1 128 ? 8.109 23.984 4.266 1 92.06 128 ARG B CA 1
ATOM 2788 C C . ARG B 1 128 ? 7.488 25.328 3.898 1 92.06 128 ARG B C 1
ATOM 2790 O O . ARG B 1 128 ? 7.777 26.344 4.531 1 92.06 128 ARG B O 1
ATOM 2797 N N . PRO B 1 129 ? 6.695 25.328 2.848 1 90.19 129 PRO B N 1
ATOM 2798 C CA . PRO B 1 129 ? 5.934 26.547 2.584 1 90.19 129 PRO B CA 1
ATOM 2799 C C . PRO B 1 129 ? 5.117 27 3.791 1 90.19 129 PRO B C 1
ATOM 2801 O O . PRO B 1 129 ? 4.629 26.172 4.562 1 90.19 129 PRO B O 1
ATOM 2804 N N . ARG B 1 130 ? 4.969 28.266 3.877 1 91.06 130 ARG B N 1
ATOM 2805 C CA . ARG B 1 130 ? 4.309 28.859 5.035 1 91.06 130 ARG B CA 1
ATOM 2806 C C . ARG B 1 130 ? 2.93 28.234 5.254 1 91.06 130 ARG B C 1
ATOM 2808 O O . ARG B 1 130 ? 2.553 27.938 6.387 1 91.06 130 ARG B O 1
ATOM 2815 N N . ASP B 1 131 ? 2.168 28.047 4.211 1 88.44 131 ASP B N 1
ATOM 2816 C CA . ASP B 1 131 ? 0.832 27.469 4.324 1 88.44 131 ASP B CA 1
ATOM 2817 C C . ASP B 1 131 ? 0.89 26.062 4.91 1 88.44 131 ASP B C 1
ATOM 2819 O O . ASP B 1 131 ? -0 25.656 5.664 1 88.44 131 ASP B O 1
ATOM 2823 N N . SER B 1 132 ? 1.868 25.375 4.562 1 89.31 132 SER B N 1
ATOM 2824 C CA . SER B 1 132 ? 2.049 24.016 5.098 1 89.31 132 SER B CA 1
ATOM 2825 C C . SER B 1 132 ? 2.453 24.062 6.566 1 89.31 132 SER B C 1
ATOM 2827 O O . SER B 1 132 ? 2.037 23.203 7.352 1 89.31 132 SER B O 1
ATOM 2829 N N . GLN B 1 133 ? 3.326 25.016 6.902 1 93.56 133 GLN B N 1
ATOM 2830 C CA . GLN B 1 133 ? 3.672 25.203 8.312 1 93.56 133 GLN B CA 1
ATOM 2831 C C . GLN B 1 133 ? 2.428 25.453 9.156 1 93.56 133 GLN B C 1
ATOM 2833 O O . GLN B 1 133 ? 2.213 24.797 10.172 1 93.56 133 GLN B O 1
ATOM 2838 N N . LEU B 1 134 ? 1.638 26.344 8.711 1 92.88 134 LEU B N 1
ATOM 2839 C CA . LEU B 1 134 ? 0.406 26.688 9.414 1 92.88 134 LEU B CA 1
ATOM 2840 C C . LEU B 1 134 ? -0.537 25.484 9.461 1 92.88 134 LEU B C 1
ATOM 2842 O O . LEU B 1 134 ? -1.226 25.266 10.461 1 92.88 134 LEU B O 1
ATOM 2846 N N . GLY B 1 135 ? -0.538 24.734 8.359 1 91.62 135 GLY B N 1
ATOM 2847 C CA . GLY B 1 135 ? -1.373 23.547 8.297 1 91.62 135 GLY B CA 1
ATOM 2848 C C . GLY B 1 135 ? -1.101 22.562 9.422 1 91.62 135 GLY B C 1
ATOM 2849 O O . GLY B 1 135 ? -2.018 21.891 9.914 1 91.62 135 GLY B O 1
ATOM 2850 N N . ALA B 1 136 ? 0.128 22.438 9.836 1 92.31 136 ALA B N 1
ATOM 2851 C CA . ALA B 1 136 ? 0.517 21.531 10.914 1 92.31 136 ALA B CA 1
ATOM 2852 C C . ALA B 1 136 ? -0.12 21.953 12.234 1 92.31 136 ALA B C 1
ATOM 2854 O O . ALA B 1 136 ? -0.337 21.109 13.117 1 92.31 136 ALA B O 1
ATOM 2855 N N . TRP B 1 137 ? -0.387 23.188 12.383 1 92.38 137 TRP B N 1
ATOM 2856 C CA . TRP B 1 137 ? -1.057 23.703 13.57 1 92.38 137 TRP B CA 1
ATOM 2857 C C . TRP B 1 137 ? -2.57 23.594 13.438 1 92.38 137 TRP B C 1
ATOM 2859 O O . TRP B 1 137 ? -3.271 23.328 14.414 1 92.38 137 TRP B O 1
ATOM 2869 N N . ILE B 1 138 ? -3.072 23.812 12.281 1 90.81 138 ILE B N 1
ATOM 2870 C CA . ILE B 1 138 ? -4.5 23.922 12 1 90.81 138 ILE B CA 1
ATOM 2871 C C . ILE B 1 138 ? -5.148 22.547 12.109 1 90.81 138 ILE B C 1
ATOM 2873 O O . ILE B 1 138 ? -6.242 22.406 12.664 1 90.81 138 ILE B O 1
ATOM 2877 N N . SER B 1 139 ? -4.445 21.578 11.57 1 88.31 139 SER B N 1
ATOM 2878 C CA . SER B 1 139 ? -5.062 20.266 11.398 1 88.31 139 SER B CA 1
ATOM 2879 C C . SER B 1 139 ? -4.758 19.359 12.586 1 88.31 139 SER B C 1
ATOM 2881 O O . SER B 1 139 ? -3.592 19.109 12.906 1 88.31 139 SER B O 1
ATOM 2883 N N . GLN B 1 140 ? -5.77 18.922 13.273 1 88.81 140 GLN B N 1
ATOM 2884 C CA . GLN B 1 140 ? -5.668 17.812 14.203 1 88.81 140 GLN B CA 1
ATOM 2885 C C . GLN B 1 140 ? -5.918 16.484 13.5 1 88.81 140 GLN B C 1
ATOM 2887 O O . GLN B 1 140 ? -7.012 15.922 13.578 1 88.81 140 GLN B O 1
ATOM 2892 N N . GLN B 1 141 ? -4.879 16.016 12.93 1 89.31 141 GLN B N 1
ATOM 2893 C CA . GLN B 1 141 ? -4.977 14.938 11.945 1 89.31 141 GLN B CA 1
ATOM 2894 C C . GLN B 1 141 ? -5.723 13.734 12.516 1 89.31 141 GLN B C 1
ATOM 2896 O O . GLN B 1 141 ? -5.434 13.297 13.633 1 89.31 141 GLN B O 1
ATOM 2901 N N . SER B 1 142 ? -6.746 13.242 11.852 1 90.25 142 SER B N 1
ATOM 2902 C CA . SER B 1 142 ? -7.512 12.023 12.062 1 90.25 142 SER B CA 1
ATOM 2903 C C . SER B 1 142 ? -8.656 12.25 13.039 1 90.25 142 SER B C 1
ATOM 2905 O O . SER B 1 142 ? -9.461 11.344 13.289 1 90.25 142 SER B O 1
ATOM 2907 N N . VAL B 1 143 ? -8.75 13.453 13.586 1 90.94 143 VAL B N 1
ATOM 2908 C CA . VAL B 1 143 ? -9.867 13.773 14.469 1 90.94 143 VAL B CA 1
ATOM 2909 C C . VAL B 1 143 ? -11.125 14.031 13.641 1 90.94 143 VAL B C 1
ATOM 2911 O O . VAL B 1 143 ? -11.055 14.633 12.562 1 90.94 143 VAL B O 1
ATOM 2914 N N . GLU B 1 144 ? -12.234 13.57 14.219 1 94.88 144 GLU B N 1
ATOM 2915 C CA . GLU B 1 144 ? -13.5 13.875 13.57 1 94.88 144 GLU B CA 1
ATOM 2916 C C . GLU B 1 144 ? -13.859 15.352 13.711 1 94.88 144 GLU B C 1
ATOM 2918 O O . GLU B 1 144 ? -13.75 15.922 14.797 1 94.88 144 GLU B O 1
ATOM 2923 N N . ILE B 1 145 ? -14.195 15.969 12.617 1 94.12 145 ILE B N 1
ATOM 2924 C CA . ILE B 1 145 ? -14.547 17.391 12.625 1 94.12 145 ILE B CA 1
ATOM 2925 C C . ILE B 1 145 ? -15.938 17.578 12.023 1 94.12 145 ILE B C 1
ATOM 2927 O O . ILE B 1 145 ? -16.391 16.766 11.211 1 94.12 145 ILE B O 1
ATOM 2931 N N . PRO B 1 146 ? -16.562 18.641 12.375 1 90.75 146 PRO B N 1
ATOM 2932 C CA . PRO B 1 146 ? -17.953 18.797 11.93 1 90.75 146 PRO B CA 1
ATOM 2933 C C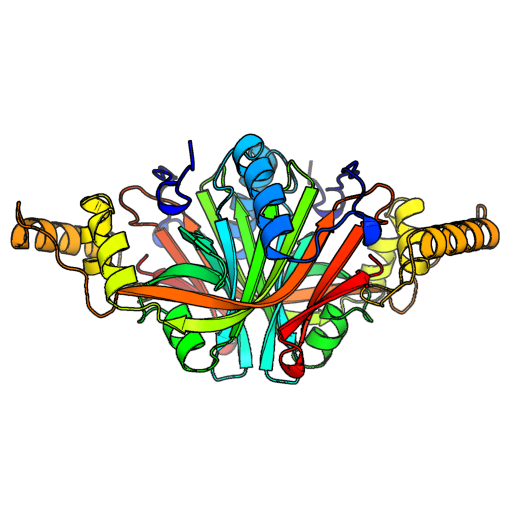 . PRO B 1 146 ? -18.062 19.094 10.43 1 90.75 146 PRO B C 1
ATOM 2935 O O . PRO B 1 146 ? -18.938 18.562 9.758 1 90.75 146 PRO B O 1
ATOM 2938 N N . ASP B 1 147 ? -17.25 19.984 9.961 1 89.31 147 ASP B N 1
ATOM 2939 C CA . ASP B 1 147 ? -17.297 20.375 8.555 1 89.31 147 ASP B CA 1
ATOM 2940 C C . ASP B 1 147 ? -16.031 21.141 8.164 1 89.31 147 ASP B C 1
ATOM 2942 O O . ASP B 1 147 ? -15.109 21.281 8.977 1 89.31 147 ASP B O 1
ATOM 2946 N N . ARG B 1 148 ? -16 21.5 6.938 1 88.44 148 ARG B N 1
ATOM 2947 C CA . ARG B 1 148 ? -14.828 22.188 6.41 1 88.44 148 ARG B CA 1
ATOM 2948 C C . ARG B 1 148 ? -14.68 23.578 7.027 1 88.44 148 ARG B C 1
ATOM 2950 O O . ARG B 1 148 ? -13.57 24.094 7.145 1 88.44 148 ARG B O 1
ATOM 2957 N N . ASP B 1 149 ? -15.766 24.188 7.379 1 89.75 149 ASP B N 1
ATOM 2958 C CA . ASP B 1 149 ? -15.734 25.516 7.973 1 89.75 149 ASP B CA 1
ATOM 2959 C C . ASP B 1 149 ? -14.906 25.531 9.258 1 89.75 149 ASP B C 1
ATOM 2961 O O . ASP B 1 149 ? -14.266 26.516 9.578 1 89.75 149 ASP B O 1
ATOM 2965 N N . TRP B 1 150 ? -15.008 24.453 9.914 1 91.31 150 TRP B N 1
ATOM 2966 C CA . TRP B 1 150 ? -14.219 24.297 11.133 1 91.31 150 TRP B CA 1
ATOM 2967 C C . TRP B 1 150 ? -12.734 24.5 10.844 1 91.31 150 TRP B C 1
ATOM 2969 O O . TRP B 1 150 ? -12.039 25.188 11.594 1 91.31 150 TRP B O 1
ATOM 2979 N N . LEU B 1 151 ? -12.242 23.969 9.789 1 90 151 LEU B N 1
ATOM 2980 C CA . LEU B 1 151 ? -10.852 24.094 9.383 1 90 151 LEU B CA 1
ATOM 2981 C C . LEU B 1 151 ? -10.539 25.531 8.945 1 90 151 LEU B C 1
ATOM 2983 O O . LEU B 1 151 ? -9.469 26.062 9.266 1 90 151 LEU B O 1
ATOM 2987 N N . GLU B 1 152 ? -11.453 26.094 8.25 1 89.25 152 GLU B N 1
ATOM 2988 C CA . GLU B 1 152 ? -11.266 27.453 7.75 1 89.25 152 GLU B CA 1
ATOM 2989 C C . GLU B 1 152 ? -11.164 28.453 8.898 1 89.25 152 GLU B C 1
ATOM 2991 O O . GLU B 1 152 ? -10.375 29.406 8.836 1 89.25 152 GLU B O 1
ATOM 2996 N N . GLU B 1 153 ? -12.016 28.234 9.82 1 92.75 153 GLU B N 1
ATOM 2997 C CA . GLU B 1 153 ? -11.984 29.109 10.992 1 92.75 153 GLU B CA 1
ATOM 2998 C C . GLU B 1 153 ? -10.656 29.016 11.727 1 92.75 153 GLU B C 1
ATOM 3000 O O . GLU B 1 153 ? -10.086 30.016 12.148 1 92.75 153 GLU B O 1
ATOM 3005 N N . ARG B 1 154 ? -10.25 27.859 11.891 1 91.81 154 ARG B N 1
ATOM 3006 C CA . ARG B 1 154 ? -8.961 27.641 12.539 1 91.81 154 ARG B CA 1
ATOM 3007 C C . ARG B 1 154 ? -7.828 28.234 11.711 1 91.81 154 ARG B C 1
ATOM 3009 O O . ARG B 1 154 ? -6.906 28.844 12.258 1 91.81 154 ARG B O 1
ATOM 3016 N N . LYS B 1 155 ? -7.879 28.031 10.477 1 91 155 LYS B N 1
ATOM 3017 C CA . LYS B 1 155 ? -6.887 28.609 9.578 1 91 155 LYS B CA 1
ATOM 3018 C C . LYS B 1 155 ? -6.793 30.125 9.766 1 91 155 LYS B C 1
ATOM 3020 O O . LYS B 1 155 ? -5.695 30.672 9.906 1 91 155 LYS B O 1
ATOM 3025 N N . GLN B 1 156 ? -7.918 30.781 9.75 1 92.5 156 GLN B N 1
ATOM 3026 C CA . GLN B 1 156 ? -7.957 32.219 9.93 1 92.5 156 GLN B CA 1
ATOM 3027 C C . GLN B 1 156 ? -7.348 32.625 11.266 1 92.5 156 GLN B C 1
ATOM 3029 O O . GLN B 1 156 ? -6.609 33.625 11.344 1 92.5 156 GLN B O 1
ATOM 3034 N N . ARG B 1 157 ? -7.695 31.891 12.242 1 93.56 157 ARG B N 1
ATOM 3035 C CA . ARG B 1 157 ? -7.184 32.188 13.578 1 93.56 157 ARG B CA 1
ATOM 3036 C C . ARG B 1 157 ? -5.664 32.094 13.609 1 93.56 157 ARG B C 1
ATOM 3038 O O . ARG B 1 157 ? -4.996 33 14.117 1 93.56 157 ARG B O 1
ATOM 3045 N N . PHE B 1 158 ? -5.133 31.031 13.062 1 92.19 158 PHE B N 1
ATOM 3046 C CA . PHE B 1 158 ? -3.688 30.844 13.109 1 92.19 158 PHE B CA 1
ATOM 3047 C C . PHE B 1 158 ? -2.979 31.828 12.188 1 92.19 158 PHE B C 1
ATOM 3049 O O . PHE B 1 158 ? -1.87 32.281 12.492 1 92.19 158 PHE B O 1
ATOM 3056 N N . GLU B 1 159 ? -3.562 32.156 11.133 1 91.38 159 GLU B N 1
ATOM 3057 C CA . GLU B 1 159 ? -2.998 33.188 10.258 1 91.38 159 GLU B CA 1
ATOM 3058 C C . GLU B 1 159 ? -2.906 34.531 10.977 1 91.38 159 GLU B C 1
ATOM 3060 O O . GLU B 1 159 ? -1.935 35.281 10.797 1 91.38 159 GLU B O 1
ATOM 3065 N N . GLN B 1 160 ? -3.918 34.781 11.688 1 92.69 160 GLN B N 1
ATOM 3066 C CA . GLN B 1 160 ? -3.945 36.031 12.438 1 92.69 160 GLN B CA 1
ATOM 3067 C C . GLN B 1 160 ? -2.912 36.031 13.562 1 92.69 160 GLN B C 1
ATOM 3069 O O . GLN B 1 160 ? -2.215 37.031 13.781 1 92.69 160 GLN B O 1
ATOM 3074 N N . VAL B 1 161 ? -2.873 34.969 14.312 1 92.31 161 VAL B N 1
ATOM 3075 C CA . VAL B 1 161 ? -1.976 34.844 15.453 1 92.31 161 VAL B CA 1
ATOM 3076 C C . VAL B 1 161 ? -0.527 34.969 14.992 1 92.31 161 VAL B C 1
ATOM 3078 O O . VAL B 1 161 ? 0.27 35.688 15.625 1 92.31 161 VAL B O 1
ATOM 3081 N N . TYR B 1 162 ? -0.143 34.344 13.93 1 92.88 162 TYR B N 1
ATOM 3082 C CA . TYR B 1 162 ? 1.244 34.344 13.477 1 92.88 162 TYR B CA 1
ATOM 3083 C C . TYR B 1 162 ? 1.53 35.531 12.594 1 92.88 162 TYR B C 1
ATOM 3085 O O . TYR B 1 162 ? 2.645 36.062 12.594 1 92.88 162 TYR B O 1
ATOM 3093 N N . GLY B 1 163 ? 0.491 35.969 11.891 1 90.56 163 GLY B N 1
ATOM 3094 C CA . GLY B 1 163 ? 0.743 37.062 10.977 1 90.56 163 GLY B CA 1
ATOM 3095 C C . GLY B 1 163 ? 1.962 36.844 10.102 1 90.56 163 GLY B C 1
ATOM 3096 O O . GLY B 1 163 ? 2.043 35.875 9.375 1 90.56 163 GLY B O 1
ATOM 3097 N N . GLU B 1 164 ? 2.99 37.719 10.312 1 90.25 164 GLU B N 1
ATOM 3098 C CA . GLU B 1 164 ? 4.211 37.625 9.516 1 90.25 164 GLU B CA 1
ATOM 3099 C C . GLU B 1 164 ? 5.34 36.969 10.312 1 90.25 164 GLU B C 1
ATOM 3101 O O . GLU B 1 164 ? 6.461 36.844 9.82 1 90.25 164 GLU B O 1
ATOM 3106 N N . GLN B 1 165 ? 4.992 36.531 11.406 1 93.19 165 GLN B N 1
ATOM 3107 C CA . GLN B 1 165 ? 5.996 35.938 12.281 1 93.19 165 GLN B CA 1
ATOM 3108 C C . GLN B 1 165 ? 6.359 34.531 11.812 1 93.19 165 GLN B C 1
ATOM 3110 O O . GLN B 1 165 ? 5.594 33.906 11.086 1 93.19 165 GLN B O 1
ATOM 3115 N N . THR B 1 166 ? 7.531 34.219 12.227 1 94.81 166 THR B N 1
ATOM 3116 C CA . THR B 1 166 ? 7.977 32.844 11.938 1 94.81 166 THR B CA 1
ATOM 3117 C C . THR B 1 166 ? 7.078 31.828 12.625 1 94.81 166 THR B C 1
ATOM 3119 O O . THR B 1 166 ? 6.715 32 13.789 1 94.81 166 THR B O 1
ATOM 3122 N N . VAL B 1 167 ? 6.645 30.828 11.953 1 95.31 167 VAL B N 1
ATOM 3123 C CA . VAL B 1 167 ? 5.82 29.766 12.5 1 95.31 167 VAL B CA 1
ATOM 3124 C C . VAL B 1 167 ? 6.711 28.688 13.125 1 95.31 167 VAL B C 1
ATOM 3126 O O . VAL B 1 167 ? 7.535 28.078 12.438 1 95.31 167 VAL B O 1
ATOM 3129 N N . GLU B 1 168 ? 6.555 28.391 14.367 1 95 168 GLU B N 1
ATOM 3130 C CA . GLU B 1 168 ? 7.324 27.359 15.047 1 95 168 GLU B CA 1
ATOM 3131 C C . GLU B 1 168 ? 6.73 25.984 14.797 1 95 168 GLU B C 1
ATOM 3133 O O . GLU B 1 168 ? 5.516 25.828 14.664 1 95 168 GLU B O 1
ATOM 3138 N N . ARG B 1 169 ? 7.574 25 14.797 1 97.12 169 ARG B N 1
ATOM 3139 C CA . ARG B 1 169 ? 7.109 23.625 14.641 1 97.12 169 ARG B CA 1
ATOM 3140 C C . ARG B 1 169 ? 6.285 23.188 15.844 1 97.12 169 ARG B C 1
ATOM 3142 O O . ARG B 1 169 ? 6.75 23.266 16.984 1 97.12 169 ARG B O 1
ATOM 3149 N N . PRO B 1 170 ? 5.117 22.719 15.617 1 96.81 170 PRO B N 1
ATOM 3150 C CA . PRO B 1 170 ? 4.371 22.172 16.75 1 96.81 170 PRO B CA 1
ATOM 3151 C C . PRO B 1 170 ? 5.039 20.938 17.359 1 96.81 170 PRO B C 1
ATOM 3153 O O . PRO B 1 170 ? 5.613 20.125 16.641 1 96.81 170 PRO B O 1
ATOM 3156 N N . PRO B 1 171 ? 4.938 20.75 18.688 1 96.19 171 PRO B N 1
ATOM 3157 C CA . PRO B 1 171 ? 5.555 19.578 19.328 1 96.19 171 PRO B CA 1
ATOM 3158 C C . PRO B 1 171 ? 4.961 18.266 18.844 1 96.19 171 PRO B C 1
ATOM 3160 O O . PRO B 1 171 ? 5.609 17.219 18.953 1 96.19 171 PRO B O 1
ATOM 3163 N N . HIS B 1 172 ? 3.781 18.281 18.312 1 96.75 172 HIS B N 1
ATOM 3164 C CA . HIS B 1 172 ? 3.094 17.062 17.906 1 96.75 172 HIS B CA 1
ATOM 3165 C C . HIS B 1 172 ? 3.371 16.734 16.438 1 96.75 172 HIS B C 1
ATOM 3167 O O . HIS B 1 172 ? 2.744 15.844 15.867 1 96.75 172 HIS B O 1
ATOM 3173 N N . TRP B 1 173 ? 4.211 17.453 15.844 1 97.5 173 TRP B N 1
ATOM 3174 C CA . TRP B 1 173 ? 4.562 17.234 14.445 1 97.5 173 TRP B CA 1
ATOM 3175 C C . TRP B 1 173 ? 6.055 16.953 14.305 1 97.5 173 TRP B C 1
ATOM 3177 O O . TRP B 1 173 ? 6.883 17.594 14.961 1 97.5 173 TRP B O 1
ATOM 3187 N N . GLY B 1 174 ? 6.438 16 13.438 1 98 174 GLY B N 1
ATOM 3188 C CA . GLY B 1 174 ? 7.84 15.688 13.211 1 98 174 GLY B CA 1
ATOM 3189 C C . GLY B 1 174 ? 8.039 14.453 12.344 1 98 174 GLY B C 1
ATOM 3190 O O . GLY B 1 174 ? 7.102 13.984 11.703 1 98 174 GLY B O 1
ATOM 3191 N N . GLY B 1 175 ? 9.305 14 12.336 1 98.12 175 GLY B N 1
ATOM 3192 C CA . GLY B 1 175 ? 9.672 12.914 11.445 1 98.12 175 GLY B CA 1
ATOM 3193 C C . GLY B 1 175 ? 9.727 11.57 12.141 1 98.12 175 GLY B C 1
ATOM 3194 O O . GLY B 1 175 ? 9.992 11.492 13.344 1 98.12 175 GLY B O 1
ATOM 3195 N N . TYR B 1 176 ? 9.43 10.586 11.391 1 98.81 176 TYR B N 1
ATOM 3196 C CA . TYR B 1 176 ? 9.742 9.195 11.703 1 98.81 176 TYR B CA 1
ATOM 3197 C C . TYR B 1 176 ? 10.797 8.641 10.75 1 98.81 176 TYR B C 1
ATOM 3199 O O . TYR B 1 176 ? 10.766 8.922 9.555 1 98.81 176 TYR B O 1
ATOM 3207 N N . ARG B 1 177 ? 11.68 7.91 11.328 1 98.62 177 ARG B N 1
ATOM 3208 C CA . ARG B 1 177 ? 12.656 7.176 10.531 1 98.62 177 ARG B CA 1
ATOM 3209 C C . ARG B 1 177 ? 12.359 5.68 10.539 1 98.62 177 ARG B C 1
ATOM 3211 O O . ARG B 1 177 ? 12.117 5.094 11.594 1 98.62 177 ARG B O 1
ATOM 3218 N N . VAL B 1 178 ? 12.336 5.078 9.406 1 98.75 178 VAL B N 1
ATOM 3219 C CA . VAL B 1 178 ? 12.281 3.627 9.273 1 98.75 178 VAL B CA 1
ATOM 3220 C C . VAL B 1 178 ? 13.68 3.066 9.062 1 98.75 178 VAL B C 1
ATOM 3222 O O . VAL B 1 178 ? 14.391 3.479 8.141 1 98.75 178 VAL B O 1
ATOM 3225 N N . LEU B 1 179 ? 14.102 2.244 9.945 1 98.19 179 LEU B N 1
ATOM 3226 C CA . LEU B 1 179 ? 15.367 1.52 9.852 1 98.19 179 LEU B CA 1
ATOM 3227 C C . LEU B 1 179 ? 15.156 0.135 9.25 1 98.19 179 LEU B C 1
ATOM 3229 O O . LEU B 1 179 ? 14.734 -0.792 9.938 1 98.19 179 LEU B O 1
ATOM 3233 N N . PRO B 1 180 ? 15.516 -0.036 7.977 1 98.25 180 PRO B N 1
ATOM 3234 C CA . PRO B 1 180 ? 15.117 -1.259 7.273 1 98.25 180 PRO B CA 1
ATOM 3235 C C . PRO B 1 180 ? 15.922 -2.48 7.715 1 98.25 180 PRO B C 1
ATOM 3237 O O . PRO B 1 180 ? 17.125 -2.373 7.965 1 98.25 180 PRO B O 1
ATOM 3240 N N . PHE B 1 181 ? 15.297 -3.592 7.82 1 98.06 181 PHE B N 1
ATOM 3241 C CA . PHE B 1 181 ? 16 -4.863 7.957 1 98.06 181 PHE B CA 1
ATOM 3242 C C . PHE B 1 181 ? 15.656 -5.801 6.805 1 98.06 181 PHE B C 1
ATOM 3244 O O . PHE B 1 181 ? 16.266 -6.859 6.656 1 98.06 181 PHE B O 1
ATOM 3251 N N . LEU B 1 182 ? 14.75 -5.418 5.996 1 98.38 182 LEU B N 1
ATOM 3252 C CA . LEU B 1 182 ? 14.367 -6.18 4.809 1 98.38 182 LEU B CA 1
ATOM 3253 C C . LEU B 1 182 ? 13.961 -5.246 3.674 1 98.38 182 LEU B C 1
ATOM 3255 O O . LEU B 1 182 ? 13.219 -4.285 3.891 1 98.38 182 LEU B O 1
ATOM 3259 N N . LEU B 1 183 ? 14.477 -5.426 2.494 1 98.62 183 LEU B N 1
ATOM 3260 C CA . LEU B 1 183 ? 14.031 -4.805 1.254 1 98.62 183 LEU B CA 1
ATOM 3261 C C . LEU B 1 183 ? 13.797 -5.852 0.172 1 98.62 183 LEU B C 1
ATOM 3263 O O . LEU B 1 183 ? 14.594 -6.773 0.012 1 98.62 183 LEU B O 1
ATOM 3267 N N . GLU B 1 184 ? 12.734 -5.707 -0.483 1 98.75 184 GLU B N 1
ATOM 3268 C CA . GLU B 1 184 ? 12.43 -6.586 -1.608 1 98.75 184 GLU B CA 1
ATOM 3269 C C . GLU B 1 184 ? 12.141 -5.781 -2.873 1 98.75 184 GLU B C 1
ATOM 3271 O O . GLU B 1 184 ? 11.336 -4.852 -2.852 1 98.75 184 GLU B O 1
ATOM 3276 N N . PHE B 1 185 ? 12.828 -6.18 -3.938 1 98.44 185 PHE B N 1
ATOM 3277 C CA . PHE B 1 185 ? 12.68 -5.527 -5.234 1 98.44 185 PHE B CA 1
ATOM 3278 C C . PHE B 1 185 ? 11.953 -6.441 -6.215 1 98.44 185 PHE B C 1
ATOM 3280 O O . PHE B 1 185 ? 12.352 -7.59 -6.422 1 98.44 185 PHE B O 1
ATOM 3287 N N . TRP B 1 186 ? 10.898 -5.918 -6.758 1 97.56 186 TRP B N 1
ATOM 3288 C CA . TRP B 1 186 ? 10.055 -6.637 -7.711 1 97.56 186 TRP B CA 1
ATOM 3289 C C . TRP B 1 186 ? 10.055 -5.934 -9.07 1 97.56 186 TRP B C 1
ATOM 3291 O O . TRP B 1 186 ? 9.797 -4.734 -9.148 1 97.56 186 TRP B O 1
ATOM 3301 N N . GLN B 1 187 ? 10.375 -6.652 -10.133 1 96.31 187 GLN B N 1
ATOM 3302 C CA . GLN B 1 187 ? 10.375 -6.16 -11.508 1 96.31 187 GLN B CA 1
ATOM 3303 C C . GLN B 1 187 ? 9.445 -6.988 -12.391 1 96.31 187 GLN B C 1
ATOM 3305 O O . GLN B 1 187 ? 9.648 -8.195 -12.547 1 96.31 187 GLN B O 1
ATOM 3310 N N . GLY B 1 188 ? 8.477 -6.328 -12.961 1 93.62 188 GLY B N 1
ATOM 3311 C CA . GLY B 1 188 ? 7.555 -7.004 -13.852 1 93.62 188 GLY B CA 1
ATOM 3312 C C . GLY B 1 188 ? 8.242 -7.668 -15.031 1 93.62 188 GLY B C 1
ATOM 3313 O O . GLY B 1 188 ? 9.148 -7.09 -15.641 1 93.62 188 GLY B O 1
ATOM 3314 N N . GLN B 1 189 ? 7.906 -8.914 -15.242 1 87.81 189 GLN B N 1
ATOM 3315 C CA . GLN B 1 189 ? 8.359 -9.703 -16.375 1 87.81 189 GLN B CA 1
ATOM 3316 C C . GLN B 1 189 ? 7.18 -10.328 -17.125 1 87.81 189 GLN B C 1
ATOM 3318 O O . GLN B 1 189 ? 6.082 -10.438 -16.562 1 87.81 189 GLN B O 1
ATOM 3323 N N . PRO B 1 190 ? 7.391 -10.766 -18.297 1 80.5 190 PRO B N 1
ATOM 3324 C CA . PRO B 1 190 ? 6.305 -11.422 -19.031 1 80.5 190 PRO B CA 1
ATOM 3325 C C . PRO B 1 190 ? 5.855 -12.719 -18.375 1 80.5 190 PRO B C 1
ATOM 3327 O O . PRO B 1 190 ? 6.59 -13.297 -17.578 1 80.5 190 PRO B O 1
ATOM 3330 N N . ASN B 1 191 ? 4.609 -13.172 -18.641 1 76.81 191 ASN B N 1
ATOM 3331 C CA . ASN B 1 191 ? 4.031 -14.445 -18.234 1 76.81 191 ASN B CA 1
ATOM 3332 C C . ASN B 1 191 ? 3.92 -14.555 -16.719 1 76.81 191 ASN B C 1
ATOM 3334 O O . ASN B 1 191 ? 3.906 -15.656 -16.172 1 76.81 191 ASN B O 1
ATOM 3338 N N . ARG B 1 192 ? 4.039 -13.5 -16 1 80.31 192 ARG B N 1
ATOM 3339 C CA . ARG B 1 192 ? 3.889 -13.375 -14.562 1 80.31 192 ARG B CA 1
ATOM 3340 C C . ARG B 1 192 ? 5.062 -14.016 -13.828 1 80.31 192 ARG B C 1
ATOM 3342 O O . ARG B 1 192 ? 4.949 -14.375 -12.656 1 80.31 192 ARG B O 1
ATOM 3349 N N . LEU B 1 193 ? 6.117 -14.195 -14.562 1 86.38 193 LEU B N 1
ATOM 3350 C CA . LEU B 1 193 ? 7.332 -14.711 -13.938 1 86.38 193 LEU B CA 1
ATOM 3351 C C . LEU B 1 193 ? 8.273 -13.57 -13.562 1 86.38 193 LEU B C 1
ATOM 3353 O O . LEU B 1 193 ? 9.398 -13.492 -14.062 1 86.38 193 LEU B O 1
ATOM 3357 N N . HIS B 1 194 ? 7.773 -12.781 -12.664 1 91.31 194 HIS B N 1
ATOM 3358 C CA . HIS B 1 194 ? 8.414 -11.539 -12.242 1 91.31 194 HIS B CA 1
ATOM 3359 C C . HIS B 1 194 ? 9.727 -11.82 -11.516 1 91.31 194 HIS B C 1
ATOM 3361 O O . HIS B 1 194 ? 9.906 -12.898 -10.945 1 91.31 194 HIS B O 1
ATOM 3367 N N . ASP B 1 195 ? 10.586 -10.93 -11.609 1 93.88 195 ASP B N 1
ATOM 3368 C CA . ASP B 1 195 ? 11.82 -11.016 -10.836 1 93.88 195 ASP B CA 1
ATOM 3369 C C . ASP B 1 195 ? 11.633 -10.438 -9.438 1 93.88 195 ASP B C 1
ATOM 3371 O O . ASP B 1 195 ? 11.039 -9.367 -9.273 1 93.88 195 ASP B O 1
ATOM 3375 N N . ARG B 1 196 ? 12.117 -11.172 -8.469 1 96.62 196 ARG B N 1
ATOM 3376 C CA . ARG B 1 196 ? 12.07 -10.734 -7.078 1 96.62 196 ARG B CA 1
ATOM 3377 C C . ARG B 1 196 ? 13.406 -10.977 -6.383 1 96.62 196 ARG B C 1
ATOM 3379 O O . ARG B 1 196 ? 13.906 -12.102 -6.367 1 96.62 196 ARG B O 1
ATOM 3386 N N . ILE B 1 197 ? 13.953 -9.945 -5.848 1 97.38 197 ILE B N 1
ATOM 3387 C CA . ILE B 1 197 ? 15.172 -10.055 -5.055 1 97.38 197 ILE B CA 1
ATOM 3388 C C . ILE B 1 197 ? 14.938 -9.477 -3.662 1 97.38 197 ILE B C 1
ATOM 3390 O O . ILE B 1 197 ? 14.453 -8.352 -3.527 1 97.38 197 ILE B O 1
ATOM 3394 N N . ARG B 1 198 ? 15.328 -10.219 -2.682 1 98.12 198 ARG B N 1
ATOM 3395 C CA . ARG B 1 198 ? 15.141 -9.789 -1.299 1 98.12 198 ARG B CA 1
ATOM 3396 C C . ARG B 1 198 ? 16.484 -9.625 -0.589 1 98.12 198 ARG B C 1
ATOM 3398 O O . ARG B 1 198 ? 17.359 -10.492 -0.682 1 98.12 198 ARG B O 1
ATOM 3405 N N . TYR B 1 199 ? 16.641 -8.508 0.019 1 98.31 199 TYR B N 1
ATOM 3406 C CA . TYR B 1 199 ? 17.766 -8.234 0.917 1 98.31 199 TYR B CA 1
ATOM 3407 C C . TYR B 1 199 ? 17.344 -8.406 2.373 1 98.31 199 TYR B C 1
ATOM 3409 O O . TYR B 1 199 ? 16.266 -7.957 2.773 1 98.31 199 TYR B O 1
ATOM 3417 N N . ARG B 1 200 ? 18.203 -9.039 3.178 1 97.88 200 ARG B N 1
ATOM 3418 C CA . ARG B 1 200 ? 18 -9.148 4.621 1 97.88 200 ARG B CA 1
ATOM 3419 C C . ARG B 1 200 ? 19.234 -8.672 5.379 1 97.88 200 ARG B C 1
ATOM 3421 O O . ARG B 1 200 ? 20.359 -9.016 5.023 1 97.88 200 ARG B O 1
ATOM 3428 N N . TYR B 1 201 ? 18.922 -7.91 6.359 1 97.5 201 TYR B N 1
ATOM 3429 C CA . TYR B 1 201 ? 20.016 -7.402 7.195 1 97.5 201 TYR B CA 1
ATOM 3430 C C . TYR B 1 201 ? 20.344 -8.375 8.32 1 97.5 201 TYR B C 1
ATOM 3432 O O . TYR B 1 201 ? 19.438 -8.828 9.039 1 97.5 201 TYR B O 1
ATOM 3440 N N . HIS B 1 202 ? 21.562 -8.648 8.398 1 96.19 202 HIS B N 1
ATOM 3441 C CA . HIS B 1 202 ? 22.062 -9.477 9.492 1 96.19 202 HIS B CA 1
ATOM 3442 C C . HIS B 1 202 ? 22.812 -8.648 10.523 1 96.19 202 HIS B C 1
ATOM 3444 O O . HIS B 1 202 ? 23.938 -8.234 10.281 1 96.19 202 HIS B O 1
ATOM 3450 N N . GLU B 1 203 ? 22.219 -8.508 11.609 1 92.31 203 GLU B N 1
ATOM 3451 C CA . GLU B 1 203 ? 22.781 -7.656 12.648 1 92.31 203 GLU B CA 1
ATOM 3452 C C . GLU B 1 203 ? 24.141 -8.172 13.117 1 92.31 203 GLU B C 1
ATOM 3454 O O . GLU B 1 203 ? 25.047 -7.387 13.383 1 92.31 203 GLU B O 1
ATOM 3459 N N . GLN B 1 204 ? 24.25 -9.422 13.242 1 92.69 204 GLN B N 1
ATOM 3460 C CA . GLN B 1 204 ? 25.453 -10.047 13.781 1 92.69 204 GLN B CA 1
ATOM 3461 C C . GLN B 1 204 ? 26.688 -9.672 12.953 1 92.69 204 GLN B C 1
ATOM 3463 O O . GLN B 1 204 ? 27.75 -9.391 13.508 1 92.69 204 GLN B O 1
ATOM 3468 N N . ASP B 1 205 ? 26.594 -9.562 11.656 1 91.75 205 ASP B N 1
ATOM 3469 C CA . ASP B 1 205 ? 27.719 -9.289 10.773 1 91.75 205 ASP B CA 1
ATOM 3470 C C . ASP B 1 205 ? 27.625 -7.891 10.18 1 91.75 205 ASP B C 1
ATOM 3472 O O . ASP B 1 205 ? 28.484 -7.484 9.398 1 91.75 205 ASP B O 1
ATOM 3476 N N . ALA B 1 206 ? 26.516 -7.195 10.578 1 91.06 206 ALA B N 1
ATOM 3477 C CA . ALA B 1 206 ? 26.266 -5.867 10.023 1 91.06 206 ALA B CA 1
ATOM 3478 C C . ALA B 1 206 ? 26.359 -5.891 8.5 1 91.06 206 ALA B C 1
ATOM 3480 O O . ALA B 1 206 ? 27.062 -5.082 7.902 1 91.06 206 ALA B O 1
ATOM 3481 N N . ALA B 1 207 ? 25.688 -6.879 7.918 1 94.56 207 ALA B N 1
ATOM 3482 C CA . ALA B 1 207 ? 25.766 -7.078 6.473 1 94.56 207 ALA B CA 1
ATOM 3483 C C . ALA B 1 207 ? 24.422 -7.5 5.902 1 94.56 207 ALA B C 1
ATOM 3485 O O . ALA B 1 207 ? 23.547 -7.969 6.641 1 94.56 207 ALA B O 1
ATOM 3486 N N . TRP B 1 208 ? 24.297 -7.301 4.582 1 96.88 208 TRP B N 1
ATOM 3487 C CA . TRP B 1 208 ? 23.094 -7.695 3.861 1 96.88 208 TRP B CA 1
ATOM 3488 C C . TRP B 1 208 ? 23.328 -8.984 3.082 1 96.88 208 TRP B C 1
ATOM 3490 O O . TRP B 1 208 ? 24.422 -9.211 2.549 1 96.88 208 TRP B O 1
ATOM 3500 N N . SER B 1 209 ? 22.375 -9.805 3.047 1 96.75 209 SER B N 1
ATOM 3501 C CA . SER B 1 209 ? 22.328 -10.93 2.119 1 96.75 209 SER B CA 1
ATOM 3502 C C . SER B 1 209 ? 21.203 -10.781 1.11 1 96.75 209 SER B C 1
ATOM 3504 O O . SER B 1 209 ? 20.219 -10.078 1.37 1 96.75 209 SER B O 1
ATOM 3506 N N . LYS B 1 210 ? 21.391 -11.297 -0.03 1 96.44 210 LYS B N 1
ATOM 3507 C CA . LYS B 1 210 ? 20.391 -11.203 -1.084 1 96.44 210 LYS B CA 1
ATOM 3508 C C . LYS B 1 210 ? 19.969 -12.586 -1.572 1 96.44 210 LYS B C 1
ATOM 3510 O O . LYS B 1 210 ? 20.812 -13.484 -1.703 1 96.44 210 LYS B O 1
ATOM 3515 N N . THR B 1 211 ? 18.719 -12.766 -1.857 1 96.25 211 THR B N 1
ATOM 3516 C CA . THR B 1 211 ? 18.172 -14.008 -2.396 1 96.25 211 THR B CA 1
ATOM 3517 C C . THR B 1 211 ? 17.094 -13.719 -3.447 1 96.25 211 THR B C 1
ATOM 3519 O O . THR B 1 211 ? 16.484 -12.648 -3.436 1 96.25 211 THR B O 1
ATOM 3522 N N . ARG B 1 212 ? 16.984 -14.68 -4.336 1 95.94 212 ARG B N 1
ATOM 3523 C CA . ARG B 1 212 ? 15.898 -14.609 -5.316 1 95.94 212 ARG B CA 1
ATOM 3524 C C . ARG B 1 212 ? 14.664 -15.352 -4.824 1 95.94 212 ARG B C 1
ATOM 3526 O O . ARG B 1 212 ? 14.773 -16.438 -4.254 1 95.94 212 ARG B O 1
ATOM 3533 N N . LEU B 1 213 ? 13.547 -14.734 -5.051 1 95.69 213 LEU B N 1
ATOM 3534 C CA . LEU B 1 213 ? 12.281 -15.359 -4.668 1 95.69 213 LEU B CA 1
ATOM 3535 C C . LEU B 1 213 ? 11.469 -15.742 -5.902 1 95.69 213 LEU B C 1
ATOM 3537 O O . LEU B 1 213 ? 11.523 -15.055 -6.926 1 95.69 213 LEU B O 1
ATOM 3541 N N . ALA B 1 214 ? 10.742 -16.781 -5.754 1 94 214 ALA B N 1
ATOM 3542 C CA . ALA B 1 214 ? 9.758 -17.125 -6.781 1 94 214 ALA B CA 1
ATOM 3543 C C . ALA B 1 214 ? 8.656 -16.078 -6.852 1 94 214 ALA B C 1
ATOM 3545 O O . ALA B 1 214 ? 8.195 -15.57 -5.824 1 94 214 ALA B O 1
ATOM 3546 N N . PRO B 1 215 ? 8.211 -15.828 -8.016 1 91.88 215 PRO B N 1
ATOM 3547 C CA . PRO B 1 215 ? 7.195 -14.789 -8.203 1 91.88 215 PRO B CA 1
ATOM 3548 C C . PRO B 1 215 ? 5.824 -15.203 -7.672 1 91.88 215 PRO B C 1
ATOM 3550 O O . PRO B 1 215 ? 5.539 -16.391 -7.551 1 91.88 215 PRO B O 1
#

Solvent-accessible surface area (backbone atoms only — not comparable to full-atom values): 22867 Å² total; per-residue (Å²): 128,86,75,56,53,62,67,71,78,80,89,37,82,39,72,88,70,51,77,86,76,47,61,78,48,65,67,58,48,45,50,55,52,47,55,52,32,59,73,64,40,90,60,67,60,46,44,27,37,42,18,32,21,40,90,86,56,45,35,36,50,43,79,46,53,52,35,44,75,58,97,72,33,39,28,34,71,48,51,50,76,18,65,68,30,50,18,41,70,70,34,44,39,33,11,33,32,37,76,40,68,88,64,36,35,36,40,31,36,32,23,43,46,46,73,44,54,68,66,59,29,50,58,54,50,71,69,43,56,67,57,50,49,50,35,64,71,52,37,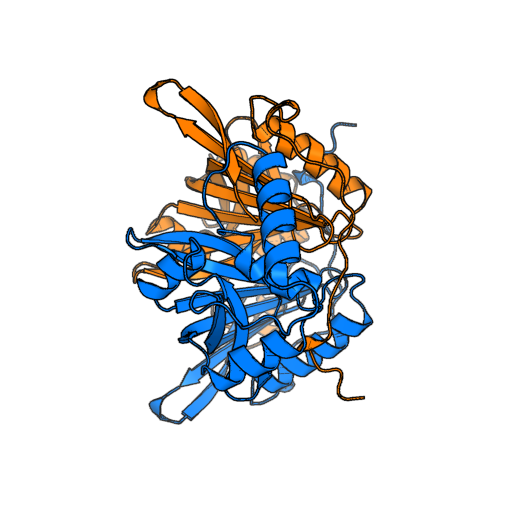57,36,66,36,78,42,94,51,69,64,60,52,51,52,41,42,53,50,52,47,62,73,41,61,88,49,86,81,76,82,52,90,54,46,38,31,38,30,35,36,65,42,33,40,35,44,37,31,28,23,54,63,68,59,26,33,34,40,36,35,38,55,36,76,91,74,71,41,63,47,78,46,37,31,32,65,127,86,76,56,51,62,67,74,76,81,87,36,81,39,72,88,68,52,78,86,76,48,61,80,47,65,67,58,46,47,51,54,54,47,55,51,33,60,72,64,41,89,60,68,61,47,43,27,38,43,17,32,20,39,90,85,54,46,34,38,48,45,78,46,53,50,34,44,76,58,98,72,32,40,28,34,70,47,50,50,75,18,65,68,30,52,19,41,70,69,35,44,40,33,11,35,30,37,75,40,68,88,63,34,35,37,40,31,35,32,25,42,46,45,72,45,54,69,65,58,29,50,56,53,51,70,69,43,56,67,56,50,50,51,34,64,70,53,36,56,37,67,37,78,42,95,52,69,64,60,52,52,53,42,42,52,50,53,48,62,74,41,59,88,50,85,82,76,80,53,91,53,47,37,30,38,31,36,36,65,42,33,40,33,43,36,29,28,24,54,62,69,59,28,31,32,41,35,35,39,55,36,76,93,74,71,41,60,45,75,44,36,31,32,65

Secondary structure (DSSP, 8-state):
----GGG------PPP--TTTS-SSHHHHHHHHHHHHHHH-SS-TTEEEEEEE-TTS-EEEEEEE--EEETTEEEEEEETTSHHHHHHHHS-EEEEEEEETTTTEEEEEEEEEEEPPHHHHHHHHHTS-HHHHHHHHH--TT-EES-HHHHHHHHHHHHHHHTTSPPPPPTTEEEEEEEEEEEEEEE--GGG--EEEEEEEETTTTEEEEEEE--/----GGG------PPP--TTTS-SSHHHHHHHHHHHHHHH-SS-TTEEEEEEE-TTS-EEEEEEE--EEETTEEEEEEETTSHHHHHHHHS-EEEEEEEETTTTEEEEEEEEEEEPPHHHHHHHHHTS-HHHHHHHHH--TT-EES-HHHHHHHHHHHHHHHTTSPPPPPTTEEEEEEEEEEEEEEE--GGG--EEEEEEEETTTTEEEEEEE--

Radius of gyration: 21.94 Å; Cα contacts (8 Å, |Δi|>4): 930; chains: 2; bounding box: 56×70×45 Å

Sequence (430 aa):
MNYDIADLRRDYAGETLSVESAPASPLDLFQTWFAAAREHETQDANAMTLATVDSQGLPHARVVLLKQLDDKGLVFFTNYQSHKGSELTNVPYAALVFWWPTLQRQIRIEGRVEKASAEVSDAYFANRPRDSQLGAWISQQSVEIPDRDWLEERKQRFEQVYGEQTVERPPHWGGYRVLPFLLEFWQGQPNRLHDRIRYRYHEQDAAWSKTRLAPMNYDIADLRRDYAGETLSVESAPASPLDLFQTWFAAAREHETQDANAMTLATVDSQGLPHARVVLLKQLDDKGLVFFTNYQSHKGSELTNVPYAALVFWWPTLQRQIRIEGRVEKASAEVSDAYFANRPRDSQLGAWISQQSVEIPDRDWLEERKQRFEQVYGEQTVERPPHWGGYRVLPFLLEFWQGQPNRLHDRIRYRYHEQDAAWSKTRLAP

Nearest PDB structures (foldseek):
  1jnw-assembly1_A-2  TM=9.841E-01  e=3.124E-27  Escherichia coli
  8qyt-assembly1_A-2  TM=9.615E-01  e=1.224E-26  Homo sapiens
  6ylz-assembly1_AAA-2  TM=9.753E-01  e=1.169E-25  Escherichia coli K-12
  1nrg-assembly1_A-2  TM=9.597E-01  e=7.269E-26  Homo sapiens
  1dnl-assembly1_A  TM=9.707E-01  e=1.169E-25  Escherichia coli K-12